Protein AF-E6LXS3-F1 (afdb_monomer_lite)

Sequence (540 aa):
MKKSVLTFGAAAAALAMTVPMSAVAATDSDRYAGADRYNTAISVASAFGTSDVVYLSRGDSQADAVAGGKLPSGPLLLVNDSPSVQKNVAEAITKLKATKVVVLGGTGAVSDATVKAVAGKATVTRIAGADRFGTAAEISKNLFPEGKTSAKVYLANGITLVDALVGGTMTDGAPILLTNGSGTLPAATLNEIKRLKPSEVVALGGEGAVLPTELSAAATANGAGGGSGMTKDQAKAKLQADLDKAAREADMKLDGWYTLADGKTADDFVNSGCTKASNDNEKKAVKELITSTFPRLKVDEVKTGCADAILKSDTKPGAVALTDAPVQQTEKDAKGKLVATYVGIKSVKTKEDLKKDFDTAKAAYEADKTNNAKKEAYDKAQAAYDAAPLQAEKDVLVAQAKLEKKKADDAKTAGPTDAAIQAYLGGAGAKASRIAGADRYLTALEIAKTQYPNGTNAKALYFANGMASADATVAGFIDNKAELAGPVLLVQKDSAPAEVTAFAKAARTANAALAGKFKALGGLGVISDSLVDQFKDLLK

Secondary structure (DSSP, 8-state):
---------------------------GGGEE--SSHHHHHHHHHHTT---SEEEEEESS--TTTGGGGGS-SSPEEEE-S-HHHHHHHHHHHHHHT-SEEEEES-TTTS-HHHHHHHHTTSEEEEE--SSHHHHHHHHHHHHS-TT---SEEEEEESSSTHHHHHHTT--S-PPEEEE-SSSS--HHHHHHHHHH--SEEEEES-TTTS-HHHHHHHHHTT--SS--S--HHHHHHHHHHHHHHHHHHHHHHHTTEEEEPTT--HHHHHHHHHS---SHHHHHHHHHHHHHHSS---GGG--S-HHHHHH--S--TTS---SSPPPEEEEE-TTS-EEEEEEE------HHHHHHHHHHHHHHHHT-TT-HHHHHHHHHHHHHHHHSPPHHHHHHHHHHHHHHHHHHHHHHHH---HHHHHHHH----PEEEEE--SSHHHHHHHHHHHHSGGGTT-S-EEEEESSSTTGGGGGGGGGGSGGG---EEEE-SS---HHHHHHHHHHHHH-GGGTT-EEEES-TTTS-HHHHHHHHHHH-

InterPro domains:
  IPR007253 Cell wall binding repeat 2 [PF04122] (31-114)
  IPR007253 Cell wall binding repeat 2 [PF04122] (126-210)
  IPR007253 Cell wall binding repeat 2 [PF04122] (434-531)
  IPR051922 Bacterial Sporulation-Associated [PTHR30032] (4-210)

Organism: NCBI:txid887326

Radius of gyration: 32.96 Å; chains: 1; bounding box: 82×88×86 Å

pLDDT: mean 77.28, std 22.08, range [28.59, 98.62]

Structure (mmCIF, N/CA/C/O backbone):
data_AF-E6LXS3-F1
#
_entry.id   AF-E6LXS3-F1
#
loop_
_atom_site.group_PDB
_atom_site.id
_atom_site.type_symbol
_atom_site.label_atom_id
_atom_site.label_alt_id
_atom_site.label_comp_id
_atom_site.label_asym_id
_atom_site.label_entity_id
_atom_site.label_seq_id
_atom_site.pdbx_PDB_ins_code
_atom_site.Cartn_x
_atom_site.Cartn_y
_atom_site.Cartn_z
_atom_site.occupancy
_atom_site.B_iso_or_equiv
_atom_site.auth_seq_id
_atom_site.auth_comp_id
_atom_site.auth_asym_id
_atom_site.auth_atom_id
_atom_site.pdbx_PDB_model_num
ATOM 1 N N . MET A 1 1 ? 62.462 60.719 -2.390 1.00 43.03 1 MET A N 1
ATOM 2 C CA . MET A 1 1 ? 61.267 61.584 -2.519 1.00 43.03 1 MET A CA 1
ATOM 3 C C . MET A 1 1 ? 60.386 61.067 -3.645 1.00 43.03 1 MET A C 1
ATOM 5 O O . MET A 1 1 ? 60.826 61.121 -4.782 1.00 43.03 1 MET A O 1
ATOM 9 N N . LYS A 1 2 ? 59.177 60.584 -3.343 1.00 34.38 2 LYS A N 1
ATOM 10 C CA . LYS A 1 2 ? 57.901 60.973 -3.981 1.00 34.38 2 LYS A CA 1
ATOM 11 C C . LYS A 1 2 ? 56.802 60.010 -3.527 1.00 34.38 2 LYS A C 1
ATOM 13 O O . LYS A 1 2 ? 56.943 58.797 -3.601 1.00 34.38 2 LYS A O 1
ATOM 18 N N . LYS A 1 3 ? 55.749 60.621 -2.987 1.00 39.53 3 LYS A N 1
ATOM 19 C CA . LYS A 1 3 ? 54.499 60.030 -2.510 1.00 39.53 3 LYS A CA 1
ATOM 20 C C . LYS A 1 3 ? 53.758 59.350 -3.662 1.00 39.53 3 LYS A C 1
ATOM 22 O O . LYS A 1 3 ? 53.771 59.882 -4.769 1.00 39.53 3 LYS A O 1
ATOM 27 N N . SER A 1 4 ? 53.000 58.299 -3.367 1.00 35.88 4 SER A N 1
ATOM 28 C CA . SER A 1 4 ? 51.679 58.098 -3.970 1.00 35.88 4 SER A CA 1
ATOM 29 C C . SER A 1 4 ? 50.794 57.292 -3.027 1.00 35.88 4 SER A C 1
ATOM 31 O O . SER A 1 4 ? 51.189 56.269 -2.479 1.00 35.88 4 SER A O 1
ATOM 33 N N . VAL A 1 5 ? 49.628 57.877 -2.794 1.00 42.44 5 VAL A N 1
ATOM 34 C CA . VAL A 1 5 ? 48.540 57.480 -1.909 1.00 42.44 5 VAL A CA 1
ATOM 35 C C . VAL A 1 5 ? 47.729 56.386 -2.598 1.00 42.44 5 VAL A C 1
ATOM 37 O O . VAL A 1 5 ? 47.371 56.563 -3.759 1.00 42.44 5 VAL A O 1
ATOM 40 N N . LEU A 1 6 ? 47.372 55.315 -1.885 1.00 33.09 6 LEU A N 1
ATOM 41 C CA . LEU A 1 6 ? 46.184 54.530 -2.222 1.00 33.09 6 LEU A CA 1
ATOM 42 C C . LEU A 1 6 ? 45.350 54.256 -0.966 1.00 33.09 6 LEU A C 1
ATOM 44 O O . LEU A 1 6 ? 45.793 53.673 0.017 1.00 33.09 6 LEU A O 1
ATOM 48 N N . THR A 1 7 ? 44.133 54.769 -1.067 1.00 32.56 7 THR A N 1
ATOM 49 C CA . THR A 1 7 ? 42.915 54.612 -0.277 1.00 32.56 7 THR A CA 1
ATOM 50 C C . THR A 1 7 ? 42.695 53.226 0.335 1.00 32.56 7 THR A C 1
ATOM 52 O O . THR A 1 7 ? 42.553 52.243 -0.388 1.00 32.56 7 THR A O 1
ATOM 55 N N . PHE A 1 8 ? 42.532 53.177 1.661 1.00 33.72 8 PHE A N 1
ATOM 56 C CA . PHE A 1 8 ? 41.833 52.091 2.352 1.00 33.72 8 PHE A CA 1
ATOM 57 C C . PHE A 1 8 ? 40.321 52.345 2.269 1.00 33.72 8 PHE A C 1
ATOM 59 O O . PHE A 1 8 ? 39.814 53.299 2.857 1.00 33.72 8 PHE A O 1
ATOM 66 N N . GLY A 1 9 ? 39.605 51.505 1.520 1.00 34.59 9 GLY A N 1
ATOM 67 C CA . GLY A 1 9 ? 38.147 51.429 1.571 1.00 34.59 9 GLY A CA 1
ATOM 68 C C . GLY A 1 9 ? 37.706 50.697 2.838 1.00 34.59 9 GLY A C 1
ATOM 69 O O . GLY A 1 9 ? 38.169 49.591 3.112 1.00 34.59 9 GLY A O 1
ATOM 70 N N . ALA A 1 10 ? 36.829 51.325 3.618 1.00 37.97 10 ALA A N 1
ATOM 71 C CA . ALA A 1 10 ? 36.210 50.730 4.793 1.00 37.97 10 ALA A CA 1
ATOM 72 C C . ALA A 1 10 ? 35.269 49.585 4.376 1.00 37.97 10 ALA A C 1
ATOM 74 O O . ALA A 1 10 ? 34.247 49.816 3.731 1.00 37.97 10 ALA A O 1
ATOM 75 N N . ALA A 1 11 ? 35.600 48.352 4.758 1.00 37.84 11 ALA A N 1
ATOM 76 C CA . ALA A 1 11 ? 34.667 47.234 4.704 1.00 37.84 11 ALA A CA 1
ATOM 77 C C . ALA A 1 11 ? 33.726 47.324 5.915 1.00 37.84 11 ALA A C 1
ATOM 79 O O . ALA A 1 11 ? 34.106 47.004 7.040 1.00 37.84 11 ALA A O 1
ATOM 80 N N . ALA A 1 12 ? 32.497 47.786 5.687 1.00 37.53 12 ALA A N 1
ATOM 81 C CA . ALA A 1 12 ? 31.415 47.653 6.651 1.00 37.53 12 ALA A CA 1
ATOM 82 C C . ALA A 1 12 ? 31.009 46.173 6.729 1.00 37.53 12 ALA A C 1
ATOM 84 O O . ALA A 1 12 ? 30.366 45.643 5.823 1.00 37.53 12 ALA A O 1
ATOM 85 N N . ALA A 1 13 ? 31.402 45.496 7.806 1.00 40.53 13 ALA A N 1
ATOM 86 C CA . ALA A 1 13 ? 30.871 44.187 8.153 1.00 40.53 13 ALA A CA 1
ATOM 87 C C . ALA A 1 13 ? 29.408 44.353 8.591 1.00 40.53 13 ALA A C 1
ATOM 89 O O . ALA A 1 13 ? 29.120 44.663 9.746 1.00 40.53 13 ALA A O 1
ATOM 90 N N . ALA A 1 14 ? 28.473 44.169 7.659 1.00 38.25 14 ALA A N 1
ATOM 91 C CA . ALA A 1 14 ? 27.075 43.953 7.994 1.00 38.25 14 ALA A CA 1
ATOM 92 C C . ALA A 1 14 ? 26.952 42.550 8.604 1.00 38.25 14 ALA A C 1
ATOM 94 O O . ALA A 1 14 ? 26.811 41.551 7.899 1.00 38.25 14 ALA A O 1
ATOM 95 N N . LEU A 1 15 ? 27.057 42.476 9.931 1.00 37.78 15 LEU A N 1
ATOM 96 C CA . LEU A 1 15 ? 26.662 41.302 10.693 1.00 37.78 15 LEU A CA 1
ATOM 97 C C . LEU A 1 15 ? 25.140 41.171 10.531 1.00 37.78 15 LEU A C 1
ATOM 99 O O . LEU A 1 15 ? 24.371 41.839 11.221 1.00 37.78 15 LEU A O 1
ATOM 103 N N . ALA A 1 16 ? 24.693 40.361 9.573 1.00 39.34 16 ALA A N 1
ATOM 104 C CA . ALA A 1 16 ? 23.302 39.951 9.503 1.00 39.34 16 ALA A CA 1
ATOM 105 C C . ALA A 1 16 ? 23.021 39.093 10.743 1.00 39.34 16 ALA A C 1
ATOM 107 O O . ALA A 1 16 ? 23.281 37.892 10.755 1.00 39.34 16 ALA A O 1
ATOM 108 N N . MET A 1 17 ? 22.533 39.721 11.814 1.00 39.53 17 MET A N 1
ATOM 109 C CA . MET A 1 17 ? 21.857 39.007 12.889 1.00 39.53 17 MET A CA 1
ATOM 110 C C . MET A 1 17 ? 20.622 38.356 12.269 1.00 39.53 17 MET A C 1
ATOM 112 O O . MET A 1 17 ? 19.580 38.987 12.106 1.00 39.53 17 MET A O 1
ATOM 116 N N . THR A 1 18 ? 20.751 37.092 11.877 1.00 39.03 18 THR A N 1
ATOM 117 C CA . THR A 1 18 ? 19.603 36.225 11.645 1.00 39.03 18 THR A CA 1
ATOM 118 C C . THR A 1 18 ? 18.883 36.114 12.978 1.00 39.03 18 THR A C 1
ATOM 120 O O . THR A 1 18 ? 19.315 35.382 13.867 1.00 39.03 18 THR A O 1
ATOM 123 N N . VAL A 1 19 ? 17.819 36.894 13.151 1.00 37.25 19 VAL A N 1
ATOM 124 C CA . VAL A 1 19 ? 16.867 36.671 14.235 1.00 37.25 19 VAL A CA 1
ATOM 125 C C . VAL A 1 19 ? 16.374 35.235 14.046 1.00 37.25 19 VAL A C 1
ATOM 127 O O . VAL A 1 19 ? 15.873 34.939 12.956 1.00 37.25 19 VAL A O 1
ATOM 130 N N . PRO A 1 20 ? 16.544 34.313 15.011 1.00 43.31 20 PRO A N 1
ATOM 131 C CA . PRO A 1 20 ? 15.900 33.020 14.891 1.00 43.31 20 PRO A CA 1
ATOM 132 C C . PRO A 1 20 ? 14.400 33.304 14.821 1.00 43.31 20 PRO A C 1
ATOM 134 O O . PRO A 1 20 ? 13.821 33.842 15.768 1.00 43.31 20 PRO A O 1
ATOM 137 N N . MET A 1 21 ? 13.781 33.000 13.674 1.00 48.69 21 MET A N 1
ATOM 138 C CA . MET A 1 21 ? 12.335 32.808 13.613 1.00 48.69 21 MET A CA 1
ATOM 139 C C . MET A 1 21 ? 11.995 31.931 14.814 1.00 48.69 21 MET A C 1
ATOM 141 O O . MET A 1 21 ? 12.592 30.867 14.972 1.00 48.69 21 MET A O 1
ATOM 145 N N . SER A 1 22 ? 11.138 32.416 15.712 1.00 48.56 22 SER A N 1
ATOM 146 C CA . SER A 1 22 ? 10.710 31.627 16.861 1.00 48.56 22 SER A CA 1
ATOM 147 C C . SER A 1 22 ? 10.019 30.374 16.331 1.00 48.56 22 SER A C 1
ATOM 149 O O . SER A 1 22 ? 8.857 30.434 15.923 1.00 48.56 22 SER A O 1
ATOM 151 N N . ALA A 1 23 ? 10.763 29.268 16.281 1.00 57.41 23 ALA A N 1
ATOM 152 C CA . ALA A 1 23 ? 10.226 27.957 15.974 1.00 57.41 23 ALA A CA 1
ATOM 153 C C . ALA A 1 23 ? 9.101 27.704 16.977 1.00 57.41 23 ALA A C 1
ATOM 155 O O . ALA A 1 23 ? 9.295 27.859 18.188 1.00 57.41 23 ALA A O 1
ATOM 156 N N . VAL A 1 24 ? 7.895 27.410 16.488 1.00 70.62 24 VAL A N 1
ATOM 157 C CA . VAL A 1 24 ? 6.833 27.022 17.421 1.00 70.62 24 VAL A CA 1
ATOM 158 C C . VAL A 1 24 ? 7.101 25.582 17.795 1.00 70.62 24 VAL A C 1
ATOM 160 O O . VAL A 1 24 ? 6.972 24.703 16.951 1.00 70.62 24 VAL A O 1
ATOM 163 N N . ALA A 1 25 ? 7.447 25.380 19.062 1.00 85.06 25 ALA A N 1
ATOM 164 C CA . ALA A 1 25 ? 7.764 24.070 19.593 1.00 85.06 25 ALA A CA 1
ATOM 165 C C . ALA A 1 25 ? 6.612 23.070 19.393 1.00 85.06 25 ALA A C 1
ATOM 167 O O . ALA A 1 25 ? 5.415 23.406 19.464 1.00 85.06 25 ALA A O 1
ATOM 168 N N . ALA A 1 26 ? 7.003 21.827 19.157 1.00 86.12 26 ALA A N 1
ATOM 169 C CA . ALA A 1 26 ? 6.166 20.658 19.079 1.00 86.12 26 ALA A CA 1
ATOM 170 C C . ALA A 1 26 ? 5.426 20.482 20.400 1.00 86.12 26 ALA A C 1
ATOM 172 O O . ALA A 1 26 ? 5.931 20.759 21.489 1.00 86.12 26 ALA A O 1
ATOM 173 N N . THR A 1 27 ? 4.190 20.024 20.291 1.00 90.25 27 THR A N 1
ATOM 174 C CA . THR A 1 27 ? 3.327 19.729 21.428 1.00 90.25 27 THR A CA 1
ATOM 175 C C . THR A 1 27 ? 2.748 18.334 21.271 1.00 90.25 27 THR A C 1
ATOM 177 O O . THR A 1 27 ? 2.676 17.803 20.160 1.00 90.25 27 THR A O 1
ATOM 180 N N . ASP A 1 28 ? 2.226 17.770 22.358 1.00 87.56 28 ASP A N 1
ATOM 181 C CA . ASP A 1 28 ? 1.509 16.489 22.311 1.00 87.56 28 ASP A CA 1
ATOM 182 C C . ASP A 1 28 ? 0.333 16.517 21.322 1.00 87.56 28 ASP A C 1
ATOM 184 O O . ASP A 1 28 ? -0.008 15.507 20.709 1.00 87.56 28 ASP A O 1
ATOM 188 N N . SER A 1 29 ? -0.258 17.696 21.102 1.00 91.88 29 SER A N 1
ATOM 189 C CA . SER A 1 29 ? -1.347 17.876 20.144 1.00 91.88 29 SER A CA 1
ATOM 190 C C . SER A 1 29 ? -0.912 17.762 18.680 1.00 91.88 29 SER A C 1
ATOM 192 O O . SER A 1 29 ? -1.773 17.591 17.825 1.00 91.88 29 SER A O 1
ATOM 194 N N . ASP A 1 30 ? 0.382 17.791 18.364 1.00 94.62 30 ASP A N 1
ATOM 195 C CA . ASP A 1 30 ? 0.903 17.634 16.998 1.00 94.62 30 ASP A CA 1
ATOM 196 C C . ASP A 1 30 ? 1.130 16.153 16.627 1.00 94.62 30 ASP A C 1
ATOM 198 O O . ASP A 1 30 ? 1.577 15.830 15.523 1.00 94.62 30 ASP A O 1
ATOM 202 N N . ARG A 1 31 ? 0.816 15.224 17.542 1.00 95.31 31 ARG A N 1
ATOM 203 C CA . ARG A 1 31 ? 1.119 13.797 17.407 1.00 95.31 31 ARG A CA 1
ATOM 204 C C . ARG A 1 31 ? -0.104 12.917 17.629 1.00 95.31 31 ARG A C 1
ATOM 206 O O . ARG A 1 31 ? -1.018 13.249 18.379 1.00 95.31 31 ARG A O 1
ATOM 213 N N . TYR A 1 32 ? -0.072 11.747 17.004 1.00 96.06 32 TYR A N 1
ATOM 214 C CA . TYR A 1 32 ? -0.747 10.562 17.515 1.00 96.06 32 TYR A CA 1
ATOM 215 C C . TYR A 1 32 ? 0.332 9.587 17.960 1.00 96.06 32 TYR A C 1
ATOM 217 O O . TYR A 1 32 ? 1.022 8.990 17.135 1.00 96.06 32 TYR A O 1
ATOM 225 N N . ALA A 1 33 ? 0.525 9.486 19.271 1.00 94.69 33 ALA A N 1
ATOM 226 C CA . ALA A 1 33 ? 1.610 8.726 19.867 1.00 94.69 33 ALA A CA 1
ATOM 227 C C . ALA A 1 33 ? 1.173 8.109 21.196 1.00 94.69 33 ALA A C 1
ATOM 229 O O . ALA A 1 33 ? 0.373 8.688 21.933 1.00 94.69 33 ALA A O 1
ATOM 230 N N . GLY A 1 34 ? 1.732 6.944 21.502 1.00 92.19 34 GLY A N 1
ATOM 231 C CA . GLY A 1 34 ? 1.688 6.333 22.821 1.00 92.19 34 GLY A CA 1
ATOM 232 C C . GLY A 1 34 ? 3.056 5.784 23.220 1.00 92.19 34 GLY A C 1
ATOM 233 O O . GLY A 1 34 ? 4.042 5.960 22.506 1.00 92.19 34 GLY A O 1
ATOM 234 N N . ALA A 1 35 ? 3.115 5.098 24.364 1.00 91.44 35 ALA A N 1
ATOM 235 C CA . ALA A 1 35 ? 4.352 4.484 24.861 1.00 91.44 35 ALA A CA 1
ATOM 236 C C . ALA A 1 35 ? 4.918 3.402 23.917 1.00 91.44 35 ALA A C 1
ATOM 238 O O . ALA A 1 35 ? 6.107 3.098 23.946 1.00 91.44 35 ALA A O 1
ATOM 239 N N . ASP A 1 36 ? 4.058 2.819 23.086 1.00 92.88 36 ASP A N 1
ATOM 240 C CA . ASP A 1 36 ? 4.378 1.810 22.088 1.00 92.88 36 ASP A CA 1
ATOM 241 C C . ASP A 1 36 ? 3.366 1.875 20.931 1.00 92.88 36 ASP A C 1
ATOM 243 O O . ASP A 1 36 ? 2.400 2.643 20.958 1.00 92.88 36 ASP A O 1
ATOM 247 N N . ARG A 1 37 ? 3.555 1.011 19.931 1.00 93.94 37 ARG A N 1
ATOM 248 C CA . ARG A 1 37 ? 2.676 0.899 18.756 1.00 93.94 37 ARG A CA 1
ATOM 249 C C . ARG A 1 37 ? 1.212 0.605 19.084 1.00 93.94 37 ARG A C 1
ATOM 251 O O . ARG A 1 37 ? 0.328 1.001 18.330 1.00 93.94 37 ARG A O 1
ATOM 258 N N . TYR A 1 38 ? 0.943 -0.086 20.191 1.00 96.44 38 TYR A N 1
ATOM 259 C CA . TYR A 1 38 ? -0.415 -0.433 20.605 1.00 96.44 38 TYR A CA 1
ATOM 260 C C . TYR A 1 38 ? -1.131 0.811 21.133 1.00 96.44 38 TYR A C 1
ATOM 262 O O . TYR A 1 38 ? -2.247 1.118 20.721 1.00 96.44 38 TYR A O 1
ATOM 270 N N . ASN A 1 39 ? -0.453 1.589 21.976 1.00 95.81 39 ASN A N 1
ATOM 271 C CA . ASN A 1 39 ? -0.977 2.852 22.481 1.00 95.81 39 ASN A CA 1
ATOM 272 C C . ASN A 1 39 ? -1.017 3.940 21.391 1.00 95.81 39 ASN A C 1
ATOM 274 O O . ASN A 1 39 ? -1.945 4.745 21.380 1.00 95.81 39 ASN A O 1
ATOM 278 N N . THR A 1 40 ? -0.088 3.932 20.427 1.00 96.06 40 THR A N 1
ATOM 279 C CA . THR A 1 40 ? -0.180 4.771 19.219 1.00 96.06 40 THR A CA 1
ATOM 280 C C . THR A 1 40 ? -1.427 4.422 18.400 1.00 96.06 40 THR A C 1
ATOM 282 O O . THR A 1 40 ? -2.176 5.323 18.027 1.00 96.06 40 THR A O 1
ATOM 285 N N . ALA A 1 41 ? -1.721 3.133 18.191 1.00 97.12 41 ALA A N 1
ATOM 286 C CA . ALA A 1 41 ? -2.946 2.702 17.513 1.00 97.12 41 ALA A CA 1
ATOM 287 C C . ALA A 1 41 ? -4.215 3.170 18.246 1.00 97.12 41 ALA A C 1
ATOM 289 O O . ALA A 1 41 ? -5.143 3.668 17.615 1.00 97.12 41 ALA A O 1
ATOM 290 N N . ILE A 1 42 ? -4.234 3.092 19.581 1.00 98.00 42 ILE A N 1
ATOM 291 C CA . ILE A 1 42 ? -5.335 3.615 20.408 1.00 98.00 42 ILE A CA 1
ATOM 292 C C . ILE A 1 42 ? -5.461 5.142 20.280 1.00 98.00 42 ILE A C 1
ATOM 294 O O . ILE A 1 42 ? -6.579 5.656 20.222 1.00 98.00 42 ILE A O 1
ATOM 298 N N . SER A 1 43 ? -4.343 5.871 20.212 1.00 97.25 43 SER A N 1
ATOM 299 C CA . SER A 1 43 ? -4.325 7.328 20.016 1.00 97.25 43 SER A CA 1
ATOM 300 C C . SER A 1 43 ? -4.959 7.721 18.675 1.00 97.25 43 SER A C 1
ATOM 302 O O . SER A 1 43 ? -5.869 8.550 18.644 1.00 97.25 43 SER A O 1
ATOM 304 N N . VAL A 1 44 ? -4.573 7.045 17.584 1.00 96.94 44 VAL A N 1
ATOM 305 C CA . VAL A 1 44 ? -5.184 7.235 16.256 1.00 96.94 44 VAL A CA 1
ATOM 306 C C . VAL A 1 44 ? -6.664 6.858 16.276 1.00 96.94 44 VAL A C 1
ATOM 308 O O . VAL A 1 44 ? -7.502 7.633 15.823 1.00 96.94 44 VAL A O 1
ATOM 311 N N . ALA A 1 45 ? -7.015 5.708 16.856 1.00 97.44 45 ALA A N 1
ATOM 312 C CA . ALA A 1 45 ? -8.400 5.264 16.950 1.00 97.44 45 ALA A CA 1
ATOM 313 C C . ALA A 1 45 ? -9.271 6.245 17.749 1.00 97.44 45 ALA A C 1
ATOM 315 O O . ALA A 1 45 ? -10.403 6.512 17.365 1.00 97.44 45 ALA A O 1
ATOM 316 N N . SER A 1 46 ? -8.742 6.863 18.806 1.00 96.94 46 SER A N 1
ATOM 317 C CA . SER A 1 46 ? -9.474 7.858 19.603 1.00 96.94 46 SER A CA 1
ATOM 318 C C . SER A 1 46 ? -9.874 9.092 18.786 1.00 96.94 46 SER A C 1
ATOM 320 O O . SER A 1 46 ? -10.916 9.689 19.057 1.00 96.94 46 SER A O 1
ATOM 322 N N . ALA A 1 47 ? -9.116 9.441 17.739 1.00 96.50 47 ALA A N 1
ATOM 323 C CA . ALA A 1 47 ? -9.481 10.513 16.812 1.00 96.50 47 ALA A CA 1
ATOM 324 C C . ALA A 1 47 ? -10.746 10.195 15.991 1.00 96.50 47 ALA A C 1
ATOM 326 O O . ALA A 1 47 ? -11.368 11.105 15.440 1.00 96.50 47 ALA A O 1
ATOM 327 N N . PHE A 1 48 ? -11.175 8.927 15.943 1.00 96.88 48 PHE A N 1
ATOM 328 C CA . PHE A 1 48 ? -12.440 8.554 15.317 1.00 96.88 48 PHE A CA 1
ATOM 329 C C . PHE A 1 48 ? -13.656 8.978 16.149 1.00 96.88 48 PHE A C 1
ATOM 331 O O . PHE A 1 48 ? -14.751 9.117 15.598 1.00 96.88 48 PHE A O 1
ATOM 338 N N . GLY A 1 49 ? -13.476 9.237 17.448 1.00 96.31 49 GLY A N 1
ATOM 339 C CA . GLY A 1 49 ? -14.557 9.503 18.391 1.00 96.31 49 GLY A CA 1
ATOM 340 C C . GLY A 1 49 ? -15.358 8.232 18.666 1.00 96.31 49 GLY A C 1
ATOM 341 O O . GLY A 1 49 ? -15.087 7.525 19.631 1.00 96.31 49 GLY A O 1
ATOM 342 N N . THR A 1 50 ? -16.319 7.927 17.796 1.00 95.81 50 THR A N 1
ATOM 343 C CA . THR A 1 50 ? -17.105 6.686 17.821 1.00 95.81 50 THR A CA 1
ATOM 344 C C . THR A 1 50 ? -16.981 5.948 16.494 1.00 95.81 50 THR A C 1
ATOM 346 O O . THR A 1 50 ? -16.864 6.580 15.445 1.00 95.81 50 THR A O 1
ATOM 349 N N . SER A 1 51 ? -17.044 4.620 16.532 1.00 96.88 51 SER A N 1
ATOM 350 C CA . SER A 1 51 ? -17.033 3.767 15.345 1.00 96.88 51 SER A CA 1
ATOM 351 C C . SER A 1 51 ? -17.759 2.461 15.638 1.00 96.88 51 SER A C 1
ATOM 353 O O . SER A 1 51 ? -17.389 1.767 16.581 1.00 96.88 51 SER A O 1
ATOM 355 N N . ASP A 1 52 ? -18.746 2.099 14.816 1.00 97.06 52 ASP A N 1
ATOM 356 C CA . ASP A 1 52 ? -19.480 0.834 14.969 1.00 97.06 52 ASP A CA 1
ATOM 357 C C . ASP A 1 52 ? -18.583 -0.386 14.722 1.00 97.06 52 ASP A C 1
ATOM 359 O O . ASP A 1 52 ? -18.761 -1.433 15.348 1.00 97.06 52 ASP A O 1
ATOM 363 N N . VAL A 1 53 ? -17.601 -0.235 13.828 1.00 97.81 53 VAL A N 1
ATOM 364 C CA . VAL A 1 53 ? -16.646 -1.275 13.434 1.00 97.81 53 VAL A CA 1
ATOM 365 C C . VAL A 1 53 ? -15.242 -0.903 13.901 1.00 97.81 53 VAL A C 1
ATOM 367 O O . VAL A 1 53 ? -14.825 0.253 13.797 1.00 97.81 53 VAL A O 1
ATOM 370 N N . VAL A 1 54 ? -14.498 -1.891 14.394 1.00 98.19 54 VAL A N 1
ATOM 371 C CA . VAL A 1 54 ? -13.060 -1.793 14.670 1.00 98.19 54 VAL A CA 1
ATOM 372 C C . VAL A 1 54 ? -12.343 -2.986 14.055 1.00 98.19 54 VAL A C 1
ATOM 374 O O . VAL A 1 54 ? -12.771 -4.129 14.222 1.00 98.19 54 VAL A O 1
ATOM 377 N N . TYR A 1 55 ? -11.229 -2.721 13.379 1.00 98.12 55 TYR A N 1
ATOM 378 C CA . TYR A 1 55 ? -10.335 -3.755 12.872 1.00 98.12 55 TYR A CA 1
ATOM 379 C C . TYR A 1 55 ? -9.292 -4.102 13.932 1.00 98.12 55 TYR A C 1
ATOM 381 O O . TYR A 1 55 ? -8.769 -3.216 14.604 1.00 98.12 55 TYR A O 1
ATOM 389 N N . LEU A 1 56 ? -8.984 -5.386 14.094 1.00 97.94 56 LEU A N 1
ATOM 390 C CA . LEU A 1 56 ? -8.042 -5.882 15.095 1.00 97.94 56 LEU A CA 1
ATOM 391 C C . LEU A 1 56 ? -6.973 -6.746 14.427 1.00 97.94 56 LEU A C 1
ATOM 393 O O . LEU A 1 56 ? -7.304 -7.726 13.767 1.00 97.94 56 LEU A O 1
ATOM 397 N N . SER A 1 57 ? -5.699 -6.425 14.636 1.00 97.00 57 SER A N 1
ATOM 398 C CA . SER A 1 57 ? -4.567 -7.220 14.140 1.00 97.00 57 SER A CA 1
ATOM 399 C C . SER A 1 57 ? -3.474 -7.333 15.197 1.00 97.00 57 SER A C 1
ATOM 401 O O . SER A 1 57 ? -3.406 -6.537 16.135 1.00 97.00 57 SER A O 1
ATOM 403 N N . ARG A 1 58 ? -2.569 -8.300 15.035 1.00 95.25 58 ARG A N 1
ATOM 404 C CA . ARG A 1 58 ? -1.330 -8.354 15.820 1.00 95.25 58 ARG A CA 1
ATOM 405 C C . ARG A 1 58 ? -0.470 -7.110 15.569 1.00 95.25 58 ARG A C 1
ATOM 407 O O . ARG A 1 58 ? -0.454 -6.592 14.453 1.00 95.25 58 ARG A O 1
ATOM 414 N N . GLY A 1 59 ? 0.244 -6.628 16.587 1.00 92.19 59 GLY A N 1
ATOM 415 C CA . GLY A 1 59 ? 1.086 -5.424 16.464 1.00 92.19 59 GLY A CA 1
ATOM 416 C C . GLY A 1 59 ? 2.558 -5.675 16.126 1.00 92.19 59 GLY A C 1
ATOM 417 O O . GLY A 1 59 ? 3.273 -4.765 15.706 1.00 92.19 59 GLY A O 1
ATOM 418 N N . ASP A 1 60 ? 3.053 -6.891 16.305 1.00 89.06 60 ASP A N 1
ATOM 419 C CA . ASP A 1 60 ? 4.440 -7.268 16.014 1.00 89.06 60 ASP A CA 1
ATOM 420 C C . ASP A 1 60 ? 4.687 -7.584 14.527 1.00 89.06 60 ASP A C 1
ATOM 422 O O . ASP A 1 60 ? 5.826 -7.489 14.074 1.00 89.06 60 ASP A O 1
ATOM 426 N N . SER A 1 61 ? 3.636 -7.864 13.745 1.00 88.31 61 SER A N 1
ATOM 427 C CA . SER A 1 61 ? 3.702 -8.032 12.288 1.00 88.31 61 SER A CA 1
ATOM 428 C C . SER A 1 61 ? 2.505 -7.398 11.579 1.00 88.31 61 SER A C 1
ATOM 430 O O . SER A 1 61 ? 1.359 -7.641 11.934 1.00 88.31 61 SER A O 1
ATOM 432 N N . GLN A 1 62 ? 2.775 -6.608 10.540 1.00 83.69 62 GLN A N 1
ATOM 433 C CA . GLN A 1 62 ? 1.774 -5.778 9.852 1.00 83.69 62 GLN A CA 1
ATOM 434 C C . GLN A 1 62 ? 1.108 -6.493 8.665 1.00 83.69 62 GLN A C 1
ATOM 436 O O . GLN A 1 62 ? 0.191 -5.956 8.049 1.00 83.69 62 GLN A O 1
ATOM 441 N N . ALA A 1 63 ? 1.588 -7.689 8.311 1.00 87.12 63 ALA A N 1
ATOM 442 C CA . ALA A 1 63 ? 1.310 -8.318 7.021 1.00 87.12 63 ALA A CA 1
ATOM 443 C C . ALA A 1 63 ? -0.181 -8.595 6.773 1.00 87.12 63 ALA A C 1
ATOM 445 O O . ALA A 1 63 ? -0.651 -8.414 5.654 1.00 87.12 63 ALA A O 1
ATOM 446 N N . ASP A 1 64 ? -0.917 -8.975 7.819 1.00 88.44 64 ASP A N 1
ATOM 447 C CA . ASP A 1 64 ? -2.356 -9.245 7.738 1.00 88.44 64 ASP A CA 1
ATOM 448 C C . ASP A 1 64 ? -3.206 -7.961 7.747 1.00 88.44 64 ASP A C 1
ATOM 450 O O . ASP A 1 64 ? -4.356 -7.977 7.313 1.00 88.44 64 ASP A O 1
ATOM 454 N N . ALA A 1 65 ? -2.646 -6.834 8.203 1.00 91.19 65 ALA A N 1
ATOM 455 C CA . ALA A 1 65 ? -3.367 -5.573 8.355 1.00 91.19 65 ALA A CA 1
ATOM 456 C C . ALA A 1 65 ? -3.259 -4.647 7.137 1.00 91.19 65 ALA A C 1
ATOM 458 O O . ALA A 1 65 ? -4.200 -3.906 6.864 1.00 91.19 65 ALA A O 1
ATOM 459 N N . VAL A 1 66 ? -2.140 -4.661 6.400 1.00 91.50 66 VAL A N 1
ATOM 460 C CA . VAL A 1 66 ? -1.876 -3.631 5.373 1.00 91.50 66 VAL A CA 1
ATOM 461 C C . VAL A 1 66 ? -2.863 -3.635 4.206 1.00 91.50 66 VAL A C 1
ATOM 463 O O . VAL A 1 66 ? -3.203 -2.571 3.699 1.00 91.50 66 VAL A O 1
ATOM 466 N N . ALA A 1 67 ? -3.384 -4.799 3.807 1.00 93.38 67 ALA A N 1
ATOM 467 C CA . ALA A 1 67 ? -4.445 -4.868 2.799 1.00 93.38 67 ALA A CA 1
ATOM 468 C C . ALA A 1 67 ? -5.799 -4.381 3.353 1.00 93.38 67 ALA A C 1
ATOM 470 O O . ALA A 1 67 ? -6.673 -3.958 2.598 1.00 93.38 67 ALA A O 1
ATOM 471 N N . GLY A 1 68 ? -5.958 -4.407 4.680 1.00 92.12 68 GLY A N 1
ATOM 472 C CA . GLY A 1 68 ? -7.172 -4.025 5.389 1.00 92.12 68 GLY A CA 1
ATOM 473 C C . GLY A 1 68 ? -7.456 -2.528 5.384 1.00 92.12 68 GLY A C 1
ATOM 474 O O . GLY A 1 68 ? -8.592 -2.164 5.652 1.00 92.12 68 GLY A O 1
ATOM 475 N N . GLY A 1 69 ? -6.498 -1.668 5.013 1.00 91.06 69 GLY A N 1
ATOM 476 C CA . GLY A 1 69 ? -6.751 -0.227 4.857 1.00 91.06 69 GLY A CA 1
ATOM 477 C C . GLY A 1 69 ? -7.852 0.093 3.834 1.00 91.06 69 GLY A C 1
ATOM 478 O O . GLY A 1 69 ? -8.445 1.158 3.876 1.00 91.06 69 GLY A O 1
ATOM 479 N N . LYS A 1 70 ? -8.182 -0.862 2.951 1.00 93.06 70 LYS A N 1
ATOM 480 C CA . LYS A 1 70 ? -9.311 -0.774 2.010 1.00 93.06 70 LYS A CA 1
ATOM 481 C C . LYS A 1 70 ? -10.668 -1.124 2.609 1.00 93.06 70 LYS A C 1
ATOM 483 O O . LYS A 1 70 ? -11.685 -0.896 1.959 1.00 93.06 70 LYS A O 1
ATOM 488 N N . LEU A 1 71 ? -10.696 -1.724 3.797 1.00 93.44 71 LEU A N 1
ATOM 489 C CA . LEU A 1 71 ? -11.939 -2.080 4.467 1.00 93.44 71 LEU A CA 1
ATOM 490 C C . LEU A 1 71 ? -12.649 -0.809 4.935 1.00 93.44 71 LEU A C 1
ATOM 492 O O . LEU A 1 71 ? -12.011 0.051 5.537 1.00 93.44 71 LEU A O 1
ATOM 496 N N . PRO A 1 72 ? -13.962 -0.685 4.688 1.00 89.56 72 PRO A N 1
ATOM 497 C CA . PRO A 1 72 ? -14.680 0.544 4.971 1.00 89.56 72 PRO A CA 1
ATOM 498 C C . PRO A 1 72 ? -14.816 0.763 6.475 1.00 89.56 72 PRO A C 1
ATOM 500 O O . PRO A 1 72 ? -15.033 -0.187 7.220 1.00 89.56 72 PRO A O 1
ATOM 503 N N . SER A 1 73 ? -14.812 2.027 6.891 1.00 87.25 73 SER A N 1
ATOM 504 C CA . SER A 1 73 ? -15.314 2.485 8.193 1.00 87.25 73 SER A CA 1
ATOM 505 C C . SER A 1 73 ? -14.614 1.903 9.430 1.00 87.25 73 SER A C 1
ATOM 507 O O . SER A 1 73 ? -14.750 0.736 9.788 1.00 87.25 73 SER A O 1
ATOM 509 N N . GLY A 1 74 ? -13.953 2.787 10.171 1.00 95.38 74 GLY A N 1
ATOM 510 C CA . GLY A 1 74 ? -13.404 2.493 11.488 1.00 95.38 74 GLY A CA 1
ATOM 511 C C . GLY A 1 74 ? -11.891 2.273 11.528 1.00 95.38 74 GLY A C 1
ATOM 512 O O . GLY A 1 74 ? -11.251 2.059 10.493 1.00 95.38 74 GLY A O 1
ATOM 513 N N . PRO A 1 75 ? -11.309 2.368 12.735 1.00 97.19 75 PRO A N 1
ATOM 514 C CA . PRO A 1 75 ? -9.869 2.330 12.926 1.00 97.19 75 PRO A CA 1
ATOM 515 C C . PRO A 1 75 ? -9.324 0.901 13.018 1.00 97.19 75 PRO A C 1
ATOM 517 O O . PRO A 1 75 ? -10.040 -0.042 13.367 1.00 97.19 75 PRO A O 1
ATOM 520 N N . LEU A 1 76 ? -8.016 0.770 12.790 1.00 97.56 76 LEU A N 1
ATOM 521 C CA . LEU A 1 76 ? -7.239 -0.405 13.176 1.00 97.56 76 LEU A CA 1
ATOM 522 C C . LEU A 1 76 ? -6.715 -0.246 14.607 1.00 97.56 76 LEU A C 1
ATOM 524 O O . LEU A 1 76 ? -6.020 0.721 14.920 1.00 97.56 76 LEU A O 1
ATOM 528 N N . LEU A 1 77 ? -6.987 -1.236 15.452 1.00 97.81 77 LEU A N 1
ATOM 529 C CA . LEU A 1 77 ? -6.308 -1.449 16.723 1.00 97.81 77 LEU A CA 1
ATOM 530 C C . LEU A 1 77 ? -5.315 -2.605 16.602 1.00 97.81 77 LEU A C 1
ATOM 532 O O . LEU A 1 77 ? -5.559 -3.611 15.931 1.00 97.81 77 LEU A O 1
ATOM 536 N N . LEU A 1 78 ? -4.188 -2.454 17.292 1.00 97.56 78 LEU A N 1
ATOM 537 C CA . LEU A 1 78 ? -3.164 -3.484 17.396 1.00 97.56 78 LEU A CA 1
ATOM 538 C C . LEU A 1 78 ? -3.275 -4.180 18.750 1.00 97.56 78 LEU A C 1
ATOM 540 O O . LEU A 1 78 ? -3.556 -3.530 19.756 1.00 97.56 78 LEU A O 1
ATOM 544 N N . VAL A 1 79 ? -2.996 -5.481 18.795 1.00 97.25 79 VAL A N 1
ATOM 545 C CA . VAL A 1 79 ? -3.034 -6.280 20.028 1.00 97.25 79 VAL A CA 1
ATOM 546 C C . VAL A 1 79 ? -1.890 -7.294 20.085 1.00 97.25 79 VAL A C 1
ATOM 548 O O . VAL A 1 79 ? -1.266 -7.614 19.072 1.00 97.25 79 VAL A O 1
ATOM 551 N N . ASN A 1 80 ? -1.599 -7.787 21.283 1.00 95.81 80 ASN A N 1
ATOM 552 C CA . ASN A 1 80 ? -0.765 -8.957 21.537 1.00 95.81 80 ASN A CA 1
ATOM 553 C C . ASN A 1 80 ? -1.294 -9.707 22.776 1.00 95.81 80 ASN A C 1
ATOM 555 O O . ASN A 1 80 ? -2.347 -9.369 23.320 1.00 95.81 80 ASN A O 1
ATOM 559 N N . ASP A 1 81 ? -0.553 -10.710 23.243 1.00 95.50 81 ASP A N 1
ATOM 560 C CA . ASP A 1 81 ? -0.963 -11.527 24.391 1.00 95.50 81 ASP A CA 1
ATOM 561 C C . ASP A 1 81 ? -0.660 -10.880 25.759 1.00 95.50 81 ASP A C 1
ATOM 563 O O . ASP A 1 81 ? -0.876 -11.497 26.800 1.00 95.50 81 ASP A O 1
ATOM 567 N N . SER A 1 82 ? -0.175 -9.630 25.791 1.00 97.31 82 SER A N 1
ATOM 568 C CA . SER A 1 82 ? 0.065 -8.915 27.048 1.00 97.31 82 SER A CA 1
ATOM 569 C C . SER A 1 82 ? -1.261 -8.493 27.697 1.00 97.31 82 SER A C 1
ATOM 571 O O . SER A 1 82 ? -2.017 -7.735 27.078 1.00 97.31 82 SER A O 1
ATOM 573 N N . PRO A 1 83 ? -1.533 -8.861 28.966 1.00 97.25 83 PRO A N 1
ATOM 574 C CA . PRO A 1 83 ? -2.761 -8.463 29.656 1.00 97.25 83 PRO A CA 1
ATOM 575 C C . PRO A 1 83 ? -2.961 -6.944 29.744 1.00 97.25 83 PRO A C 1
ATOM 577 O O . PRO A 1 83 ? -4.091 -6.465 29.667 1.00 97.25 83 PRO A O 1
ATOM 580 N N . SER A 1 84 ? -1.879 -6.167 29.879 1.00 97.38 84 SER A N 1
ATOM 581 C CA . SER A 1 84 ? -1.967 -4.702 29.921 1.00 97.38 84 SER A CA 1
ATOM 582 C C . SER A 1 84 ? -2.374 -4.113 28.570 1.00 97.38 84 SER A C 1
ATOM 584 O O . SER A 1 84 ? -3.221 -3.223 28.520 1.00 97.38 84 SER A O 1
ATOM 586 N N . VAL A 1 85 ? -1.835 -4.648 27.470 1.00 97.69 85 VAL A N 1
ATOM 587 C CA . VAL A 1 85 ? -2.213 -4.239 26.109 1.00 97.69 85 VAL A CA 1
ATOM 588 C C . VAL A 1 85 ? -3.664 -4.617 25.836 1.00 97.69 85 VAL A C 1
ATOM 590 O O . VAL A 1 85 ? -4.436 -3.773 25.391 1.00 97.69 85 VAL A O 1
ATOM 593 N N . GLN A 1 86 ? -4.066 -5.849 26.157 1.00 98.38 86 GLN A N 1
ATOM 594 C CA . GLN A 1 86 ? -5.445 -6.307 25.980 1.00 98.38 86 GLN A CA 1
ATOM 595 C C . GLN A 1 86 ? -6.438 -5.439 26.752 1.00 98.38 86 GLN A C 1
ATOM 597 O O . GLN A 1 86 ? -7.451 -5.029 26.190 1.00 98.38 86 GLN A O 1
ATOM 602 N N . LYS A 1 87 ? -6.124 -5.088 28.004 1.00 98.38 87 LYS A N 1
ATOM 603 C CA . LYS A 1 87 ? -6.939 -4.162 28.795 1.00 98.38 87 LYS A CA 1
ATOM 604 C C . LYS A 1 87 ? -7.100 -2.811 28.090 1.00 98.38 87 LYS A C 1
ATOM 606 O O . LYS A 1 87 ? -8.227 -2.358 27.905 1.00 98.38 87 LYS A O 1
ATOM 611 N N . ASN A 1 88 ? -6.002 -2.195 27.649 1.00 98.38 88 ASN A N 1
ATOM 612 C CA . ASN A 1 88 ? -6.047 -0.892 26.977 1.00 98.38 88 ASN A CA 1
ATOM 613 C C . ASN A 1 88 ? -6.847 -0.948 25.661 1.00 98.38 88 ASN A C 1
ATOM 615 O O . ASN A 1 88 ? -7.617 -0.035 25.361 1.00 98.38 88 ASN A O 1
ATOM 619 N N . VAL A 1 89 ? -6.707 -2.030 24.889 1.00 98.50 89 VAL A N 1
ATOM 620 C CA . VAL A 1 89 ? -7.465 -2.251 23.646 1.00 98.50 89 VAL A CA 1
ATOM 621 C C . VAL A 1 89 ? -8.957 -2.451 23.936 1.00 98.50 89 VAL A C 1
ATOM 623 O O . VAL A 1 89 ? -9.787 -1.851 23.256 1.00 98.50 89 VAL A O 1
ATOM 626 N N . ALA A 1 90 ? -9.317 -3.223 24.965 1.00 98.62 90 ALA A N 1
ATOM 627 C CA . ALA A 1 90 ? -10.710 -3.422 25.378 1.00 98.62 90 ALA A CA 1
ATOM 628 C C . ALA A 1 90 ? -11.383 -2.101 25.795 1.00 98.62 90 ALA A C 1
ATOM 630 O O . ALA A 1 90 ? -12.526 -1.811 25.422 1.00 98.62 90 ALA A O 1
ATOM 631 N N . GLU A 1 91 ? -10.658 -1.261 26.539 1.00 98.50 91 GLU A N 1
ATOM 632 C CA . GLU A 1 91 ? -11.111 0.080 26.908 1.00 98.50 91 GLU A CA 1
ATOM 633 C C . GLU A 1 91 ? -11.287 0.977 25.675 1.00 98.50 91 GLU A C 1
ATOM 635 O O . GLU A 1 91 ? -12.271 1.713 25.592 1.00 98.50 91 GLU A O 1
ATOM 640 N N . ALA A 1 92 ? -10.379 0.900 24.697 1.00 98.31 92 ALA A N 1
ATOM 641 C CA . ALA A 1 92 ? -10.487 1.645 23.445 1.00 98.31 92 ALA A CA 1
ATOM 642 C C . ALA A 1 92 ? -11.716 1.219 22.622 1.00 98.31 92 ALA A C 1
ATOM 644 O O . ALA A 1 92 ? -12.488 2.079 22.199 1.00 98.31 92 ALA A O 1
ATOM 645 N N . ILE A 1 93 ? -11.956 -0.089 22.465 1.00 98.50 93 ILE A N 1
ATOM 646 C CA . ILE A 1 93 ? -13.151 -0.645 21.800 1.00 98.50 93 ILE A CA 1
ATOM 647 C C . ILE A 1 93 ? -14.432 -0.144 22.484 1.00 98.50 93 ILE A C 1
ATOM 649 O O . ILE A 1 93 ? -15.375 0.285 21.817 1.00 98.50 93 ILE A O 1
ATOM 653 N N . THR A 1 94 ? -14.444 -0.122 23.820 1.00 98.12 94 THR A N 1
ATOM 654 C CA . THR A 1 94 ? -15.580 0.382 24.607 1.00 98.12 94 THR A CA 1
ATOM 655 C C . THR A 1 94 ? -15.800 1.882 24.399 1.00 98.12 94 THR A C 1
ATOM 657 O O . THR A 1 94 ? -16.934 2.309 24.184 1.00 98.12 94 THR A O 1
ATOM 660 N N . LYS A 1 95 ? -14.733 2.694 24.418 1.00 97.81 95 LYS A N 1
ATOM 661 C CA . LYS A 1 95 ? -14.801 4.150 24.184 1.00 97.81 95 LYS A CA 1
ATOM 662 C C . LYS A 1 95 ? -15.303 4.487 22.779 1.00 97.81 95 LYS A C 1
ATOM 664 O O . LYS A 1 95 ? -16.105 5.405 22.634 1.00 97.81 95 LYS A O 1
ATOM 669 N N . LEU A 1 96 ? -14.895 3.703 21.780 1.00 97.94 96 LEU A N 1
ATOM 670 C CA . LEU A 1 96 ? -15.378 3.810 20.400 1.00 97.94 96 LEU A CA 1
ATOM 671 C C . LEU A 1 96 ? -16.854 3.423 20.249 1.00 97.94 96 LEU A C 1
ATOM 673 O O . LEU A 1 96 ? -17.454 3.754 19.230 1.00 97.94 96 LEU A O 1
ATOM 677 N N . LYS A 1 97 ? -17.442 2.757 21.254 1.00 97.69 97 LYS A N 1
ATOM 678 C CA . LYS A 1 97 ? -18.789 2.169 21.212 1.00 97.69 97 LYS A CA 1
ATOM 679 C C . LYS A 1 97 ? -18.948 1.141 20.087 1.00 97.69 97 LYS A C 1
ATOM 681 O O . LYS A 1 97 ? -20.031 1.001 19.525 1.00 97.69 97 LYS A O 1
ATOM 686 N N . ALA A 1 98 ? -17.876 0.415 19.776 1.00 98.06 98 ALA A N 1
ATOM 687 C CA . ALA A 1 98 ? -17.885 -0.553 18.693 1.00 98.06 98 ALA A CA 1
ATOM 688 C C . ALA A 1 98 ? -18.826 -1.724 18.995 1.00 98.06 98 ALA A C 1
ATOM 690 O O . ALA A 1 98 ? -18.779 -2.334 20.065 1.00 98.06 98 ALA A O 1
ATOM 691 N N . THR A 1 99 ? -19.673 -2.050 18.023 1.00 98.06 99 THR A N 1
ATOM 692 C CA . THR A 1 99 ? -20.600 -3.190 18.069 1.00 98.06 99 THR A CA 1
ATOM 693 C C . THR A 1 99 ? -20.076 -4.380 17.268 1.00 98.06 99 THR A C 1
ATOM 695 O O . THR A 1 99 ? -20.566 -5.503 17.436 1.00 98.06 99 THR A O 1
ATOM 698 N N . LYS A 1 100 ? -19.046 -4.164 16.440 1.00 98.31 100 LYS A N 1
ATOM 699 C CA . LYS A 1 100 ? -18.382 -5.187 15.634 1.00 98.31 100 LYS A CA 1
ATOM 700 C C . LYS A 1 100 ? -16.859 -5.067 15.707 1.00 98.31 100 LYS A C 1
ATOM 702 O O . LYS A 1 100 ? -16.292 -4.008 15.451 1.00 98.31 100 LYS A O 1
ATOM 707 N N . VAL A 1 101 ? -16.198 -6.187 15.986 1.00 98.50 101 VAL A N 1
ATOM 708 C CA . VAL A 1 101 ? -14.744 -6.355 15.893 1.00 98.50 101 VAL A CA 1
ATOM 709 C C . VAL A 1 101 ? -14.432 -7.288 14.726 1.00 98.50 101 VAL A C 1
ATOM 711 O O . VAL A 1 101 ? -14.892 -8.431 14.679 1.00 98.50 101 VAL A O 1
ATOM 714 N N . VAL A 1 102 ? -13.642 -6.800 13.772 1.00 98.38 102 VAL A N 1
ATOM 715 C CA . VAL A 1 102 ? -13.182 -7.562 12.608 1.00 98.38 102 VAL A CA 1
ATOM 716 C C . VAL A 1 102 ? -11.707 -7.893 12.788 1.00 98.38 102 VAL A C 1
ATOM 718 O O . VAL A 1 102 ? -10.845 -7.024 12.698 1.00 98.38 102 VAL A O 1
ATOM 721 N N . VAL A 1 103 ? -11.405 -9.158 13.051 1.00 98.31 103 VAL A N 1
ATOM 722 C CA . VAL A 1 103 ? -10.034 -9.633 13.237 1.00 98.31 103 VAL A CA 1
ATOM 723 C C . VAL A 1 103 ? -9.397 -9.894 11.877 1.00 98.31 103 VAL A C 1
ATOM 725 O O . VAL A 1 103 ? -9.952 -10.649 11.079 1.00 98.31 103 VAL A O 1
ATOM 728 N N . LEU A 1 104 ? -8.235 -9.296 11.627 1.00 97.50 104 LEU A N 1
ATOM 729 C CA . LEU A 1 104 ? -7.420 -9.508 10.436 1.00 97.50 104 LEU A CA 1
ATOM 730 C C . LEU A 1 104 ? -6.269 -10.455 10.787 1.00 97.50 104 LEU A C 1
ATOM 732 O O . LEU A 1 104 ? -5.440 -10.150 11.645 1.00 97.50 104 LEU A O 1
ATOM 736 N N . GLY A 1 105 ? -6.247 -11.617 10.138 1.00 96.50 105 GLY A N 1
ATOM 737 C CA . GLY A 1 105 ? -5.268 -12.674 10.385 1.00 96.50 105 GLY A CA 1
ATOM 738 C C . GLY A 1 105 ? -5.824 -13.872 11.161 1.00 96.50 105 GLY A C 1
ATOM 739 O O . GLY A 1 105 ? -6.860 -13.821 11.838 1.00 96.50 105 GLY A O 1
ATOM 740 N N . GLY A 1 106 ? -5.133 -15.005 11.016 1.00 96.19 106 GLY A N 1
ATOM 741 C CA . GLY A 1 106 ? -5.526 -16.290 11.600 1.00 96.19 106 GLY A CA 1
ATOM 742 C C . GLY A 1 106 ? -5.378 -16.351 13.125 1.00 96.19 106 GLY A C 1
ATOM 743 O O . GLY A 1 106 ? -4.908 -15.415 13.772 1.00 96.19 106 GLY A O 1
ATOM 744 N N . THR A 1 107 ? -5.738 -17.488 13.721 1.00 95.75 107 THR A N 1
ATOM 745 C CA . THR A 1 107 ? -5.633 -17.706 15.178 1.00 95.75 107 THR A CA 1
ATOM 746 C C . THR A 1 107 ? -4.189 -17.700 15.689 1.00 95.75 107 THR A C 1
ATOM 748 O O . THR A 1 107 ? -3.953 -17.318 16.830 1.00 95.75 107 THR A O 1
ATOM 751 N N . GLY A 1 108 ? -3.211 -18.043 14.842 1.00 93.06 108 GLY A N 1
ATOM 752 C CA . GLY A 1 108 ? -1.782 -17.889 15.149 1.00 93.06 108 GLY A CA 1
ATOM 753 C C . GLY A 1 108 ? -1.273 -16.441 15.087 1.00 93.06 108 GLY A C 1
ATOM 754 O O . GLY A 1 108 ? -0.173 -16.158 15.555 1.00 93.06 108 GLY A O 1
ATOM 755 N N . ALA A 1 109 ? -2.049 -15.522 14.502 1.00 94.38 109 ALA A N 1
ATOM 756 C CA . ALA A 1 109 ? -1.766 -14.089 14.512 1.00 94.38 109 ALA A CA 1
ATOM 757 C C . ALA A 1 109 ? -2.442 -13.409 15.708 1.00 94.38 109 ALA A C 1
ATOM 759 O O . ALA A 1 109 ? -1.783 -12.709 16.469 1.00 94.38 109 ALA A O 1
ATOM 760 N N . VAL A 1 110 ? -3.742 -13.652 15.891 1.00 96.81 110 VAL A N 1
ATOM 761 C CA . VAL A 1 110 ? -4.514 -13.170 17.041 1.00 96.81 110 VAL A CA 1
ATOM 762 C C . VAL A 1 110 ? -5.343 -14.330 17.580 1.00 96.81 110 VAL A C 1
ATOM 764 O O . VAL A 1 110 ? -6.315 -14.745 16.938 1.00 96.81 110 VAL A O 1
ATOM 767 N N . SER A 1 111 ? -4.959 -14.854 18.744 1.00 97.56 111 SER A N 1
ATOM 768 C CA . SER A 1 111 ? -5.608 -16.016 19.359 1.00 97.56 111 SER A CA 1
ATOM 769 C C . SER A 1 111 ? -7.061 -15.726 19.742 1.00 97.56 111 SER A C 1
ATOM 771 O O . SER A 1 111 ? -7.422 -14.589 20.047 1.00 97.56 111 SER A O 1
ATOM 773 N N . ASP A 1 112 ? -7.911 -16.754 19.772 1.00 97.50 112 ASP A N 1
ATOM 774 C CA . ASP A 1 112 ? -9.313 -16.584 20.184 1.00 97.50 112 ASP A CA 1
ATOM 775 C C . ASP A 1 112 ? -9.436 -16.130 21.647 1.00 97.50 112 ASP A C 1
ATOM 777 O O . ASP A 1 112 ? -10.360 -15.394 21.991 1.00 97.50 112 ASP A O 1
ATOM 781 N N . ALA A 1 113 ? -8.472 -16.501 22.498 1.00 97.62 113 ALA A N 1
ATOM 782 C CA . ALA A 1 113 ? -8.379 -16.009 23.870 1.00 97.62 113 ALA A CA 1
ATOM 783 C C . ALA A 1 113 ? -8.149 -14.489 23.906 1.00 97.62 113 ALA A C 1
ATOM 785 O O . ALA A 1 113 ? -8.867 -13.778 24.608 1.00 97.62 113 ALA A O 1
ATOM 786 N N . THR A 1 114 ? -7.213 -13.989 23.097 1.00 98.19 114 THR A N 1
ATOM 787 C CA . THR A 1 114 ? -6.923 -12.555 22.967 1.00 98.19 114 THR A CA 1
ATOM 788 C C . THR A 1 114 ? -8.117 -11.796 22.395 1.00 98.19 114 THR A C 1
ATOM 790 O O . THR A 1 114 ? -8.487 -10.751 22.923 1.00 98.19 114 THR A O 1
ATOM 793 N N . VAL A 1 115 ? -8.796 -12.343 21.380 1.00 98.12 115 VAL A N 1
ATOM 794 C CA . VAL A 1 115 ? -10.024 -11.736 20.838 1.00 98.12 115 VAL A CA 1
ATOM 795 C C . VAL A 1 115 ? -11.121 -11.663 21.904 1.00 98.12 115 VAL A C 1
ATOM 797 O O . VAL A 1 115 ? -11.723 -10.606 22.090 1.00 98.12 115 VAL A O 1
ATOM 800 N N . LYS A 1 116 ? -11.349 -12.748 22.654 1.00 97.56 116 LYS A N 1
ATOM 801 C CA . LYS A 1 116 ? -12.333 -12.785 23.747 1.00 97.56 116 LYS A CA 1
ATOM 802 C C . LYS A 1 116 ? -12.006 -11.782 24.857 1.00 97.56 116 LYS A C 1
ATOM 804 O O . LYS A 1 116 ? -12.926 -11.196 25.422 1.00 97.56 116 LYS A O 1
ATOM 809 N N . ALA A 1 117 ? -10.724 -11.574 25.157 1.00 97.75 117 ALA A N 1
ATOM 810 C CA . ALA A 1 117 ? -10.279 -10.625 26.174 1.00 97.75 117 ALA A CA 1
ATOM 811 C C . ALA A 1 117 ? -10.567 -9.161 25.799 1.00 97.75 117 ALA A C 1
ATOM 813 O O . ALA A 1 117 ? -10.797 -8.348 26.693 1.00 97.75 117 ALA A O 1
ATOM 814 N N . VAL A 1 118 ? -10.585 -8.824 24.502 1.00 98.06 118 VAL A N 1
ATOM 815 C CA . VAL A 1 118 ? -10.725 -7.428 24.046 1.00 98.06 118 VAL A CA 1
ATOM 816 C C . VAL A 1 118 ? -12.087 -7.074 23.456 1.00 98.06 118 VAL A C 1
ATOM 818 O O . VAL A 1 118 ? -12.496 -5.919 23.537 1.00 98.06 118 VAL A O 1
ATOM 821 N N . ALA A 1 119 ? -12.810 -8.032 22.871 1.00 96.19 119 ALA A N 1
ATOM 822 C CA . ALA A 1 119 ? -14.027 -7.746 22.105 1.00 96.19 119 ALA A CA 1
ATOM 823 C C . ALA A 1 119 ? -15.222 -7.293 22.967 1.00 96.19 119 ALA A C 1
ATOM 825 O O . ALA A 1 119 ? -16.151 -6.663 22.459 1.00 96.19 119 ALA A O 1
ATOM 826 N N . GLY A 1 120 ? -15.221 -7.592 24.271 1.00 93.12 120 GLY A N 1
ATOM 827 C CA . GLY A 1 120 ? -16.316 -7.229 25.170 1.00 93.12 120 GLY A CA 1
ATOM 828 C C . GLY A 1 120 ? -17.659 -7.802 24.700 1.00 93.12 120 GLY A C 1
ATOM 829 O O . GLY A 1 120 ? -17.823 -9.016 24.617 1.00 93.12 120 GLY A O 1
ATOM 830 N N . LYS A 1 121 ? -18.628 -6.923 24.409 1.00 93.56 121 LYS A N 1
ATOM 831 C CA . LYS A 1 121 ? -19.960 -7.293 23.885 1.00 93.56 121 LYS A CA 1
ATOM 832 C C . LYS A 1 121 ? -20.066 -7.215 22.355 1.00 93.56 121 LYS A C 1
ATOM 834 O O . LYS A 1 121 ? -21.136 -7.496 21.820 1.00 93.56 121 LYS A O 1
ATOM 839 N N . ALA A 1 122 ? -19.011 -6.789 21.662 1.00 97.38 122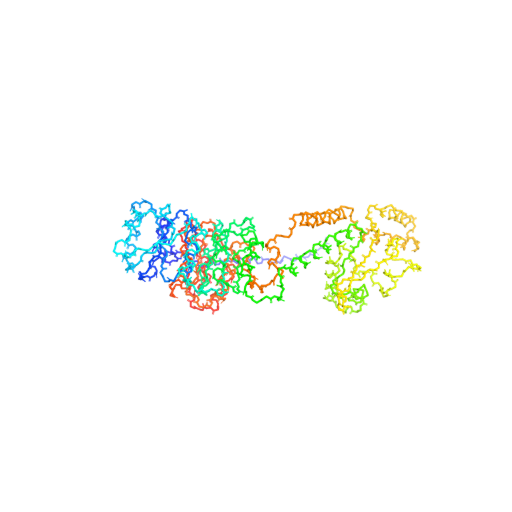 ALA A N 1
ATOM 840 C CA . ALA A 1 122 ? -19.039 -6.647 20.215 1.00 97.38 122 ALA A CA 1
ATOM 841 C C . ALA A 1 122 ? -19.139 -8.016 19.530 1.00 97.38 122 ALA A C 1
ATOM 843 O O . ALA A 1 122 ? -18.560 -9.008 19.976 1.00 97.38 122 ALA A O 1
ATOM 844 N N . THR A 1 123 ? -19.851 -8.060 18.408 1.00 98.06 123 THR A N 1
ATOM 845 C CA . THR A 1 123 ? -19.850 -9.223 17.518 1.00 98.06 123 THR A CA 1
ATOM 846 C C . THR A 1 123 ? -18.476 -9.375 16.876 1.00 98.06 123 THR A C 1
ATOM 848 O O . THR A 1 123 ? -17.869 -8.395 16.448 1.00 98.06 123 THR A O 1
ATOM 851 N N . VAL A 1 124 ? -17.964 -10.602 16.815 1.00 98.38 124 VAL A N 1
ATOM 852 C CA . VAL A 1 124 ? -16.623 -10.880 16.293 1.00 98.38 124 VAL A CA 1
ATOM 853 C C . VAL A 1 124 ? -16.733 -11.585 14.950 1.00 98.38 124 VAL A C 1
ATOM 855 O O . VAL A 1 124 ? -17.393 -12.614 14.832 1.00 98.38 124 VAL A O 1
ATOM 858 N N . THR A 1 125 ? -16.030 -11.062 13.951 1.00 97.88 125 THR A N 1
ATOM 859 C CA . THR A 1 125 ? -15.801 -11.735 12.664 1.00 97.88 125 THR A CA 1
ATOM 860 C C . THR A 1 125 ? -14.308 -11.808 12.391 1.00 97.88 125 THR A C 1
ATOM 862 O O . THR A 1 125 ? -13.587 -10.878 12.739 1.00 97.88 125 THR A O 1
ATOM 865 N N . ARG A 1 126 ? -13.832 -12.878 11.752 1.00 98.19 126 ARG A N 1
ATOM 866 C CA . ARG A 1 126 ? -12.418 -13.048 11.397 1.00 98.19 126 ARG A CA 1
ATOM 867 C C . ARG A 1 126 ? -12.264 -13.145 9.883 1.00 98.19 126 ARG A C 1
ATOM 869 O O . ARG A 1 126 ? -12.983 -13.908 9.247 1.00 98.19 126 ARG A O 1
ATOM 876 N N . ILE A 1 127 ? -11.310 -12.400 9.337 1.00 98.19 127 ILE A N 1
ATOM 877 C CA . ILE A 1 127 ? -10.890 -12.444 7.937 1.00 98.19 127 ILE A CA 1
ATOM 878 C C . ILE A 1 127 ? -9.434 -12.911 7.924 1.00 98.19 127 ILE A C 1
ATOM 880 O O . ILE A 1 127 ? -8.548 -12.215 8.420 1.00 98.19 127 ILE A O 1
ATOM 884 N N . ALA A 1 128 ? -9.188 -14.114 7.412 1.00 96.81 128 ALA A N 1
ATOM 885 C CA . ALA A 1 128 ? -7.872 -14.739 7.465 1.00 96.81 128 ALA A CA 1
ATOM 886 C C . ALA A 1 128 ? -7.684 -15.752 6.337 1.00 96.81 128 ALA A C 1
ATOM 888 O O . ALA A 1 128 ? -8.578 -16.556 6.082 1.00 96.81 128 ALA A O 1
ATOM 889 N N . GLY A 1 129 ? -6.498 -15.755 5.729 1.00 95.50 129 GLY A N 1
ATOM 890 C CA . GLY A 1 129 ? -6.043 -16.841 4.866 1.00 95.50 129 GLY A CA 1
ATOM 891 C C . GLY A 1 129 ? -4.971 -17.701 5.534 1.00 95.50 129 GLY A C 1
ATOM 892 O O . GLY A 1 129 ? -4.615 -17.495 6.694 1.00 95.50 129 GLY A O 1
ATOM 893 N N . ALA A 1 130 ? -4.436 -18.665 4.781 1.00 90.88 130 ALA A N 1
ATOM 894 C CA . ALA A 1 130 ? -3.344 -19.530 5.241 1.00 90.88 130 ALA A CA 1
ATOM 895 C C . ALA A 1 130 ? -2.035 -18.760 5.504 1.00 90.88 130 ALA A C 1
ATOM 897 O O . ALA A 1 130 ? -1.212 -19.172 6.317 1.00 90.88 130 ALA A O 1
ATOM 898 N N . ASP A 1 131 ? -1.853 -17.638 4.814 1.00 90.25 131 ASP A N 1
ATOM 899 C CA . ASP A 1 131 ? -0.735 -16.717 4.952 1.00 90.25 131 ASP A CA 1
ATOM 900 C C . ASP A 1 131 ? -1.202 -15.285 4.630 1.00 90.25 131 ASP A C 1
ATOM 902 O O . ASP A 1 131 ? -2.375 -15.049 4.334 1.00 90.25 131 ASP A O 1
ATOM 906 N N . ARG A 1 132 ? -0.274 -14.323 4.641 1.00 94.56 132 ARG A N 1
ATOM 907 C CA . ARG A 1 132 ? -0.555 -12.910 4.337 1.00 94.56 132 ARG A CA 1
ATOM 908 C C . ARG A 1 132 ? -1.162 -12.675 2.947 1.00 94.56 132 ARG A C 1
ATOM 910 O O . ARG A 1 132 ? -1.945 -11.745 2.772 1.00 94.56 132 ARG A O 1
ATOM 917 N N . PHE A 1 133 ? -0.811 -13.498 1.957 1.00 96.44 133 PHE A N 1
ATOM 918 C CA . PHE A 1 133 ? -1.337 -13.385 0.595 1.00 96.44 133 PHE A CA 1
ATOM 919 C C . PHE A 1 133 ? -2.783 -13.888 0.554 1.00 96.44 133 PHE A C 1
ATOM 921 O O . PHE A 1 133 ? -3.652 -13.249 -0.036 1.00 96.44 133 PHE A O 1
ATOM 928 N N . GLY A 1 134 ? -3.053 -14.989 1.258 1.00 96.88 134 GLY A N 1
ATOM 929 C CA . GLY A 1 134 ? -4.398 -15.485 1.517 1.00 96.88 134 GLY A CA 1
ATOM 930 C C . GLY A 1 134 ? -5.252 -14.483 2.294 1.00 96.88 134 GLY A C 1
ATOM 931 O O . GLY A 1 134 ? -6.378 -14.223 1.890 1.00 96.88 134 GLY A O 1
ATOM 932 N N . THR A 1 135 ? -4.732 -13.874 3.364 1.00 97.44 135 THR A N 1
ATOM 933 C CA . THR A 1 135 ? -5.466 -12.859 4.139 1.00 97.44 135 THR A CA 1
ATOM 934 C C . THR A 1 135 ? -5.844 -11.663 3.264 1.00 97.44 135 THR A C 1
ATOM 936 O O . THR A 1 135 ? -6.996 -11.236 3.298 1.00 97.44 135 THR A O 1
ATOM 939 N N . ALA A 1 136 ? -4.934 -11.167 2.417 1.00 98.12 136 ALA A N 1
ATOM 940 C CA . ALA A 1 136 ? -5.251 -10.108 1.455 1.00 98.12 136 ALA A CA 1
ATOM 941 C C . ALA A 1 136 ? -6.355 -10.524 0.460 1.00 98.12 136 ALA A C 1
ATOM 943 O O . ALA A 1 136 ? -7.255 -9.735 0.168 1.00 98.12 136 ALA A O 1
ATOM 944 N N . ALA A 1 137 ? -6.342 -11.776 -0.011 1.00 97.81 137 ALA A N 1
ATOM 945 C CA . ALA A 1 137 ? -7.405 -12.308 -0.861 1.00 97.81 137 ALA A CA 1
ATOM 946 C C . ALA A 1 137 ? -8.760 -12.411 -0.129 1.00 97.81 137 ALA A C 1
ATOM 948 O O . ALA A 1 137 ? -9.790 -12.067 -0.701 1.00 97.81 137 ALA A O 1
ATOM 949 N N . GLU A 1 138 ? -8.784 -12.820 1.141 1.00 98.06 138 GLU A N 1
ATOM 950 C CA . GLU A 1 138 ? -10.020 -12.875 1.939 1.00 98.06 138 GLU A CA 1
ATOM 951 C C . GLU A 1 138 ? -10.570 -11.480 2.282 1.00 98.06 138 GLU A C 1
ATOM 953 O O . GLU A 1 138 ? -11.787 -11.271 2.287 1.00 98.06 138 GLU A O 1
ATOM 958 N N . ILE A 1 139 ? -9.690 -10.496 2.501 1.00 97.62 139 ILE A N 1
ATOM 959 C CA . ILE A 1 139 ? -10.071 -9.079 2.618 1.00 97.62 139 ILE A CA 1
ATOM 960 C C . ILE A 1 139 ? -10.728 -8.614 1.315 1.00 97.62 139 ILE A C 1
ATOM 962 O O . ILE A 1 139 ? -11.811 -8.029 1.342 1.00 97.62 139 ILE A O 1
ATOM 966 N N . SER A 1 140 ? -10.128 -8.942 0.169 1.00 98.00 140 SER A N 1
ATOM 967 C CA . SER A 1 140 ? -10.692 -8.639 -1.147 1.00 98.00 140 SER A CA 1
ATOM 968 C C . SER A 1 140 ? -12.065 -9.287 -1.374 1.00 98.00 140 SER A C 1
ATOM 970 O O . SER A 1 140 ? -12.976 -8.628 -1.867 1.00 98.00 140 SER A O 1
ATOM 972 N N . LYS A 1 141 ? -12.281 -10.536 -0.944 1.00 96.94 141 LYS A N 1
ATOM 973 C CA . LYS A 1 141 ? -13.601 -11.194 -1.005 1.00 96.94 141 LYS A CA 1
ATOM 974 C C . LYS A 1 141 ? -14.646 -10.551 -0.093 1.00 96.94 141 LYS A C 1
ATOM 976 O O . LYS A 1 141 ? -15.826 -10.576 -0.427 1.00 96.94 141 LYS A O 1
ATOM 981 N N . ASN A 1 142 ? -14.236 -9.960 1.030 1.00 95.62 142 ASN A N 1
ATOM 982 C CA . ASN A 1 142 ? -15.141 -9.164 1.865 1.00 95.62 142 ASN A CA 1
ATOM 983 C C . ASN A 1 142 ? -15.570 -7.866 1.165 1.00 95.62 142 ASN A C 1
ATOM 985 O O . ASN A 1 142 ? -16.735 -7.486 1.253 1.00 95.62 142 ASN A O 1
ATOM 989 N N . LEU A 1 143 ? -14.649 -7.211 0.452 1.00 94.69 143 LEU A N 1
ATOM 990 C CA . LEU A 1 143 ? -14.932 -6.003 -0.333 1.00 94.69 143 LEU A CA 1
ATOM 991 C C . LEU A 1 143 ? -15.764 -6.302 -1.586 1.00 94.69 143 LEU A C 1
ATOM 993 O O . LEU A 1 143 ? -16.675 -5.554 -1.937 1.00 94.69 143 LEU A O 1
ATOM 997 N N . PHE A 1 144 ? -15.469 -7.423 -2.240 1.00 95.62 144 PHE A N 1
ATOM 998 C CA . PHE A 1 144 ? -16.100 -7.880 -3.471 1.00 95.62 144 PHE A CA 1
ATOM 999 C C . PHE A 1 144 ? -16.611 -9.310 -3.279 1.00 95.62 144 PHE A C 1
ATOM 1001 O O . PHE A 1 144 ? -15.911 -10.248 -3.668 1.00 95.62 144 PHE A O 1
ATOM 1008 N N . PRO A 1 145 ? -17.816 -9.505 -2.711 1.00 92.19 145 PRO A N 1
ATOM 1009 C CA . PRO A 1 145 ? -18.410 -10.828 -2.527 1.00 92.19 145 PRO A CA 1
ATOM 1010 C C . PRO A 1 145 ? -18.555 -11.624 -3.831 1.00 92.19 145 PRO A C 1
ATOM 1012 O O . PRO A 1 145 ? -18.304 -11.126 -4.932 1.00 92.19 145 PRO A O 1
ATOM 1015 N N . GLU A 1 146 ? -18.965 -12.886 -3.723 1.00 83.81 146 GLU A N 1
ATOM 1016 C CA . GLU A 1 146 ? -19.098 -13.779 -4.876 1.00 83.81 146 GLU A CA 1
ATOM 1017 C C . GLU A 1 146 ? -19.947 -13.164 -6.007 1.00 83.81 146 GLU A C 1
ATOM 1019 O O . GLU A 1 146 ? -20.972 -12.519 -5.779 1.00 83.81 146 GLU A O 1
ATOM 1024 N N . GLY A 1 147 ? -19.469 -13.307 -7.246 1.00 80.00 147 GLY A N 1
ATOM 1025 C CA . GLY A 1 147 ? -20.081 -12.704 -8.434 1.00 80.00 147 GLY A CA 1
ATOM 1026 C C . GLY A 1 147 ? -19.792 -11.211 -8.642 1.00 80.00 147 GLY A C 1
ATOM 1027 O O . GLY A 1 147 ? -20.136 -10.683 -9.699 1.00 80.00 147 GLY A O 1
ATOM 1028 N N . LYS A 1 148 ? -19.143 -10.518 -7.693 1.00 90.12 148 LYS A N 1
ATOM 1029 C CA . LYS A 1 148 ? -18.685 -9.131 -7.869 1.00 90.12 148 LYS A CA 1
ATOM 1030 C C . LYS A 1 148 ? -17.262 -9.077 -8.425 1.00 90.12 148 LYS A C 1
ATOM 1032 O O . LYS A 1 148 ? -16.397 -9.862 -8.045 1.00 90.12 148 LYS A O 1
ATOM 1037 N N . THR A 1 149 ? -17.038 -8.110 -9.307 1.00 90.75 149 THR A N 1
ATOM 1038 C CA . THR A 1 149 ? -15.749 -7.795 -9.934 1.00 90.75 149 THR A CA 1
ATOM 1039 C C . THR A 1 149 ? -15.218 -6.462 -9.416 1.00 90.75 149 THR A C 1
ATOM 1041 O O . THR A 1 149 ? -16.005 -5.614 -8.996 1.00 90.75 149 THR A O 1
ATOM 1044 N N . SER A 1 150 ? -13.908 -6.239 -9.520 1.00 93.00 150 SER A N 1
ATOM 1045 C CA . SER A 1 150 ? -13.296 -4.924 -9.293 1.00 93.00 150 SER A CA 1
ATOM 1046 C C . SER A 1 150 ? -12.661 -4.442 -10.585 1.00 93.00 150 SER A C 1
ATOM 1048 O O . SER A 1 150 ? -11.868 -5.174 -11.159 1.00 93.00 150 SER A O 1
ATOM 1050 N N . ALA A 1 151 ? -12.958 -3.220 -11.034 1.00 91.50 151 ALA A N 1
ATOM 1051 C CA . ALA A 1 151 ? -12.357 -2.665 -12.252 1.00 91.50 151 ALA A CA 1
ATOM 1052 C C . ALA A 1 151 ? -10.834 -2.474 -12.126 1.00 91.50 151 ALA A C 1
ATOM 1054 O O . ALA A 1 151 ? -10.117 -2.574 -13.124 1.00 91.50 151 ALA A O 1
ATOM 1055 N N . LYS A 1 152 ? -10.346 -2.233 -10.905 1.00 95.00 152 LYS A N 1
ATOM 1056 C CA . LYS A 1 152 ? -8.935 -1.999 -10.590 1.00 95.00 152 LYS A CA 1
ATOM 1057 C C . LYS A 1 152 ? -8.478 -2.897 -9.441 1.00 95.00 152 LYS A C 1
ATOM 1059 O O . LYS A 1 152 ? -9.246 -3.157 -8.518 1.00 95.00 152 LYS A O 1
ATOM 1064 N N . VAL A 1 153 ? -7.227 -3.340 -9.475 1.00 97.38 153 VAL A N 1
ATOM 1065 C CA . VAL A 1 153 ? -6.540 -3.994 -8.351 1.00 97.38 153 VAL A CA 1
ATOM 1066 C C . VAL A 1 153 ? -5.197 -3.313 -8.114 1.00 97.38 153 VAL A C 1
ATOM 1068 O O . VAL A 1 153 ? -4.450 -3.081 -9.063 1.00 97.38 153 VAL A O 1
ATOM 1071 N N . TYR A 1 154 ? -4.868 -3.041 -6.852 1.00 98.19 154 TYR A N 1
ATOM 1072 C CA . TYR A 1 154 ? -3.514 -2.658 -6.462 1.00 98.19 154 TYR A CA 1
ATOM 1073 C C . TYR A 1 154 ? -2.697 -3.902 -6.127 1.00 98.19 154 TYR A C 1
ATOM 1075 O O . TYR A 1 154 ? -3.145 -4.760 -5.367 1.00 98.19 154 TYR A O 1
ATOM 1083 N N . LEU A 1 155 ? -1.490 -3.996 -6.675 1.00 98.06 155 LEU A N 1
ATOM 1084 C CA . LEU A 1 155 ? -0.534 -5.057 -6.380 1.00 98.06 155 LEU A CA 1
ATOM 1085 C C . LEU A 1 155 ? 0.655 -4.459 -5.629 1.00 98.06 155 LEU A C 1
ATOM 1087 O O . LEU A 1 155 ? 1.302 -3.549 -6.137 1.00 98.06 155 LEU A O 1
ATOM 1091 N N . ALA A 1 156 ? 0.955 -4.963 -4.435 1.00 97.25 156 ALA A N 1
ATOM 1092 C CA . ALA A 1 156 ? 2.046 -4.461 -3.597 1.00 97.25 156 ALA A CA 1
ATOM 1093 C C . ALA A 1 156 ? 2.880 -5.607 -3.012 1.00 97.25 156 ALA A C 1
ATOM 1095 O O . ALA A 1 156 ? 2.423 -6.747 -2.931 1.00 97.25 156 ALA A O 1
ATOM 1096 N N . ASN A 1 157 ? 4.106 -5.324 -2.573 1.00 94.69 157 ASN A N 1
ATOM 1097 C CA . ASN A 1 157 ? 4.956 -6.343 -1.961 1.00 94.69 157 ASN A CA 1
ATOM 1098 C C . ASN A 1 157 ? 4.485 -6.685 -0.529 1.00 94.69 157 ASN A C 1
ATOM 1100 O O . ASN A 1 157 ? 4.390 -5.825 0.344 1.00 94.69 157 ASN A O 1
ATOM 1104 N N . GLY A 1 158 ? 4.215 -7.966 -0.275 1.00 93.19 158 GLY A N 1
ATOM 1105 C CA . GLY A 1 158 ? 3.792 -8.510 1.018 1.00 93.19 158 GLY A CA 1
ATOM 1106 C C . GLY A 1 158 ? 4.936 -8.799 1.995 1.00 93.19 158 GLY A C 1
ATOM 1107 O O . GLY A 1 158 ? 4.693 -9.269 3.105 1.00 93.19 158 GLY A O 1
ATOM 1108 N N . ILE A 1 159 ? 6.185 -8.563 1.606 1.00 90.06 159 ILE A N 1
ATOM 1109 C CA . ILE A 1 159 ? 7.386 -8.700 2.439 1.00 90.06 159 ILE A CA 1
ATOM 1110 C C . ILE A 1 159 ? 7.862 -7.310 2.878 1.00 90.06 159 ILE A C 1
ATOM 1112 O O . ILE A 1 159 ? 8.001 -7.058 4.074 1.00 90.06 159 ILE A O 1
ATOM 1116 N N . THR A 1 160 ? 8.025 -6.380 1.934 1.00 88.06 160 THR A N 1
ATOM 1117 C CA . THR A 1 160 ? 8.308 -4.959 2.183 1.00 88.06 160 THR A CA 1
ATOM 1118 C C . THR A 1 160 ? 7.008 -4.152 2.188 1.00 88.06 160 THR A C 1
ATOM 1120 O O . THR A 1 160 ? 6.644 -3.498 1.217 1.00 88.06 160 THR A O 1
ATOM 1123 N N . LEU A 1 161 ? 6.302 -4.206 3.315 1.00 88.44 161 LEU A N 1
ATOM 1124 C CA . LEU A 1 161 ? 4.888 -3.823 3.457 1.00 88.44 161 LEU A CA 1
ATOM 1125 C C . LEU A 1 161 ? 4.568 -2.321 3.328 1.00 88.44 161 LEU A C 1
ATOM 1127 O O . LEU A 1 161 ? 3.398 -1.944 3.354 1.00 88.44 161 LEU A O 1
ATOM 1131 N N . VAL A 1 162 ? 5.578 -1.454 3.241 1.00 90.00 162 VAL A N 1
ATOM 1132 C CA . VAL A 1 162 ? 5.396 -0.001 3.385 1.00 90.00 162 VAL A CA 1
ATOM 1133 C C . VAL A 1 162 ? 4.551 0.610 2.260 1.00 90.00 162 VAL A C 1
ATOM 1135 O O . VAL A 1 162 ? 3.708 1.462 2.530 1.00 90.00 162 VAL A O 1
ATOM 1138 N N . ASP A 1 163 ? 4.694 0.117 1.028 1.00 93.00 163 ASP A N 1
ATOM 1139 C CA . ASP A 1 163 ? 3.917 0.611 -0.116 1.00 93.00 163 ASP A CA 1
ATOM 1140 C C . ASP A 1 163 ? 2.442 0.191 -0.007 1.00 93.00 163 ASP A C 1
ATOM 1142 O O . ASP A 1 163 ? 1.544 0.976 -0.303 1.00 93.00 163 ASP A O 1
ATOM 1146 N N . ALA A 1 164 ? 2.180 -1.023 0.497 1.00 93.25 164 ALA A N 1
ATOM 1147 C CA . ALA A 1 164 ? 0.826 -1.503 0.779 1.00 93.25 164 ALA A CA 1
ATOM 1148 C C . ALA A 1 164 ? 0.160 -0.693 1.903 1.00 93.25 164 ALA A C 1
ATOM 1150 O O . ALA A 1 164 ? -1.006 -0.325 1.794 1.00 93.25 164 ALA A O 1
ATOM 1151 N N . LEU A 1 165 ? 0.917 -0.377 2.959 1.00 91.88 165 LEU A N 1
ATOM 1152 C CA . LEU A 1 165 ? 0.460 0.425 4.093 1.00 91.88 165 LEU A CA 1
ATOM 1153 C C . LEU A 1 165 ? -0.003 1.813 3.648 1.00 91.88 165 LEU A C 1
ATOM 1155 O O . LEU A 1 165 ? -1.117 2.217 3.976 1.00 91.88 165 LEU A O 1
ATOM 1159 N N . VAL A 1 166 ? 0.826 2.529 2.882 1.00 93.06 166 VAL A N 1
ATOM 1160 C CA . VAL A 1 166 ? 0.455 3.857 2.370 1.00 93.06 166 VAL A CA 1
ATOM 1161 C C . VAL A 1 166 ? -0.671 3.732 1.344 1.00 93.06 166 VAL A C 1
ATOM 1163 O O . VAL A 1 166 ? -1.612 4.523 1.366 1.00 93.06 166 VAL A O 1
ATOM 1166 N N . GLY A 1 167 ? -0.639 2.692 0.506 1.00 92.81 167 GLY A N 1
ATOM 1167 C CA . GLY A 1 167 ? -1.698 2.373 -0.451 1.00 92.81 167 GLY A CA 1
ATOM 1168 C C . GLY A 1 167 ? -3.082 2.197 0.176 1.00 92.81 167 GLY A C 1
ATOM 1169 O O . GLY A 1 167 ? -4.079 2.446 -0.508 1.00 92.81 167 GLY A O 1
ATOM 1170 N N . GLY A 1 168 ? -3.163 1.825 1.461 1.00 91.69 168 GLY A N 1
ATOM 1171 C CA . GLY A 1 168 ? -4.414 1.739 2.221 1.00 91.69 168 GLY A CA 1
ATOM 1172 C C . GLY A 1 168 ? -5.250 3.019 2.149 1.00 91.69 168 GLY A C 1
ATOM 1173 O O . GLY A 1 168 ? -6.457 2.934 1.976 1.00 91.69 168 GLY A O 1
ATOM 1174 N N . THR A 1 169 ? -4.594 4.184 2.104 1.00 91.25 169 THR A N 1
ATOM 1175 C CA . THR A 1 169 ? -5.244 5.507 2.022 1.00 91.25 169 THR A CA 1
ATOM 1176 C C . THR A 1 169 ? -5.985 5.780 0.708 1.00 91.25 169 THR A C 1
ATOM 1178 O O . THR A 1 169 ? -6.791 6.700 0.638 1.00 91.25 169 THR A O 1
ATOM 1181 N N . MET A 1 170 ? -5.776 5.013 -0.374 1.00 91.19 170 MET A N 1
ATOM 1182 C CA . MET A 1 170 ? -6.563 5.304 -1.586 1.00 91.19 170 MET A CA 1
ATOM 1183 C C . MET A 1 170 ? -8.041 4.947 -1.389 1.00 91.19 170 MET A C 1
ATOM 1185 O O . MET A 1 170 ? -8.370 3.861 -0.912 1.00 91.19 170 MET A O 1
ATOM 1189 N N . THR A 1 171 ? -8.932 5.836 -1.814 1.00 87.50 171 THR A N 1
ATOM 1190 C CA . THR A 1 171 ? -10.374 5.750 -1.515 1.00 87.50 171 THR A CA 1
ATOM 1191 C C . THR A 1 171 ? -11.217 5.274 -2.699 1.00 87.50 171 THR A C 1
ATOM 1193 O O . THR A 1 171 ? -12.442 5.261 -2.631 1.00 87.50 171 THR A O 1
ATOM 1196 N N . ASP A 1 172 ? -10.581 4.823 -3.782 1.00 89.88 172 ASP A N 1
ATOM 1197 C CA . ASP A 1 172 ? -11.250 4.332 -4.996 1.00 89.88 172 ASP A CA 1
ATOM 1198 C C . ASP A 1 172 ? -11.880 2.931 -4.853 1.00 89.88 172 ASP A C 1
ATOM 1200 O O . ASP A 1 172 ? -12.401 2.383 -5.824 1.00 89.88 172 ASP A O 1
ATOM 1204 N N . GLY A 1 173 ? -11.831 2.346 -3.652 1.00 90.75 173 GLY A N 1
ATOM 1205 C CA . GLY A 1 173 ? -12.439 1.056 -3.318 1.00 90.75 173 GLY A CA 1
ATOM 1206 C C . GLY A 1 173 ? -11.734 -0.167 -3.912 1.00 90.75 173 GLY A C 1
ATOM 1207 O O . GLY A 1 173 ? -12.170 -1.290 -3.665 1.00 90.75 173 GLY A O 1
ATOM 1208 N N . ALA A 1 174 ? -10.651 0.009 -4.675 1.00 95.75 174 ALA A N 1
ATOM 1209 C CA . ALA A 1 174 ? -9.919 -1.107 -5.262 1.00 95.75 174 ALA A CA 1
ATOM 1210 C C . ALA A 1 174 ? -9.148 -1.893 -4.181 1.00 95.75 174 ALA A C 1
ATOM 1212 O O . ALA A 1 174 ? -8.494 -1.282 -3.326 1.00 95.75 174 ALA A O 1
ATOM 1213 N N . PRO A 1 175 ? -9.173 -3.240 -4.209 1.00 97.19 175 PRO A N 1
ATOM 1214 C CA . PRO A 1 175 ? -8.500 -4.041 -3.200 1.00 97.19 175 PRO A CA 1
ATOM 1215 C C . PRO A 1 175 ? -6.981 -4.003 -3.410 1.00 97.19 175 PRO A C 1
ATOM 1217 O O . PRO A 1 175 ? -6.494 -3.859 -4.537 1.00 97.19 175 PRO A O 1
ATOM 1220 N N . ILE A 1 176 ? -6.234 -4.174 -2.318 1.00 97.75 176 ILE A N 1
ATOM 1221 C CA . ILE A 1 176 ? -4.790 -4.417 -2.355 1.00 97.75 176 ILE A CA 1
ATOM 1222 C C . ILE A 1 176 ? -4.558 -5.920 -2.248 1.00 97.75 176 ILE A C 1
ATOM 1224 O O . ILE A 1 176 ? -4.935 -6.543 -1.256 1.00 97.75 176 ILE A O 1
ATOM 1228 N N . LEU A 1 177 ? -3.891 -6.488 -3.247 1.00 98.19 177 LEU A N 1
ATOM 1229 C CA . LEU A 1 177 ? -3.367 -7.846 -3.209 1.00 98.19 177 LEU A CA 1
ATOM 1230 C C . LEU A 1 177 ? -1.845 -7.821 -3.084 1.00 98.19 177 LEU A C 1
ATOM 1232 O O . LEU A 1 177 ? -1.176 -6.862 -3.477 1.00 98.19 177 LEU A O 1
ATOM 1236 N N . LEU A 1 178 ? -1.294 -8.893 -2.517 1.00 97.94 178 LEU A N 1
ATOM 1237 C CA . LEU A 1 178 ? 0.114 -8.954 -2.149 1.00 97.94 178 LEU A CA 1
ATOM 1238 C C . LEU A 1 178 ? 0.900 -9.910 -3.057 1.00 97.94 178 LEU A C 1
ATOM 1240 O O . LEU A 1 178 ? 0.446 -11.009 -3.365 1.00 97.94 178 LEU A O 1
ATOM 1244 N N . THR A 1 179 ? 2.106 -9.515 -3.447 1.00 95.50 179 THR A N 1
ATOM 1245 C CA . THR A 1 179 ? 3.108 -10.367 -4.108 1.00 95.50 179 THR A CA 1
ATOM 1246 C C . THR A 1 179 ? 4.293 -10.628 -3.178 1.00 95.50 179 THR A C 1
ATOM 1248 O O . THR A 1 179 ? 4.481 -9.910 -2.199 1.00 95.50 179 THR A O 1
ATOM 1251 N N . ASN A 1 180 ? 5.103 -11.650 -3.446 1.00 90.25 180 ASN A N 1
ATOM 1252 C CA . ASN A 1 180 ? 6.294 -11.958 -2.649 1.00 90.25 180 ASN A CA 1
ATOM 1253 C C . ASN A 1 180 ? 7.602 -11.410 -3.253 1.00 90.25 180 ASN A C 1
ATOM 1255 O O . ASN A 1 180 ? 8.643 -11.542 -2.613 1.00 90.25 180 ASN A O 1
ATOM 1259 N N . GLY A 1 181 ? 7.565 -10.798 -4.443 1.00 88.12 181 GLY A N 1
ATOM 1260 C CA . GLY A 1 181 ? 8.758 -10.287 -5.125 1.00 88.12 181 GLY A CA 1
ATOM 1261 C C . GLY A 1 181 ? 9.679 -11.394 -5.652 1.00 88.12 181 GLY A C 1
ATOM 1262 O O . GLY A 1 181 ? 10.868 -11.158 -5.843 1.00 88.12 181 GLY A O 1
ATOM 1263 N N . SER A 1 182 ? 9.158 -12.610 -5.848 1.00 82.69 182 SER A N 1
ATOM 1264 C CA . SER A 1 182 ? 9.911 -13.763 -6.368 1.00 82.69 182 SER A CA 1
ATOM 1265 C C . SER A 1 182 ? 9.976 -13.814 -7.895 1.00 82.69 182 SER A C 1
ATOM 1267 O O . SER A 1 182 ? 10.712 -14.618 -8.460 1.00 82.69 182 SER A O 1
ATOM 1269 N N . GLY A 1 183 ? 9.168 -12.994 -8.568 1.00 78.12 183 GLY A N 1
ATOM 1270 C CA . GLY A 1 183 ? 8.983 -13.006 -10.016 1.00 78.12 183 GLY A CA 1
ATOM 1271 C C . GLY A 1 183 ? 7.759 -13.810 -10.448 1.00 78.12 183 GLY A C 1
ATOM 1272 O O . GLY A 1 183 ? 7.376 -13.744 -11.617 1.00 78.12 183 GLY A O 1
ATOM 1273 N N . THR A 1 184 ? 7.118 -14.511 -9.506 1.00 80.25 184 THR A N 1
ATOM 1274 C CA . THR A 1 184 ? 5.876 -15.267 -9.694 1.00 80.25 184 THR A CA 1
ATOM 1275 C C . THR A 1 184 ? 4.841 -14.870 -8.644 1.00 80.25 184 THR A C 1
ATOM 1277 O O . THR A 1 184 ? 5.174 -14.651 -7.481 1.00 80.25 184 THR A O 1
ATOM 1280 N N . LEU A 1 185 ? 3.570 -14.787 -9.045 1.00 87.38 185 LEU A N 1
ATOM 1281 C CA . LEU A 1 185 ? 2.493 -14.440 -8.118 1.00 87.38 185 LEU A CA 1
ATOM 1282 C C . LEU A 1 185 ? 2.180 -15.604 -7.167 1.00 87.38 185 LEU A C 1
ATOM 1284 O O . LEU A 1 185 ? 2.021 -16.737 -7.633 1.00 87.38 185 LEU A O 1
ATOM 1288 N N . PRO A 1 186 ? 1.971 -15.335 -5.864 1.00 91.31 186 PRO A N 1
ATOM 1289 C CA . PRO A 1 186 ? 1.368 -16.304 -4.957 1.00 91.31 186 PRO A CA 1
ATOM 1290 C C . PRO A 1 186 ? 0.028 -16.818 -5.501 1.00 91.31 186 PRO A C 1
ATOM 1292 O O . PRO A 1 186 ? -0.762 -16.053 -6.061 1.00 91.31 186 PRO A O 1
ATOM 1295 N N . ALA A 1 187 ? -0.259 -18.107 -5.301 1.00 84.88 187 ALA A N 1
ATOM 1296 C CA . ALA A 1 187 ? -1.460 -18.743 -5.847 1.00 84.88 187 ALA A CA 1
ATOM 1297 C C . ALA A 1 187 ? -2.758 -18.058 -5.380 1.00 84.88 187 ALA A C 1
ATOM 1299 O O . ALA A 1 187 ? -3.667 -17.853 -6.183 1.00 84.88 187 ALA A O 1
ATOM 1300 N N . ALA A 1 188 ? -2.824 -17.651 -4.106 1.00 90.62 188 ALA A N 1
ATOM 1301 C CA . ALA A 1 188 ? -3.961 -16.911 -3.556 1.00 90.62 188 ALA A CA 1
ATOM 1302 C C . ALA A 1 188 ? -4.202 -15.588 -4.303 1.00 90.62 188 ALA A C 1
ATOM 1304 O O . ALA A 1 188 ? -5.327 -15.301 -4.707 1.00 90.62 188 ALA A O 1
ATOM 1305 N N . THR A 1 189 ? -3.133 -14.832 -4.558 1.00 96.44 189 THR A N 1
ATOM 1306 C CA . THR A 1 189 ? -3.171 -13.567 -5.299 1.00 96.44 189 THR A CA 1
ATOM 1307 C C . THR A 1 189 ? -3.620 -13.774 -6.740 1.00 96.44 189 THR A C 1
ATOM 1309 O O . THR A 1 189 ? -4.529 -13.092 -7.203 1.00 96.44 189 THR A O 1
ATOM 1312 N N . LEU A 1 190 ? -3.038 -14.748 -7.446 1.00 90.75 190 LEU A N 1
ATOM 1313 C CA . LEU A 1 190 ? -3.412 -15.046 -8.830 1.00 90.75 190 LEU A CA 1
ATOM 1314 C C . LEU A 1 190 ? -4.887 -15.458 -8.952 1.00 90.75 190 LEU A C 1
ATOM 1316 O O . LEU A 1 190 ? -5.591 -14.990 -9.847 1.00 90.75 190 LEU A O 1
ATOM 1320 N N . ASN A 1 191 ? -5.357 -16.331 -8.060 1.00 89.38 191 ASN A N 1
ATOM 1321 C CA . ASN A 1 191 ? -6.742 -16.799 -8.067 1.00 89.38 191 ASN A CA 1
ATOM 1322 C C . ASN A 1 191 ? -7.725 -15.667 -7.763 1.00 89.38 191 ASN A C 1
ATOM 1324 O O . ASN A 1 191 ? -8.783 -15.590 -8.387 1.00 89.38 191 ASN A O 1
ATOM 1328 N N . GLU A 1 192 ? -7.367 -14.768 -6.849 1.00 95.88 192 GLU A N 1
ATOM 1329 C CA . GLU A 1 192 ? -8.211 -13.626 -6.523 1.00 95.88 192 GLU A CA 1
ATOM 1330 C C . GLU A 1 192 ? -8.273 -12.607 -7.666 1.00 95.88 192 GLU A C 1
ATOM 1332 O O . GLU A 1 192 ? -9.359 -12.136 -7.996 1.00 95.88 192 GLU A O 1
ATOM 1337 N N . ILE A 1 193 ? -7.160 -12.340 -8.358 1.00 94.31 193 ILE A N 1
ATOM 1338 C CA . ILE A 1 193 ? -7.168 -11.497 -9.566 1.00 94.31 193 ILE A CA 1
ATOM 1339 C C . ILE A 1 193 ? -8.116 -12.087 -10.619 1.00 94.31 193 ILE A C 1
ATOM 1341 O O . ILE A 1 193 ? -8.988 -11.376 -11.118 1.00 94.31 193 ILE A O 1
ATOM 1345 N N . LYS A 1 194 ? -8.015 -13.397 -10.891 1.00 89.75 194 LYS A N 1
ATOM 1346 C CA . LYS A 1 194 ? -8.904 -14.108 -11.830 1.00 89.75 194 LYS A CA 1
ATOM 1347 C C . LYS A 1 194 ? -10.380 -13.990 -11.459 1.00 89.75 194 LYS A C 1
ATOM 1349 O O . LYS A 1 194 ? -11.233 -13.915 -12.344 1.00 89.75 194 LYS A O 1
ATOM 1354 N N . ARG A 1 195 ? -10.693 -14.003 -10.161 1.00 92.31 195 ARG A N 1
ATOM 1355 C CA . ARG A 1 195 ? -12.060 -13.855 -9.650 1.00 92.31 195 ARG A CA 1
ATOM 1356 C C . ARG A 1 195 ? -12.573 -12.428 -9.839 1.00 92.31 195 ARG A C 1
ATOM 1358 O O . ARG A 1 195 ? -13.694 -12.251 -10.310 1.00 92.31 195 ARG A O 1
ATOM 1365 N N . LEU A 1 196 ? -11.751 -11.434 -9.498 1.00 93.44 196 LEU A N 1
ATOM 1366 C CA . LEU A 1 196 ? -12.090 -10.012 -9.581 1.00 93.44 196 LEU A CA 1
ATOM 1367 C C . LEU A 1 196 ? -12.218 -9.503 -11.016 1.00 93.44 196 LEU A C 1
ATOM 1369 O O . LEU A 1 196 ? -12.932 -8.527 -11.229 1.00 93.44 196 LEU A O 1
ATOM 1373 N N . LYS A 1 197 ? -11.531 -10.136 -11.975 1.00 89.62 197 LYS A N 1
ATOM 1374 C CA . LYS A 1 197 ? -11.519 -9.765 -13.398 1.00 89.62 197 LYS A CA 1
ATOM 1375 C C . LYS A 1 197 ? -11.256 -8.266 -13.653 1.00 89.62 197 LYS A C 1
ATOM 1377 O O . LYS A 1 197 ? -12.031 -7.646 -14.385 1.00 89.62 197 LYS A O 1
ATOM 1382 N N . PRO A 1 198 ? -10.196 -7.657 -13.079 1.00 91.62 198 PRO A N 1
ATOM 1383 C CA . PRO A 1 198 ? -9.910 -6.247 -13.314 1.00 91.62 198 PRO A CA 1
ATOM 1384 C C . PRO A 1 198 ? -9.631 -5.891 -14.771 1.00 91.62 198 PRO A C 1
ATOM 1386 O O . PRO A 1 198 ? -9.058 -6.675 -15.529 1.00 91.62 198 PRO A O 1
ATOM 1389 N N . SER A 1 199 ? -9.993 -4.657 -15.122 1.00 85.75 199 SER A N 1
ATOM 1390 C CA . SER A 1 199 ? -9.563 -3.959 -16.336 1.00 85.75 199 SER A CA 1
ATOM 1391 C C . SER A 1 199 ? -8.267 -3.168 -16.132 1.00 85.75 199 SER A C 1
ATOM 1393 O O . SER A 1 199 ? -7.657 -2.747 -17.109 1.00 85.75 199 SER A O 1
ATOM 1395 N N . GLU A 1 200 ? -7.831 -2.964 -14.885 1.00 91.25 200 GLU A N 1
ATOM 1396 C CA . GLU A 1 200 ? -6.571 -2.304 -14.535 1.00 91.25 200 GLU A CA 1
ATOM 1397 C C . GLU A 1 200 ? -5.879 -2.996 -13.347 1.00 91.25 200 GLU A C 1
ATOM 1399 O O . GLU A 1 200 ? -6.508 -3.315 -12.338 1.00 91.25 200 GLU A O 1
ATOM 1404 N N . VAL A 1 201 ? -4.567 -3.206 -13.448 1.00 95.44 201 VAL A N 1
ATOM 1405 C CA . VAL A 1 201 ? -3.711 -3.629 -12.335 1.00 95.44 201 VAL A CA 1
ATOM 1406 C C . VAL A 1 201 ? -2.623 -2.581 -12.148 1.00 95.44 201 VAL A C 1
ATOM 1408 O O . VAL A 1 201 ? -1.866 -2.287 -13.073 1.00 95.44 201 VAL A O 1
ATOM 1411 N N . VAL A 1 202 ? -2.533 -2.035 -10.939 1.00 97.56 202 VAL A N 1
ATOM 1412 C CA . VAL A 1 202 ? -1.587 -0.973 -10.594 1.00 97.56 202 VAL A CA 1
ATOM 1413 C C . VAL A 1 202 ? -0.588 -1.497 -9.572 1.00 97.56 202 VAL A C 1
ATOM 1415 O O . VAL A 1 202 ? -0.962 -1.834 -8.450 1.00 97.56 202 VAL A O 1
ATOM 1418 N N . ALA A 1 203 ? 0.691 -1.558 -9.932 1.00 97.94 203 ALA A N 1
ATOM 1419 C CA . ALA A 1 203 ? 1.746 -1.855 -8.971 1.00 97.94 203 ALA A CA 1
ATOM 1420 C C . ALA A 1 203 ? 2.001 -0.650 -8.049 1.00 97.94 203 ALA A C 1
ATOM 1422 O O . ALA A 1 203 ? 2.196 0.466 -8.531 1.00 97.94 203 ALA A O 1
ATOM 1423 N N . LEU A 1 204 ? 2.045 -0.883 -6.737 1.00 97.44 204 LEU A N 1
ATOM 1424 C CA . LEU A 1 204 ? 2.516 0.077 -5.739 1.00 97.44 204 LEU A CA 1
ATOM 1425 C C . LEU A 1 204 ? 3.963 -0.267 -5.374 1.00 97.44 204 LEU A C 1
ATOM 1427 O O . LEU A 1 204 ? 4.231 -1.365 -4.884 1.00 97.44 204 LEU A O 1
ATOM 1431 N N . GLY A 1 205 ? 4.882 0.664 -5.635 1.00 94.00 205 GLY A N 1
ATOM 1432 C CA . GLY A 1 205 ? 6.322 0.463 -5.455 1.00 94.00 205 GLY A CA 1
ATOM 1433 C C . GLY A 1 205 ? 7.076 0.256 -6.765 1.00 94.00 205 GLY A C 1
ATOM 1434 O O . GLY A 1 205 ? 6.490 -0.022 -7.813 1.00 94.00 205 GLY A O 1
ATOM 1435 N N . GLY A 1 206 ? 8.399 0.430 -6.717 1.00 90.31 206 GLY A N 1
ATOM 1436 C CA . GLY A 1 206 ? 9.299 0.260 -7.865 1.00 90.31 206 GLY A CA 1
ATOM 1437 C C . GLY A 1 206 ? 9.433 -1.195 -8.337 1.00 90.31 206 GLY A C 1
ATOM 1438 O O . GLY A 1 206 ? 8.870 -2.119 -7.747 1.00 90.31 206 GLY A O 1
ATOM 1439 N N . GLU A 1 207 ? 10.208 -1.420 -9.400 1.00 89.75 207 GLU A N 1
ATOM 1440 C CA . GLU A 1 207 ? 10.387 -2.758 -9.992 1.00 89.75 207 GLU A CA 1
ATOM 1441 C C . GLU A 1 207 ? 11.022 -3.774 -9.035 1.00 89.75 207 GLU A C 1
ATOM 1443 O O . GLU A 1 207 ? 10.714 -4.955 -9.120 1.00 89.75 207 GLU A O 1
ATOM 1448 N N . GLY A 1 208 ? 11.844 -3.327 -8.080 1.00 86.12 208 GLY A N 1
ATOM 1449 C CA . GLY A 1 208 ? 12.389 -4.201 -7.035 1.00 86.12 208 GLY A CA 1
ATOM 1450 C C . GLY A 1 208 ? 11.368 -4.634 -5.973 1.00 86.12 208 GLY A C 1
ATOM 1451 O O . GLY A 1 208 ? 11.598 -5.624 -5.288 1.00 86.12 208 GLY A O 1
ATOM 1452 N N . ALA A 1 209 ? 10.249 -3.914 -5.828 1.00 89.94 209 ALA A N 1
ATOM 1453 C CA . ALA A 1 209 ? 9.172 -4.270 -4.903 1.00 89.94 209 ALA A CA 1
ATOM 1454 C C . ALA A 1 209 ? 8.125 -5.156 -5.591 1.00 89.94 209 ALA A C 1
ATOM 1456 O O . ALA A 1 209 ? 7.749 -6.201 -5.067 1.00 89.94 209 ALA A O 1
ATOM 1457 N N . VAL A 1 210 ? 7.677 -4.761 -6.783 1.00 94.25 210 VAL A N 1
ATOM 1458 C CA . VAL A 1 210 ? 6.759 -5.551 -7.613 1.00 94.25 210 VAL A CA 1
ATOM 1459 C C . VAL A 1 210 ? 7.423 -5.760 -8.960 1.00 94.25 210 VAL A C 1
ATOM 1461 O O . VAL A 1 210 ? 7.527 -4.812 -9.749 1.00 94.25 210 VAL A O 1
ATOM 1464 N N . LEU A 1 211 ? 7.871 -6.987 -9.218 1.00 84.81 211 LEU A N 1
ATOM 1465 C CA . LEU A 1 211 ? 8.659 -7.292 -10.409 1.00 84.81 211 LEU A CA 1
ATOM 1466 C C . LEU A 1 211 ? 7.815 -7.140 -11.685 1.00 84.81 211 LEU A C 1
ATOM 1468 O O . LEU A 1 211 ? 6.616 -7.442 -11.668 1.00 84.81 211 LEU A O 1
ATOM 1472 N N . PRO A 1 212 ? 8.409 -6.718 -12.819 1.00 81.31 212 PRO A N 1
ATOM 1473 C CA . PRO A 1 212 ? 7.691 -6.617 -14.091 1.00 81.31 212 PRO A CA 1
ATOM 1474 C C . PRO A 1 212 ? 6.988 -7.919 -14.500 1.00 81.31 212 PRO A C 1
ATOM 1476 O O . PRO A 1 212 ? 5.886 -7.880 -15.045 1.00 81.31 212 PRO A O 1
ATOM 1479 N N . THR A 1 213 ? 7.580 -9.077 -14.184 1.00 77.00 213 THR A N 1
ATOM 1480 C CA . THR A 1 213 ? 6.981 -10.392 -14.455 1.00 77.00 213 THR A CA 1
ATOM 1481 C C . THR A 1 213 ? 5.716 -10.643 -13.634 1.00 77.00 213 THR A C 1
ATOM 1483 O O . THR A 1 213 ? 4.760 -11.208 -14.155 1.00 77.00 213 THR A O 1
ATOM 1486 N N . GLU A 1 214 ? 5.661 -10.179 -12.384 1.00 87.06 214 GLU A N 1
ATOM 1487 C CA . GLU A 1 214 ? 4.496 -10.323 -11.503 1.00 87.06 214 GLU A CA 1
ATOM 1488 C C . GLU A 1 214 ? 3.359 -9.394 -11.927 1.00 87.06 214 GLU A C 1
ATOM 1490 O O . GLU A 1 214 ? 2.210 -9.826 -12.005 1.00 87.06 214 GLU A O 1
ATOM 1495 N N . LEU A 1 215 ? 3.679 -8.137 -12.260 1.00 90.25 215 LEU A N 1
ATOM 1496 C CA . LEU A 1 215 ? 2.702 -7.180 -12.781 1.00 90.25 215 LEU A CA 1
ATOM 1497 C C . LEU A 1 215 ? 2.126 -7.650 -14.125 1.00 90.25 215 LEU A C 1
ATOM 1499 O O . LEU A 1 215 ? 0.914 -7.600 -14.324 1.00 90.25 215 LEU A O 1
ATOM 1503 N N . SER A 1 216 ? 2.973 -8.163 -15.021 1.00 82.06 216 SER A N 1
ATOM 1504 C CA . SER A 1 216 ? 2.540 -8.739 -16.299 1.00 82.06 216 SER A CA 1
ATOM 1505 C C . SER A 1 216 ? 1.667 -9.984 -16.099 1.00 82.06 216 SER A C 1
ATOM 1507 O O . SER A 1 216 ? 0.597 -10.100 -16.700 1.00 82.06 216 SER A O 1
ATOM 1509 N N . ALA A 1 217 ? 2.054 -10.888 -15.192 1.00 81.56 217 ALA A N 1
ATOM 1510 C CA . ALA A 1 217 ? 1.247 -12.056 -14.842 1.00 81.56 217 ALA A CA 1
ATOM 1511 C C . ALA A 1 217 ? -0.117 -11.658 -14.255 1.00 81.56 217 ALA A C 1
ATOM 1513 O O . ALA A 1 217 ? -1.134 -12.252 -14.604 1.00 81.56 217 ALA A O 1
ATOM 1514 N N . ALA A 1 218 ? -0.163 -10.629 -13.405 1.00 89.88 218 ALA A N 1
ATOM 1515 C CA . ALA A 1 218 ? -1.404 -10.109 -12.839 1.00 89.88 218 ALA A CA 1
ATOM 1516 C C . ALA A 1 218 ? -2.304 -9.502 -13.922 1.00 89.88 218 ALA A C 1
ATOM 1518 O O . ALA A 1 218 ? -3.499 -9.784 -13.970 1.00 89.88 218 ALA A O 1
ATOM 1519 N N . ALA A 1 219 ? -1.724 -8.709 -14.824 1.00 86.19 219 ALA A N 1
ATOM 1520 C CA . ALA A 1 219 ? -2.449 -8.069 -15.912 1.00 86.19 219 ALA A CA 1
ATOM 1521 C C . ALA A 1 219 ? -3.033 -9.082 -16.912 1.00 86.19 219 ALA A C 1
ATOM 1523 O O . ALA A 1 219 ? -4.136 -8.898 -17.423 1.00 86.19 219 ALA A O 1
ATOM 1524 N N . THR A 1 220 ? -2.328 -10.184 -17.161 1.00 77.38 220 THR A N 1
ATOM 1525 C CA . THR A 1 220 ? -2.745 -11.226 -18.113 1.00 77.38 220 THR A CA 1
ATOM 1526 C C . THR A 1 220 ? -3.607 -12.325 -17.487 1.00 77.38 220 THR A C 1
ATOM 1528 O O . THR A 1 220 ? -4.257 -13.075 -18.217 1.00 77.38 220 THR A O 1
ATOM 1531 N N . ALA A 1 221 ? -3.689 -12.393 -16.152 1.00 78.31 221 ALA A N 1
ATOM 1532 C CA . ALA A 1 221 ? -4.385 -13.447 -15.409 1.00 78.31 221 ALA A CA 1
ATOM 1533 C C . ALA A 1 221 ? -5.845 -13.664 -15.839 1.00 78.31 221 ALA A C 1
ATOM 1535 O O . ALA A 1 221 ? -6.350 -14.782 -15.732 1.00 78.31 221 ALA A O 1
ATOM 1536 N N . ASN A 1 222 ? -6.517 -12.614 -16.321 1.00 65.25 222 ASN A N 1
ATOM 1537 C CA . ASN A 1 222 ? -7.950 -12.644 -16.595 1.00 65.25 222 ASN A CA 1
ATOM 1538 C C . ASN A 1 222 ? -8.347 -13.315 -17.903 1.00 65.25 222 ASN A C 1
ATOM 1540 O O . ASN A 1 222 ? -9.495 -13.733 -17.965 1.00 65.25 222 ASN A O 1
ATOM 1544 N N . GLY A 1 223 ? -7.474 -13.409 -18.916 1.00 55.28 223 GLY A N 1
ATOM 1545 C CA . GLY A 1 223 ? -7.651 -14.201 -20.153 1.00 55.28 223 GLY A CA 1
ATOM 1546 C C . GLY A 1 223 ? -8.993 -14.147 -20.923 1.00 55.28 223 GLY A C 1
ATOM 1547 O O . GLY A 1 223 ? -9.128 -14.836 -21.925 1.00 55.28 223 GLY A O 1
ATOM 1548 N N . ALA A 1 224 ? -9.993 -13.369 -20.499 1.00 42.62 224 ALA A N 1
ATOM 1549 C CA . ALA A 1 224 ? -11.400 -13.507 -20.898 1.00 42.62 224 ALA A CA 1
ATOM 1550 C C . ALA A 1 224 ? -12.103 -12.155 -21.132 1.00 42.62 224 ALA A C 1
ATOM 1552 O O . ALA A 1 224 ? -13.309 -12.115 -21.367 1.00 42.62 224 ALA A O 1
ATOM 1553 N N . GLY A 1 225 ? -11.364 -11.044 -21.087 1.00 37.94 225 GLY A N 1
ATOM 1554 C CA . GLY A 1 225 ? -11.854 -9.716 -21.462 1.00 37.94 225 GLY A CA 1
ATOM 1555 C C . GLY A 1 225 ? -11.276 -9.271 -22.804 1.00 37.94 225 GLY A C 1
ATOM 1556 O O . GLY A 1 225 ? -10.199 -8.687 -22.830 1.00 37.94 225 GLY A O 1
ATOM 1557 N N . GLY A 1 226 ? -11.982 -9.563 -23.903 1.00 42.12 226 GLY A N 1
ATOM 1558 C CA . GLY A 1 226 ? -11.779 -8.967 -25.238 1.00 42.12 226 GLY A CA 1
ATOM 1559 C C . GLY A 1 226 ? -10.540 -9.441 -26.005 1.00 42.12 226 GLY A C 1
ATOM 1560 O O . GLY A 1 226 ? -9.521 -8.757 -26.003 1.00 42.12 226 GLY A O 1
ATOM 1561 N N . GLY A 1 227 ? -10.606 -10.620 -26.628 1.00 43.22 227 GLY A N 1
ATOM 1562 C CA . GLY A 1 227 ? -9.466 -11.241 -27.307 1.00 43.22 227 GLY A CA 1
ATOM 1563 C C . GLY A 1 227 ? -9.226 -10.843 -28.755 1.00 43.22 227 GLY A C 1
ATOM 1564 O O . GLY A 1 227 ? -10.141 -10.408 -29.447 1.00 43.22 227 GLY A O 1
ATOM 1565 N N . SER A 1 228 ? -7.994 -11.071 -29.223 1.00 47.91 228 SER A N 1
ATOM 1566 C CA . SER A 1 228 ? -7.527 -10.840 -30.604 1.00 47.91 228 SER A CA 1
ATOM 1567 C C . SER A 1 228 ? -8.250 -11.693 -31.664 1.00 47.91 228 SER A C 1
ATOM 1569 O O . SER A 1 228 ? -7.991 -11.546 -32.857 1.00 47.91 228 SER A O 1
ATOM 1571 N N . GLY A 1 229 ? -9.137 -12.601 -31.233 1.00 49.69 229 GLY A N 1
ATOM 1572 C CA . GLY A 1 229 ? -9.838 -13.572 -32.073 1.00 49.69 229 GLY A CA 1
ATOM 1573 C C . GLY A 1 229 ? -9.028 -14.836 -32.389 1.00 49.69 229 GLY A C 1
ATOM 1574 O O . GLY A 1 229 ? -9.492 -15.651 -33.181 1.00 49.69 229 GLY A O 1
ATOM 1575 N N . MET A 1 230 ? -7.836 -15.019 -31.801 1.00 55.97 230 MET A N 1
ATOM 1576 C CA . MET A 1 230 ? -6.978 -16.184 -32.057 1.00 55.97 230 MET A CA 1
ATOM 1577 C C . MET A 1 230 ? -7.418 -17.433 -31.276 1.00 55.97 230 MET A C 1
ATOM 1579 O O . MET A 1 230 ? -7.732 -17.384 -30.089 1.00 55.97 230 MET A O 1
ATOM 1583 N N . THR A 1 231 ? -7.380 -18.587 -31.939 1.00 69.00 231 THR A N 1
ATOM 1584 C CA . THR A 1 231 ? -7.462 -19.922 -31.325 1.00 69.00 231 THR A CA 1
ATOM 1585 C C . THR A 1 231 ? -6.142 -20.294 -30.635 1.00 69.00 231 THR A C 1
ATOM 1587 O O . THR A 1 231 ? -5.092 -19.720 -30.928 1.00 69.00 231 THR A O 1
ATOM 1590 N N . LYS A 1 232 ? -6.159 -21.294 -29.739 1.00 63.81 232 LYS A N 1
ATOM 1591 C CA . LYS A 1 232 ? -4.940 -21.809 -29.072 1.00 63.81 232 LYS A CA 1
ATOM 1592 C C . LYS A 1 232 ? -3.865 -22.247 -30.062 1.00 63.81 232 LYS A C 1
ATOM 1594 O O . LYS A 1 232 ? -2.690 -21.976 -29.833 1.00 63.81 232 LYS A O 1
ATOM 1599 N N . ASP A 1 233 ? -4.268 -22.856 -31.171 1.00 71.19 233 ASP A N 1
ATOM 1600 C CA . ASP A 1 233 ? -3.340 -23.301 -32.208 1.00 71.19 233 ASP A CA 1
ATOM 1601 C C . ASP A 1 233 ? -2.739 -22.117 -32.973 1.00 71.19 233 ASP A C 1
ATOM 1603 O O . ASP A 1 233 ? -1.537 -22.101 -33.232 1.00 71.19 233 ASP A O 1
ATOM 1607 N N . GLN A 1 234 ? -3.531 -21.073 -33.245 1.00 68.19 234 GLN A N 1
ATOM 1608 C CA . GLN A 1 234 ? -3.032 -19.824 -33.834 1.00 68.19 234 GLN A CA 1
ATOM 1609 C C . GLN A 1 234 ? -2.068 -19.090 -32.892 1.00 68.19 234 GLN A C 1
ATOM 1611 O O . GLN A 1 234 ? -1.023 -18.618 -33.336 1.00 68.19 234 GLN A O 1
ATOM 1616 N N . ALA A 1 235 ? -2.371 -19.039 -31.593 1.00 65.56 235 ALA A N 1
ATOM 1617 C CA . ALA A 1 235 ? -1.496 -18.450 -30.583 1.00 65.56 235 ALA A CA 1
ATOM 1618 C C . ALA A 1 235 ? -0.177 -19.227 -30.442 1.00 65.56 235 ALA A C 1
ATOM 1620 O O . ALA A 1 235 ? 0.896 -18.628 -30.409 1.00 65.56 235 ALA A O 1
ATOM 1621 N N . LYS A 1 236 ? -0.239 -20.563 -30.436 1.00 76.50 236 LYS A N 1
ATOM 1622 C CA . LYS A 1 236 ? 0.943 -21.432 -30.411 1.00 76.50 236 LYS A CA 1
ATOM 1623 C C . LYS A 1 236 ? 1.806 -21.253 -31.662 1.00 76.50 236 LYS A C 1
ATOM 1625 O O . LYS A 1 236 ? 3.024 -21.142 -31.547 1.00 76.50 236 LYS A O 1
ATOM 1630 N N . ALA A 1 237 ? 1.185 -21.173 -32.838 1.00 75.62 237 ALA A N 1
ATOM 1631 C CA . ALA A 1 237 ? 1.885 -20.936 -34.098 1.00 75.62 237 ALA A CA 1
ATOM 1632 C C . ALA A 1 237 ? 2.552 -19.550 -34.138 1.00 75.62 237 ALA A C 1
ATOM 1634 O O . ALA A 1 237 ? 3.692 -19.428 -34.580 1.00 75.62 237 ALA A O 1
ATOM 1635 N N . LYS A 1 238 ? 1.875 -18.511 -33.633 1.00 71.44 238 LYS A N 1
ATOM 1636 C CA . LYS A 1 238 ? 2.413 -17.146 -33.562 1.00 71.44 238 LYS A CA 1
ATOM 1637 C C . LYS A 1 238 ? 3.582 -17.035 -32.576 1.00 71.44 238 LYS A C 1
ATOM 1639 O O . LYS A 1 238 ? 4.593 -16.429 -32.915 1.00 71.44 238 LYS A O 1
ATOM 1644 N N . LEU A 1 239 ? 3.471 -17.655 -31.401 1.00 77.31 239 LEU A N 1
ATOM 1645 C CA . LEU A 1 239 ? 4.557 -17.744 -30.422 1.00 77.31 239 LEU A CA 1
ATOM 1646 C C . LEU A 1 239 ? 5.777 -18.469 -31.002 1.00 77.31 239 LEU A C 1
ATOM 1648 O O . LEU A 1 239 ? 6.900 -17.990 -30.869 1.00 77.31 239 LEU A O 1
ATOM 1652 N N . GLN A 1 240 ? 5.560 -19.590 -31.692 1.00 76.69 240 GLN A N 1
ATOM 1653 C CA . GLN A 1 240 ? 6.640 -20.313 -32.359 1.00 76.69 240 GLN A CA 1
ATOM 1654 C C . GLN A 1 240 ? 7.318 -19.446 -33.433 1.00 76.69 240 GLN A C 1
ATOM 1656 O O . GLN A 1 240 ? 8.543 -19.354 -33.457 1.00 76.69 240 GLN A O 1
ATOM 1661 N N . ALA A 1 241 ? 6.539 -18.738 -34.256 1.00 71.50 241 ALA A N 1
ATOM 1662 C CA . ALA A 1 241 ? 7.069 -17.839 -35.280 1.00 71.50 241 ALA A CA 1
ATOM 1663 C C . ALA A 1 241 ? 7.907 -16.686 -34.696 1.00 71.50 241 ALA A C 1
ATOM 1665 O O . ALA A 1 241 ? 8.931 -16.320 -35.277 1.00 71.50 241 ALA A O 1
ATOM 1666 N N . ASP A 1 242 ? 7.510 -16.141 -33.544 1.00 68.62 242 ASP A N 1
ATOM 1667 C CA . ASP A 1 242 ? 8.235 -15.059 -32.873 1.00 68.62 242 ASP A CA 1
ATOM 1668 C C . ASP A 1 242 ? 9.520 -15.560 -32.192 1.00 68.62 242 ASP A C 1
ATOM 1670 O O . ASP A 1 242 ? 10.547 -14.887 -32.264 1.00 68.62 242 ASP A O 1
ATOM 1674 N N . LEU A 1 243 ? 9.512 -16.766 -31.609 1.00 72.06 243 LEU A N 1
ATOM 1675 C CA . LEU A 1 243 ? 10.731 -17.427 -31.121 1.00 72.06 243 LEU A CA 1
ATOM 1676 C C . LEU A 1 243 ? 11.699 -17.740 -32.268 1.00 72.06 243 LEU A C 1
ATOM 1678 O O . LEU A 1 243 ? 12.914 -17.586 -32.129 1.00 72.06 243 LEU A O 1
ATOM 1682 N N . ASP A 1 244 ? 11.173 -18.160 -33.419 1.00 73.12 244 ASP A N 1
ATOM 1683 C CA . ASP A 1 244 ? 11.972 -18.379 -34.619 1.00 73.12 244 ASP A CA 1
ATOM 1684 C C . ASP A 1 244 ? 12.557 -17.074 -35.155 1.00 73.12 244 ASP A C 1
ATOM 1686 O O . ASP A 1 244 ? 13.727 -17.054 -35.532 1.00 73.12 244 ASP A O 1
ATOM 1690 N N . LYS A 1 245 ? 11.790 -15.980 -35.125 1.00 68.56 245 LYS A N 1
ATOM 1691 C CA . LYS A 1 245 ? 12.278 -14.643 -35.468 1.00 68.56 245 LYS A CA 1
ATOM 1692 C C . LYS A 1 245 ? 13.388 -14.188 -34.521 1.00 68.56 245 LYS A C 1
ATOM 1694 O O . LYS A 1 245 ? 14.446 -13.803 -34.999 1.00 68.56 245 LYS A O 1
ATOM 1699 N N . ALA A 1 246 ? 13.193 -14.306 -33.209 1.00 64.06 246 ALA A N 1
ATOM 1700 C CA . ALA A 1 246 ? 14.184 -13.900 -32.214 1.00 64.06 246 ALA A CA 1
ATOM 1701 C C . ALA A 1 246 ? 15.509 -14.672 -32.350 1.00 64.06 246 ALA A C 1
ATOM 1703 O O . ALA A 1 246 ? 16.580 -14.075 -32.279 1.00 64.06 246 ALA A O 1
ATOM 1704 N N . ALA A 1 247 ? 15.448 -15.986 -32.597 1.00 67.31 247 ALA A N 1
ATOM 1705 C CA . ALA A 1 247 ? 16.644 -16.793 -32.843 1.00 67.31 247 ALA A CA 1
ATOM 1706 C C . ALA A 1 247 ? 17.371 -16.365 -34.129 1.00 67.31 247 ALA A C 1
ATOM 1708 O O . ALA A 1 247 ? 18.586 -16.183 -34.110 1.00 67.31 247 ALA A O 1
ATOM 1709 N N . ARG A 1 248 ? 16.625 -16.136 -35.223 1.00 69.00 248 ARG A N 1
ATOM 1710 C CA . ARG A 1 248 ? 17.193 -15.621 -36.479 1.00 69.00 248 ARG A CA 1
ATOM 1711 C C . ARG A 1 248 ? 17.847 -14.257 -36.280 1.00 69.00 248 ARG A C 1
ATOM 1713 O O . ARG A 1 248 ? 18.961 -14.056 -36.738 1.00 69.00 248 ARG A O 1
ATOM 1720 N N . GLU A 1 249 ? 17.198 -13.333 -35.577 1.00 60.12 249 GLU A N 1
ATOM 1721 C CA . GLU A 1 249 ? 17.749 -12.000 -35.310 1.00 60.12 249 GLU A CA 1
ATOM 1722 C C . GLU A 1 249 ? 19.000 -12.052 -34.428 1.00 60.12 249 GLU A C 1
ATOM 1724 O O . GLU A 1 249 ? 19.931 -11.276 -34.638 1.00 60.12 249 GLU A O 1
ATOM 1729 N N . ALA A 1 250 ? 19.062 -12.980 -33.472 1.00 63.25 250 ALA A N 1
ATOM 1730 C CA . ALA A 1 250 ? 20.261 -13.200 -32.673 1.00 63.25 250 ALA A CA 1
ATOM 1731 C C . ALA A 1 250 ? 21.424 -13.757 -33.515 1.00 63.25 250 ALA A C 1
ATOM 1733 O O . ALA A 1 250 ? 22.549 -13.282 -33.370 1.00 63.25 250 ALA A O 1
ATOM 1734 N N . ASP A 1 251 ? 21.162 -14.698 -34.429 1.00 62.50 251 ASP A N 1
ATOM 1735 C CA . ASP A 1 251 ? 22.158 -15.188 -35.396 1.00 62.50 251 ASP A CA 1
ATOM 1736 C C . ASP A 1 251 ? 22.641 -14.079 -36.327 1.00 62.50 251 ASP A C 1
ATOM 1738 O O . ASP A 1 251 ? 23.840 -13.876 -36.497 1.00 62.50 251 ASP A O 1
ATOM 1742 N N . MET A 1 252 ? 21.711 -13.274 -36.831 1.00 59.09 252 MET A N 1
ATOM 1743 C CA . MET A 1 252 ? 22.018 -12.103 -37.641 1.00 59.09 252 MET A CA 1
ATOM 1744 C C . MET A 1 252 ? 22.934 -11.128 -36.888 1.00 59.09 252 MET A C 1
ATOM 1746 O O . MET A 1 252 ? 23.958 -10.728 -37.434 1.00 59.09 252 MET A O 1
ATOM 1750 N N . LYS A 1 253 ? 22.659 -10.816 -35.613 1.00 62.47 253 LYS A N 1
ATOM 1751 C CA . LYS A 1 253 ? 23.548 -9.975 -34.786 1.00 62.47 253 LYS A CA 1
ATOM 1752 C C . LYS A 1 253 ? 24.949 -10.573 -34.623 1.00 62.47 253 LYS A C 1
ATOM 1754 O O . LYS A 1 253 ? 25.924 -9.822 -34.615 1.00 62.47 253 LYS A O 1
ATOM 1759 N N . LEU A 1 254 ? 25.063 -11.896 -34.484 1.00 63.31 254 LEU A N 1
ATOM 1760 C CA . LEU A 1 254 ? 26.355 -12.589 -34.388 1.00 63.31 254 LEU A CA 1
ATOM 1761 C C . LEU A 1 254 ? 27.141 -12.537 -35.706 1.00 63.31 254 LEU A C 1
ATOM 1763 O O . LEU A 1 254 ? 28.366 -12.427 -35.668 1.00 63.31 254 LEU A O 1
ATOM 1767 N N . ASP A 1 255 ? 26.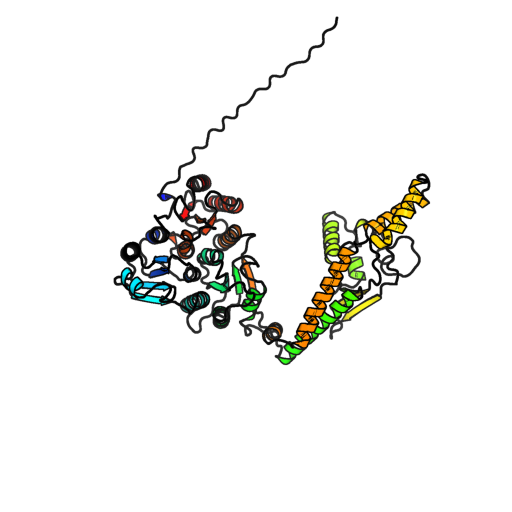437 -12.516 -36.836 1.00 58.50 255 ASP A N 1
ATOM 1768 C CA . ASP A 1 255 ? 26.994 -12.377 -38.185 1.00 58.50 255 ASP A CA 1
ATOM 1769 C C . ASP A 1 255 ? 27.183 -10.906 -38.622 1.00 58.50 255 ASP A C 1
ATOM 1771 O O . ASP A 1 255 ? 27.503 -10.627 -39.780 1.00 58.50 255 ASP A O 1
ATOM 1775 N N . GLY A 1 256 ? 26.992 -9.946 -37.706 1.00 52.56 256 GLY A N 1
ATOM 1776 C CA . GLY A 1 256 ? 27.199 -8.515 -37.956 1.00 52.56 256 GLY A CA 1
ATOM 1777 C C . GLY A 1 256 ? 26.034 -7.811 -38.658 1.00 52.56 256 GLY A C 1
ATOM 1778 O O . GLY A 1 256 ? 26.234 -6.771 -39.283 1.00 52.56 256 GLY A O 1
ATOM 1779 N N . TRP A 1 257 ? 24.824 -8.358 -38.578 1.00 52.22 257 TRP A N 1
ATOM 1780 C CA . TRP A 1 257 ? 23.602 -7.788 -39.144 1.00 52.22 257 TRP A CA 1
ATOM 1781 C C . TRP A 1 257 ? 22.723 -7.137 -38.079 1.00 52.22 257 TRP A C 1
ATOM 1783 O O . TRP A 1 257 ? 22.499 -7.691 -37.004 1.00 52.22 257 TRP A O 1
ATOM 1793 N N . TYR A 1 258 ? 22.170 -5.971 -38.411 1.00 56.41 258 TYR A N 1
ATOM 1794 C CA . TYR A 1 258 ? 21.382 -5.163 -37.479 1.00 56.41 258 TYR A CA 1
ATOM 1795 C C . TYR A 1 258 ? 20.040 -4.740 -38.081 1.00 56.41 258 TYR A C 1
ATOM 1797 O O . TYR A 1 258 ? 19.931 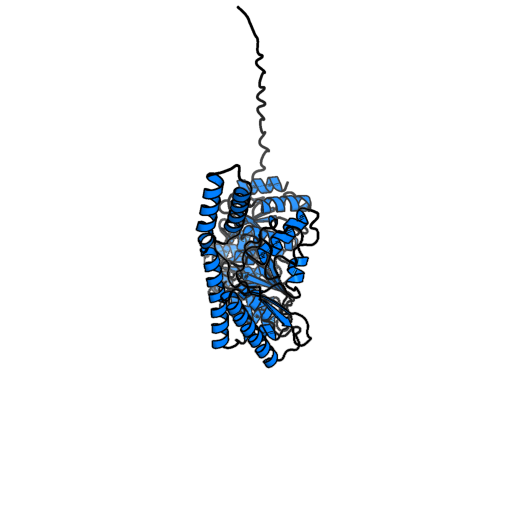-4.485 -39.282 1.00 56.41 258 TYR A O 1
ATOM 1805 N N . THR A 1 259 ? 19.017 -4.676 -37.229 1.00 50.84 259 THR A N 1
ATOM 1806 C CA . THR A 1 259 ? 17.638 -4.303 -37.569 1.00 50.84 259 THR A CA 1
ATOM 1807 C C . THR A 1 259 ? 17.433 -2.797 -37.475 1.00 50.84 259 THR A C 1
ATOM 1809 O O . THR A 1 259 ? 17.699 -2.202 -36.429 1.00 50.84 259 THR A O 1
ATOM 1812 N N . LEU A 1 260 ? 16.884 -2.188 -38.523 1.00 47.59 260 LEU A N 1
ATOM 1813 C CA . LEU A 1 260 ? 16.334 -0.833 -38.452 1.00 47.59 260 LEU A CA 1
ATOM 1814 C C . LEU A 1 260 ? 14.890 -0.864 -37.924 1.00 47.59 260 LEU A C 1
ATOM 1816 O O . LEU A 1 260 ? 14.201 -1.877 -38.040 1.00 47.59 260 LEU A O 1
ATOM 1820 N N . ALA A 1 261 ? 14.440 0.251 -37.338 1.00 45.19 261 ALA A N 1
ATOM 1821 C CA . ALA A 1 261 ? 13.080 0.390 -36.815 1.00 45.19 261 ALA A CA 1
ATOM 1822 C C . ALA A 1 261 ? 12.005 0.095 -37.882 1.00 45.19 261 ALA A C 1
ATOM 1824 O O . ALA A 1 261 ? 12.203 0.357 -39.070 1.00 45.19 261 ALA A O 1
ATOM 1825 N N . ASP A 1 262 ? 10.860 -0.421 -37.431 1.00 48.41 262 ASP A N 1
ATOM 1826 C CA . ASP A 1 262 ? 9.774 -0.908 -38.288 1.00 48.41 262 ASP A CA 1
ATOM 1827 C C . ASP A 1 262 ? 9.316 0.141 -39.325 1.00 48.41 262 ASP A C 1
ATOM 1829 O O . ASP A 1 262 ? 9.133 1.322 -39.013 1.00 48.41 262 ASP A O 1
ATOM 1833 N N . GLY A 1 263 ? 9.164 -0.298 -40.577 1.00 44.59 263 GLY A N 1
ATOM 1834 C CA . GLY A 1 263 ? 8.763 0.538 -41.712 1.00 44.59 263 GLY A CA 1
ATOM 1835 C C . GLY A 1 263 ? 9.832 1.486 -42.269 1.00 44.59 263 GLY A C 1
ATOM 1836 O O . GLY A 1 263 ? 9.513 2.242 -43.183 1.00 44.59 263 GLY A O 1
ATOM 1837 N N . LYS A 1 264 ? 11.074 1.454 -41.765 1.00 47.75 264 LYS A N 1
ATOM 1838 C CA . LYS A 1 264 ? 12.184 2.243 -42.318 1.00 47.75 264 LYS A CA 1
ATOM 1839 C C . LYS A 1 264 ? 13.102 1.385 -43.186 1.00 47.75 264 LYS A C 1
ATOM 1841 O O . LYS A 1 264 ? 13.590 0.332 -42.772 1.00 47.75 264 LYS A O 1
ATOM 1846 N N . THR A 1 265 ? 13.358 1.847 -44.401 1.00 49.84 265 THR A N 1
ATOM 1847 C CA . THR A 1 265 ? 14.459 1.366 -45.243 1.00 49.84 265 THR A CA 1
ATOM 1848 C C . THR A 1 265 ? 15.796 1.943 -44.764 1.00 49.84 265 THR A C 1
ATOM 1850 O O . THR A 1 265 ? 15.832 2.875 -43.954 1.00 49.84 265 THR A O 1
ATOM 1853 N N . ALA A 1 266 ? 16.913 1.417 -45.276 1.00 45.91 266 ALA A N 1
ATOM 1854 C CA . ALA A 1 266 ? 18.210 2.073 -45.103 1.00 45.91 266 ALA A CA 1
ATOM 1855 C C . ALA A 1 266 ? 18.158 3.528 -45.610 1.00 45.91 266 ALA A C 1
ATOM 1857 O O . ALA A 1 266 ? 18.665 4.426 -44.940 1.00 45.91 266 ALA A O 1
ATOM 1858 N N . ASP A 1 267 ? 17.438 3.771 -46.710 1.00 46.25 267 ASP A N 1
ATOM 1859 C CA . ASP A 1 267 ? 17.211 5.107 -47.260 1.00 46.25 267 ASP A CA 1
ATOM 1860 C C . ASP A 1 267 ? 16.388 5.998 -46.320 1.00 46.25 267 ASP A C 1
ATOM 1862 O O . ASP A 1 267 ? 16.706 7.170 -46.176 1.00 46.25 267 ASP A O 1
ATOM 1866 N N . ASP A 1 268 ? 15.383 5.480 -45.610 1.00 45.62 268 ASP A N 1
ATOM 1867 C CA . ASP A 1 268 ? 14.610 6.259 -44.628 1.00 45.62 268 ASP A CA 1
ATOM 1868 C C . ASP A 1 268 ? 15.431 6.606 -43.385 1.00 45.62 268 ASP A C 1
ATOM 1870 O O . ASP A 1 268 ? 15.282 7.690 -42.826 1.00 45.62 268 ASP A O 1
ATOM 1874 N N . PHE A 1 269 ? 16.318 5.710 -42.944 1.00 43.03 269 PHE A N 1
ATOM 1875 C CA . PHE A 1 269 ? 17.273 6.002 -41.873 1.00 43.03 269 PHE A CA 1
ATOM 1876 C C . PHE A 1 269 ? 18.239 7.114 -42.303 1.00 43.03 269 PHE A C 1
ATOM 1878 O O . PHE A 1 269 ? 18.367 8.115 -41.596 1.00 43.03 269 PHE A O 1
ATOM 1885 N N . VAL A 1 270 ? 18.812 6.989 -43.504 1.00 42.66 270 VAL A N 1
ATOM 1886 C CA . VAL A 1 270 ? 19.677 7.995 -44.140 1.00 42.66 270 VAL A CA 1
ATOM 1887 C C . VAL A 1 270 ? 18.937 9.330 -44.312 1.00 42.66 270 VAL A C 1
ATOM 1889 O O . VAL A 1 270 ? 19.460 10.381 -43.953 1.00 42.66 270 VAL A O 1
ATOM 1892 N N . ASN A 1 271 ? 17.684 9.315 -44.766 1.00 43.53 271 ASN A N 1
ATOM 1893 C CA . ASN A 1 271 ? 16.886 10.515 -45.027 1.00 43.53 271 ASN A CA 1
ATOM 1894 C C . ASN A 1 271 ? 16.306 11.152 -43.751 1.00 43.53 271 ASN A C 1
ATOM 1896 O O . ASN A 1 271 ? 16.153 12.369 -43.705 1.00 43.53 271 ASN A O 1
ATOM 1900 N N . SER A 1 272 ? 16.059 10.383 -42.682 1.00 41.38 272 SER A N 1
ATOM 1901 C CA . SER A 1 272 ? 15.514 10.887 -41.405 1.00 41.38 272 SER A CA 1
ATOM 1902 C C . SER A 1 272 ? 16.488 11.734 -40.570 1.00 41.38 272 SER A C 1
ATOM 1904 O O . SER A 1 272 ? 16.096 12.282 -39.541 1.00 41.38 272 SER A O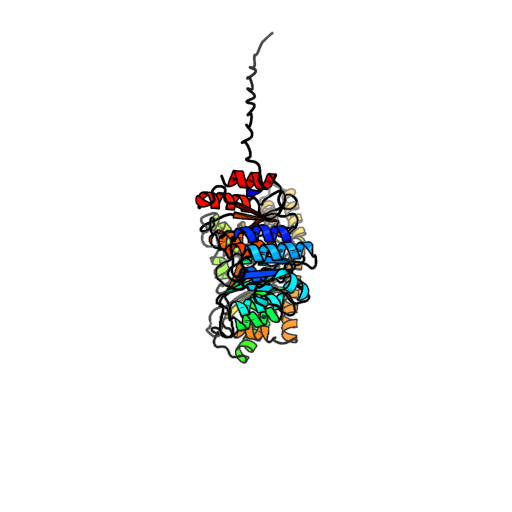 1
ATOM 1906 N N . GLY A 1 273 ? 17.738 11.873 -41.025 1.00 43.12 273 GLY A N 1
ATOM 1907 C CA . GLY A 1 273 ? 18.768 12.713 -40.407 1.00 43.12 273 GLY A CA 1
ATOM 1908 C C . GLY A 1 273 ? 19.717 13.416 -41.386 1.00 43.12 273 GLY A C 1
ATOM 1909 O O . GLY A 1 273 ? 20.615 14.118 -40.933 1.00 43.12 273 GLY A O 1
ATOM 1910 N N . CYS A 1 274 ? 19.517 13.289 -42.705 1.00 39.25 274 CYS A N 1
ATOM 1911 C CA . CYS A 1 274 ? 20.304 13.994 -43.730 1.00 39.25 274 CYS A CA 1
ATOM 1912 C C . CYS A 1 274 ? 19.505 15.008 -44.562 1.00 39.25 274 CYS A C 1
ATOM 1914 O O . CYS A 1 274 ? 20.009 15.513 -45.566 1.00 39.25 274 CYS A O 1
ATOM 1916 N N . THR A 1 275 ? 18.297 15.386 -44.135 1.00 36.41 275 THR A N 1
ATOM 1917 C CA . THR A 1 275 ? 17.599 16.561 -44.673 1.00 36.41 275 THR A CA 1
ATOM 1918 C C . THR A 1 275 ? 17.428 17.623 -43.590 1.00 36.41 275 THR A C 1
ATOM 1920 O O . THR A 1 275 ? 16.530 17.541 -42.763 1.00 36.41 275 THR A O 1
ATOM 1923 N N . LYS A 1 276 ? 18.330 18.617 -43.620 1.00 40.06 276 LYS A N 1
ATOM 1924 C CA . LYS A 1 276 ? 18.278 19.925 -42.934 1.00 40.06 276 LYS A CA 1
ATOM 1925 C C . LYS A 1 276 ? 17.771 19.908 -41.478 1.00 40.06 276 LYS A C 1
ATOM 1927 O O . LYS A 1 276 ? 16.708 20.446 -41.196 1.00 40.06 276 LYS A O 1
ATOM 1932 N N . ALA A 1 277 ? 18.592 19.429 -40.542 1.00 40.19 277 ALA A N 1
ATOM 1933 C CA . ALA A 1 277 ? 18.475 19.883 -39.154 1.00 40.19 277 ALA A CA 1
ATOM 1934 C C . ALA A 1 277 ? 18.903 21.359 -39.092 1.00 40.19 277 ALA A C 1
ATOM 1936 O O . ALA A 1 277 ? 20.059 21.697 -39.359 1.00 40.19 277 ALA A O 1
ATOM 1937 N N . SER A 1 278 ? 17.956 22.245 -38.807 1.00 40.69 278 SER A N 1
ATOM 1938 C CA . SER A 1 278 ? 18.148 23.698 -38.833 1.00 40.69 278 SER A CA 1
ATOM 1939 C C . SER A 1 278 ? 18.505 24.278 -37.462 1.00 40.69 278 SER A C 1
ATOM 1941 O O . SER A 1 278 ? 19.049 25.379 -37.387 1.00 40.69 278 SER A O 1
ATOM 1943 N N . ASN A 1 279 ? 18.246 23.533 -36.379 1.00 45.47 279 ASN A N 1
ATOM 1944 C CA . ASN A 1 279 ? 18.479 23.972 -35.002 1.00 45.47 279 ASN A CA 1
ATOM 1945 C C . ASN A 1 279 ? 19.039 22.857 -34.092 1.00 45.47 279 ASN A C 1
ATOM 1947 O O . ASN A 1 279 ? 19.059 21.676 -34.440 1.00 45.47 279 ASN A O 1
ATOM 1951 N N . ASP A 1 280 ? 19.524 23.247 -32.912 1.00 43.53 280 ASP A N 1
ATOM 1952 C CA . ASP A 1 280 ? 20.270 22.360 -32.009 1.00 43.53 280 ASP A CA 1
ATOM 1953 C C . ASP A 1 280 ? 19.404 21.288 -31.323 1.00 43.53 280 ASP A C 1
ATOM 1955 O O . ASP A 1 280 ? 19.920 20.234 -30.947 1.00 43.53 280 ASP A O 1
ATOM 1959 N N . ASN A 1 281 ? 18.086 21.491 -31.240 1.00 42.78 281 ASN A N 1
ATOM 1960 C CA . ASN A 1 281 ? 17.155 20.484 -30.724 1.00 42.78 281 ASN A CA 1
ATOM 1961 C C . ASN A 1 281 ? 16.924 19.354 -31.740 1.00 42.78 281 ASN A C 1
ATOM 1963 O O . ASN A 1 281 ? 16.894 18.185 -31.358 1.00 42.78 281 ASN A O 1
ATOM 1967 N N . GLU A 1 282 ? 16.851 19.676 -33.035 1.00 41.16 282 GLU A N 1
ATOM 1968 C CA . GLU A 1 282 ? 16.782 18.682 -34.118 1.00 41.16 282 GLU A CA 1
ATOM 1969 C C . GLU A 1 282 ? 18.075 17.860 -34.208 1.00 41.16 282 GLU A C 1
ATOM 1971 O O . GLU A 1 282 ? 18.028 16.635 -34.317 1.00 41.16 282 GLU A O 1
ATOM 1976 N N . LYS A 1 283 ? 19.241 18.503 -34.056 1.00 43.31 283 LYS A N 1
ATOM 1977 C CA . LYS A 1 283 ? 20.537 17.803 -33.974 1.00 43.31 283 LYS A CA 1
ATOM 1978 C C . LYS A 1 283 ? 20.604 16.853 -32.774 1.00 43.31 283 LYS A C 1
ATOM 1980 O O . LYS A 1 283 ? 21.157 15.761 -32.890 1.00 43.31 283 LYS A O 1
ATOM 1985 N N . LYS A 1 284 ? 20.036 17.247 -31.628 1.00 44.00 284 LYS A N 1
ATOM 1986 C CA . LYS A 1 284 ? 19.972 16.415 -30.417 1.00 44.00 284 LYS A CA 1
ATOM 1987 C C . LYS A 1 284 ? 19.069 15.190 -30.608 1.00 44.00 284 LYS A C 1
ATOM 1989 O O . LYS A 1 284 ? 19.488 14.090 -30.261 1.00 44.00 284 LYS A O 1
ATOM 1994 N N . ALA A 1 285 ? 17.902 15.355 -31.230 1.00 43.72 285 ALA A N 1
ATOM 1995 C CA . ALA A 1 285 ? 16.977 14.257 -31.520 1.00 43.72 285 ALA A CA 1
ATOM 1996 C C . ALA A 1 285 ? 17.559 13.238 -32.521 1.00 43.72 285 ALA A C 1
ATOM 1998 O O . ALA A 1 285 ? 17.452 12.030 -32.316 1.00 43.72 285 ALA A O 1
ATOM 1999 N N . VAL A 1 286 ? 18.246 13.712 -33.568 1.00 41.78 286 VAL A N 1
ATOM 2000 C CA . VAL A 1 286 ? 18.956 12.852 -34.535 1.00 41.78 286 VAL A CA 1
ATOM 2001 C C . VAL A 1 286 ? 20.114 12.105 -33.860 1.00 41.78 286 VAL A C 1
ATOM 2003 O O . VAL A 1 286 ? 20.291 10.907 -34.077 1.00 41.78 286 VAL A O 1
ATOM 2006 N N . LYS A 1 287 ? 20.864 12.776 -32.974 1.00 41.84 287 LYS A N 1
ATOM 2007 C CA . LYS A 1 287 ? 21.934 12.164 -32.173 1.00 41.84 287 LYS A CA 1
ATOM 2008 C C . LYS A 1 287 ? 21.406 11.070 -31.242 1.00 41.84 287 LYS A C 1
ATOM 2010 O O . LYS A 1 287 ? 22.017 10.008 -31.170 1.00 41.84 287 LYS A O 1
ATOM 2015 N N . GLU A 1 288 ? 20.288 11.289 -30.555 1.00 44.19 288 GLU A N 1
ATOM 2016 C CA . GLU A 1 288 ? 19.659 10.291 -29.675 1.00 44.19 288 GLU A CA 1
ATOM 2017 C C . GLU A 1 288 ? 19.129 9.079 -30.464 1.00 44.19 288 GLU A C 1
ATOM 2019 O O . GLU A 1 288 ? 19.386 7.941 -30.073 1.00 44.19 288 GLU A O 1
ATOM 2024 N N . LEU A 1 289 ? 18.500 9.298 -31.627 1.00 41.34 289 LEU A N 1
ATOM 2025 C CA . LEU A 1 289 ? 18.007 8.229 -32.506 1.00 41.34 289 LEU A CA 1
ATOM 2026 C C . LEU A 1 289 ? 19.147 7.337 -33.026 1.00 41.34 289 LEU A C 1
ATOM 2028 O O . LEU A 1 289 ? 19.056 6.110 -32.961 1.00 41.34 289 LEU A O 1
ATOM 2032 N N . ILE A 1 290 ? 20.251 7.943 -33.468 1.00 41.59 290 ILE A N 1
ATOM 2033 C CA . ILE A 1 290 ? 21.443 7.225 -33.936 1.00 41.59 290 ILE A CA 1
ATOM 2034 C C . ILE A 1 290 ? 22.141 6.506 -32.775 1.00 41.59 290 ILE A C 1
ATOM 2036 O O . ILE A 1 290 ? 22.498 5.343 -32.926 1.00 41.59 290 ILE A O 1
ATOM 2040 N N . THR A 1 291 ? 22.260 7.139 -31.601 1.00 40.75 291 THR A N 1
ATOM 2041 C CA . THR A 1 291 ? 22.865 6.528 -30.398 1.00 40.75 291 THR A CA 1
ATOM 2042 C C . THR A 1 291 ? 22.047 5.338 -29.879 1.00 40.75 291 THR A C 1
ATOM 2044 O O . THR A 1 291 ? 22.609 4.400 -29.321 1.00 40.75 291 THR A O 1
ATOM 2047 N N . SER A 1 292 ? 20.724 5.351 -30.084 1.00 39.56 292 SER A N 1
ATOM 2048 C CA . SER A 1 292 ? 19.833 4.237 -29.725 1.00 39.56 292 SER A CA 1
ATOM 2049 C C . SER A 1 292 ? 19.841 3.077 -30.730 1.00 39.56 292 SER A C 1
ATOM 2051 O O . SER A 1 292 ? 19.460 1.967 -30.371 1.00 39.56 292 SER A O 1
ATOM 2053 N N . THR A 1 293 ? 20.297 3.316 -31.967 1.00 44.03 293 THR A N 1
ATOM 2054 C CA . THR A 1 293 ? 20.305 2.321 -33.061 1.00 44.03 293 THR A CA 1
ATOM 2055 C C . THR A 1 293 ? 21.721 1.791 -33.355 1.00 44.03 293 THR A C 1
ATOM 2057 O O . THR A 1 293 ? 21.878 0.684 -33.857 1.00 44.03 293 THR A O 1
ATOM 2060 N N . PHE A 1 294 ? 22.761 2.537 -32.972 1.00 39.03 294 PHE A N 1
ATOM 2061 C CA . PHE A 1 294 ? 24.170 2.144 -32.977 1.00 39.03 294 PHE A CA 1
ATOM 2062 C C . PHE A 1 294 ? 24.877 2.755 -31.762 1.00 39.03 294 PHE A C 1
ATOM 2064 O O . PHE A 1 294 ? 24.798 3.970 -31.562 1.00 39.03 294 PHE A O 1
ATOM 2071 N N . PRO A 1 295 ? 25.697 2.008 -31.007 1.00 34.94 295 PRO A N 1
ATOM 2072 C CA . PRO A 1 295 ? 26.704 2.654 -30.192 1.00 34.94 295 PRO A CA 1
ATOM 2073 C C . PRO A 1 295 ? 27.787 3.223 -31.130 1.00 34.94 295 PRO A C 1
ATOM 2075 O O . PRO A 1 295 ? 28.710 2.517 -31.518 1.00 34.94 295 PRO A O 1
ATOM 2078 N N . ARG A 1 296 ? 27.667 4.530 -31.431 1.00 37.03 296 ARG A N 1
ATOM 2079 C CA . ARG A 1 296 ? 28.695 5.469 -31.955 1.00 37.03 296 ARG A CA 1
ATOM 2080 C C . ARG A 1 296 ? 28.821 5.703 -33.472 1.00 37.03 296 ARG A C 1
ATOM 2082 O O . ARG A 1 296 ? 29.902 5.580 -34.033 1.00 37.03 296 ARG A O 1
ATOM 2089 N N . LEU A 1 297 ? 27.784 6.259 -34.096 1.00 35.41 297 LEU A N 1
ATOM 2090 C CA . LEU A 1 297 ? 27.971 7.152 -35.256 1.00 35.41 297 LEU A CA 1
ATOM 2091 C C . LEU A 1 297 ? 28.045 8.612 -34.763 1.00 35.41 297 LEU A C 1
ATOM 2093 O O . LEU A 1 297 ? 27.127 9.081 -34.087 1.00 35.41 297 LEU A O 1
ATOM 2097 N N . LYS A 1 298 ? 29.144 9.331 -35.046 1.00 35.50 298 LYS A N 1
ATOM 2098 C CA . LYS A 1 298 ? 29.274 10.770 -34.735 1.00 35.50 298 LYS A CA 1
ATOM 2099 C C . LYS A 1 298 ? 28.572 11.606 -35.811 1.00 35.50 298 LYS A C 1
ATOM 2101 O O . LYS A 1 298 ? 28.726 11.361 -37.000 1.00 35.50 298 LYS A O 1
ATOM 2106 N N . VAL A 1 299 ? 27.827 12.624 -35.375 1.00 31.14 299 VAL A N 1
ATOM 2107 C CA . VAL A 1 299 ? 27.013 13.527 -36.221 1.00 31.14 299 VAL A CA 1
ATOM 2108 C C . VAL A 1 299 ? 27.871 14.380 -37.174 1.00 31.14 299 VAL A C 1
ATOM 2110 O O . VAL A 1 299 ? 27.385 14.858 -38.196 1.00 31.14 299 VAL A O 1
ATOM 2113 N N . ASP A 1 300 ? 29.158 14.533 -36.873 1.00 34.88 300 ASP A N 1
ATOM 2114 C CA . ASP A 1 300 ? 30.039 15.526 -37.493 1.00 34.88 300 ASP A CA 1
ATOM 2115 C C . ASP A 1 300 ? 30.628 15.060 -38.847 1.00 34.88 300 ASP A C 1
ATOM 2117 O O . ASP A 1 300 ? 31.222 15.854 -39.576 1.00 34.88 300 ASP A O 1
ATOM 2121 N N . GLU A 1 301 ? 30.444 13.784 -39.208 1.00 36.94 301 GLU A N 1
ATOM 2122 C CA . GLU A 1 301 ? 30.989 13.169 -40.434 1.00 36.94 301 GLU A CA 1
ATOM 2123 C C . GLU A 1 301 ? 30.003 13.145 -41.612 1.00 36.94 301 GLU A C 1
ATOM 2125 O O . GLU A 1 301 ? 30.350 12.760 -42.729 1.00 36.94 301 GLU A O 1
ATOM 2130 N N . VAL A 1 302 ? 28.779 13.626 -41.412 1.00 35.00 302 VAL A N 1
ATOM 2131 C CA . VAL A 1 302 ? 27.777 13.703 -42.473 1.00 35.00 302 VAL A CA 1
ATOM 2132 C C . VAL A 1 302 ? 27.942 15.016 -43.243 1.00 35.00 302 VAL A C 1
ATOM 2134 O O . VAL A 1 302 ? 27.235 15.999 -43.018 1.00 35.00 302 VAL A O 1
ATOM 2137 N N . LYS A 1 303 ? 28.892 15.057 -44.183 1.00 35.41 303 LYS A N 1
ATOM 2138 C CA . LYS A 1 303 ? 28.924 16.114 -45.208 1.00 35.41 303 LYS A CA 1
ATOM 2139 C C . LYS A 1 303 ? 27.979 15.762 -46.359 1.00 35.41 303 LYS A C 1
ATOM 2141 O O . LYS A 1 303 ? 27.890 14.614 -46.779 1.00 35.41 303 LYS A O 1
ATOM 2146 N N . THR A 1 304 ? 27.271 16.784 -46.841 1.00 34.00 304 THR A N 1
ATOM 2147 C CA . THR A 1 304 ? 26.294 16.796 -47.947 1.00 34.00 304 THR A CA 1
ATOM 2148 C C . THR A 1 304 ? 26.521 15.706 -49.002 1.00 34.00 304 THR A C 1
ATOM 2150 O O . THR A 1 304 ? 27.424 15.824 -49.828 1.00 34.00 304 THR A O 1
ATOM 2153 N N . GLY A 1 305 ? 25.678 14.668 -48.977 1.00 38.47 305 GLY A N 1
ATOM 2154 C CA . GLY A 1 305 ? 25.735 13.534 -49.912 1.00 38.47 305 GLY A CA 1
ATOM 2155 C C . GLY A 1 305 ? 25.545 12.178 -49.229 1.00 38.47 305 GLY A C 1
ATOM 2156 O O . GLY A 1 305 ? 26.349 11.271 -49.404 1.00 38.47 305 GLY A O 1
ATOM 2157 N N . CYS A 1 306 ? 24.496 12.048 -48.418 1.00 34.53 306 CYS A N 1
ATOM 2158 C CA . CYS A 1 306 ? 24.305 10.930 -47.490 1.00 34.53 306 CYS A CA 1
ATOM 2159 C C . CYS A 1 306 ? 23.938 9.597 -48.190 1.00 34.53 306 CYS A C 1
ATOM 2161 O O . CYS A 1 306 ? 24.218 8.525 -47.665 1.00 34.53 306 CYS A O 1
ATOM 2163 N N . ALA A 1 307 ? 23.399 9.656 -49.415 1.00 33.41 307 ALA A N 1
ATOM 2164 C CA . ALA A 1 307 ? 23.058 8.469 -50.206 1.00 33.41 307 ALA A CA 1
ATOM 2165 C C . ALA A 1 307 ? 24.279 7.777 -50.853 1.00 33.41 307 ALA A C 1
ATOM 2167 O O . ALA A 1 307 ? 24.244 6.575 -51.095 1.00 33.41 307 ALA A O 1
ATOM 2168 N N . ASP A 1 308 ? 25.373 8.504 -51.119 1.00 34.66 308 ASP A N 1
ATOM 2169 C CA . ASP A 1 308 ? 26.495 7.969 -51.909 1.00 34.66 308 ASP A CA 1
ATOM 2170 C C . ASP A 1 308 ? 27.641 7.386 -51.060 1.00 34.66 308 ASP A C 1
ATOM 2172 O O . ASP A 1 308 ? 28.401 6.570 -51.570 1.00 34.66 308 ASP A O 1
ATOM 2176 N N . ALA A 1 309 ? 27.790 7.770 -49.785 1.00 37.94 309 ALA A N 1
ATOM 2177 C CA . ALA A 1 309 ? 28.926 7.344 -48.949 1.00 37.94 309 ALA A CA 1
ATOM 2178 C C . ALA A 1 309 ? 28.665 6.073 -48.121 1.00 37.94 309 ALA A C 1
ATOM 2180 O O . ALA A 1 309 ? 29.612 5.393 -47.737 1.00 37.94 309 ALA A O 1
ATOM 2181 N N . ILE A 1 310 ? 27.396 5.760 -47.842 1.00 36.41 310 ILE A N 1
ATOM 2182 C CA . ILE A 1 310 ? 27.007 4.601 -47.025 1.00 36.41 310 ILE A CA 1
ATOM 2183 C C . ILE A 1 310 ? 26.646 3.396 -47.906 1.00 36.41 310 ILE A C 1
ATOM 2185 O O . ILE A 1 310 ? 26.790 2.271 -47.450 1.00 36.41 310 ILE A O 1
ATOM 2189 N N . LEU A 1 311 ? 26.205 3.599 -49.158 1.00 34.31 311 LEU A N 1
ATOM 2190 C CA . LEU A 1 311 ? 25.526 2.552 -49.943 1.00 34.31 311 LEU A CA 1
ATOM 2191 C C . LEU A 1 311 ? 26.105 2.263 -51.341 1.00 34.31 311 LEU A C 1
ATOM 2193 O O . LEU A 1 311 ? 25.625 1.338 -51.994 1.00 34.31 311 LEU A O 1
ATOM 2197 N N . LYS A 1 312 ? 27.135 2.978 -51.822 1.00 30.06 312 LYS A N 1
ATOM 2198 C CA . LYS A 1 312 ? 27.795 2.640 -53.099 1.00 30.06 312 LYS A CA 1
ATOM 2199 C C . LYS A 1 312 ? 29.226 2.160 -52.902 1.00 30.06 312 LYS A C 1
ATOM 2201 O O . LYS A 1 312 ? 30.057 2.836 -52.303 1.00 30.06 312 LYS A O 1
ATOM 2206 N N . SER A 1 313 ? 29.483 0.987 -53.473 1.00 36.47 313 SER A N 1
ATOM 2207 C CA . SER A 1 313 ? 30.809 0.463 -53.769 1.00 36.47 313 SER A CA 1
ATOM 2208 C C . SER A 1 313 ? 31.636 1.476 -54.564 1.00 36.47 313 SER A C 1
ATOM 2210 O O . SER A 1 313 ? 31.159 2.007 -55.565 1.00 36.47 313 SER A O 1
ATOM 2212 N N . ASP A 1 314 ? 32.884 1.630 -54.129 1.00 37.34 314 ASP A N 1
ATOM 2213 C CA . ASP A 1 314 ? 34.035 2.209 -54.820 1.00 37.34 314 ASP A CA 1
ATOM 2214 C C . ASP A 1 314 ? 34.007 3.691 -55.253 1.00 37.34 314 ASP A C 1
ATOM 2216 O O . ASP A 1 314 ? 33.115 4.178 -55.942 1.00 37.34 314 ASP A O 1
ATOM 2220 N N . THR A 1 315 ? 35.130 4.360 -54.930 1.00 31.23 315 THR A N 1
ATOM 2221 C CA . THR A 1 315 ? 35.723 5.585 -55.529 1.00 31.23 315 THR A CA 1
ATOM 2222 C C . THR A 1 315 ? 35.693 6.948 -54.806 1.00 31.23 315 THR A C 1
ATOM 2224 O O . THR A 1 315 ? 36.137 7.927 -55.405 1.00 31.23 315 THR A O 1
ATOM 2227 N N . LYS A 1 316 ? 35.345 7.078 -53.511 1.00 28.94 316 LYS A N 1
ATOM 2228 C CA . LYS A 1 316 ? 35.623 8.339 -52.764 1.00 28.94 316 LYS A CA 1
ATOM 2229 C C . LYS A 1 316 ? 36.557 8.166 -51.553 1.00 28.94 316 LYS A C 1
ATOM 2231 O O . LYS A 1 316 ? 36.283 7.337 -50.686 1.00 28.94 316 LYS A O 1
ATOM 2236 N N . PRO A 1 317 ? 37.637 8.968 -51.426 1.00 28.59 317 PRO A N 1
ATOM 2237 C CA . PRO A 1 317 ? 38.518 8.907 -50.268 1.00 28.59 317 PRO A CA 1
ATOM 2238 C C . PRO A 1 317 ? 37.854 9.589 -49.065 1.00 28.59 317 PRO A C 1
ATOM 2240 O O . PRO A 1 317 ? 37.741 10.808 -49.037 1.00 28.59 317 PRO A O 1
ATOM 2243 N N . GLY A 1 318 ? 37.442 8.813 -48.055 1.00 34.78 318 GLY A N 1
ATOM 2244 C CA . GLY A 1 318 ? 36.955 9.376 -46.784 1.00 34.78 318 GLY A CA 1
ATOM 2245 C C . GLY A 1 318 ? 35.852 8.609 -46.052 1.00 34.78 318 GLY A C 1
ATOM 2246 O O . GLY A 1 318 ? 35.592 8.937 -44.904 1.00 34.78 318 GLY A O 1
ATOM 2247 N N . ALA A 1 319 ? 35.224 7.596 -46.655 1.00 31.06 319 ALA A N 1
ATOM 2248 C CA . ALA A 1 319 ? 34.231 6.780 -45.955 1.00 31.06 319 ALA A CA 1
ATOM 2249 C C . ALA A 1 319 ? 34.904 5.778 -44.999 1.00 31.06 319 ALA A C 1
ATOM 2251 O O . ALA A 1 319 ? 35.948 5.204 -45.324 1.00 31.06 319 ALA A O 1
ATOM 2252 N N . VAL A 1 320 ? 34.300 5.572 -43.826 1.00 31.94 320 VAL A N 1
ATOM 2253 C CA . VAL A 1 320 ? 34.626 4.480 -42.901 1.00 31.94 320 VAL A CA 1
ATOM 2254 C C . VAL A 1 320 ? 34.618 3.177 -43.698 1.00 31.94 320 VAL A C 1
ATOM 2256 O O . VAL A 1 320 ? 33.599 2.807 -44.275 1.00 31.94 320 VAL A O 1
ATOM 2259 N N . ALA A 1 321 ? 35.767 2.508 -43.784 1.00 32.72 321 ALA A N 1
ATOM 2260 C CA . ALA A 1 321 ? 35.897 1.276 -44.546 1.00 32.72 321 ALA A CA 1
ATOM 2261 C C . ALA A 1 321 ? 35.150 0.136 -43.835 1.00 32.72 321 ALA A C 1
ATOM 2263 O O . ALA A 1 321 ? 35.728 -0.595 -43.033 1.00 32.72 321 ALA A O 1
ATOM 2264 N N . LEU A 1 322 ? 33.865 -0.023 -44.155 1.00 34.47 322 LEU A N 1
ATOM 2265 C CA . LEU A 1 322 ? 33.246 -1.340 -44.225 1.00 34.47 322 LEU A CA 1
ATOM 2266 C C . LEU A 1 322 ? 33.896 -2.017 -45.431 1.00 34.47 322 LEU A C 1
ATOM 2268 O O . LEU A 1 322 ? 33.709 -1.573 -46.559 1.00 34.47 322 LEU A O 1
ATOM 2272 N N . THR A 1 323 ? 34.771 -2.995 -45.201 1.00 35.72 323 THR A N 1
ATOM 2273 C CA . THR A 1 323 ? 35.641 -3.536 -46.260 1.00 35.72 323 THR A CA 1
ATOM 2274 C C . THR A 1 323 ? 34.914 -4.425 -47.268 1.00 35.72 323 THR A C 1
ATOM 2276 O O . THR A 1 323 ? 35.553 -4.897 -48.196 1.00 35.72 323 THR A O 1
ATOM 2279 N N . ASP A 1 324 ? 33.596 -4.582 -47.136 1.00 39.41 324 ASP A N 1
ATOM 2280 C CA . ASP A 1 324 ? 32.720 -5.216 -48.116 1.00 39.41 324 ASP A CA 1
ATOM 2281 C C . ASP A 1 324 ? 31.454 -4.368 -48.301 1.00 39.41 324 ASP A C 1
ATOM 2283 O O . ASP A 1 324 ? 30.957 -3.772 -47.341 1.00 39.41 324 ASP A O 1
ATOM 2287 N N . ALA A 1 325 ? 30.916 -4.335 -49.525 1.00 39.00 325 ALA A N 1
ATOM 2288 C CA . ALA A 1 325 ? 29.678 -3.625 -49.841 1.00 39.00 325 ALA A CA 1
ATOM 2289 C C . ALA A 1 325 ? 28.548 -4.017 -48.860 1.00 39.00 325 ALA A C 1
ATOM 2291 O O . ALA A 1 325 ? 28.338 -5.216 -48.631 1.00 39.00 325 ALA A O 1
ATOM 2292 N N . PRO A 1 326 ? 27.812 -3.050 -48.281 1.00 43.94 326 PRO A N 1
ATOM 2293 C CA . PRO A 1 326 ? 26.710 -3.358 -47.384 1.00 43.94 326 PRO A CA 1
ATOM 2294 C C . PRO A 1 326 ? 25.636 -4.130 -48.144 1.00 43.94 326 PRO A C 1
ATOM 2296 O O . PRO A 1 326 ? 25.177 -3.722 -49.210 1.00 43.94 326 PRO A O 1
ATOM 2299 N N . VAL A 1 327 ? 25.238 -5.268 -47.585 1.00 45.66 327 VAL A N 1
ATOM 2300 C CA . VAL A 1 327 ? 24.153 -6.085 -48.124 1.00 45.66 327 VAL A CA 1
ATOM 2301 C C . VAL A 1 327 ? 22.902 -5.747 -47.318 1.00 45.66 327 VAL A C 1
ATOM 2303 O O . VAL A 1 327 ? 22.916 -5.831 -46.090 1.00 45.66 327 VAL A O 1
ATOM 2306 N N . GLN A 1 328 ? 21.833 -5.328 -47.997 1.00 52.41 328 GLN A N 1
ATOM 2307 C CA . GLN A 1 328 ? 20.524 -5.097 -47.385 1.00 52.41 328 GLN A CA 1
ATOM 2308 C C . GLN A 1 328 ? 19.632 -6.317 -47.609 1.00 52.41 328 GLN A C 1
ATOM 2310 O O . GLN A 1 328 ? 19.568 -6.860 -48.712 1.00 52.41 328 GLN A O 1
ATOM 2315 N N . GLN A 1 329 ? 18.890 -6.706 -46.577 1.00 55.50 329 GLN A N 1
ATOM 2316 C CA . GLN A 1 329 ? 17.764 -7.628 -46.704 1.00 55.50 329 GLN A CA 1
ATOM 2317 C C . GLN A 1 329 ? 16.500 -6.964 -46.164 1.00 55.50 329 GLN A C 1
ATOM 2319 O O . GLN A 1 329 ? 16.552 -6.197 -45.206 1.00 55.50 329 GLN A O 1
ATOM 2324 N N . THR A 1 330 ? 15.358 -7.225 -46.796 1.00 55.97 330 THR A N 1
ATOM 2325 C CA . THR A 1 330 ? 14.062 -6.699 -46.348 1.00 55.97 330 THR A CA 1
ATO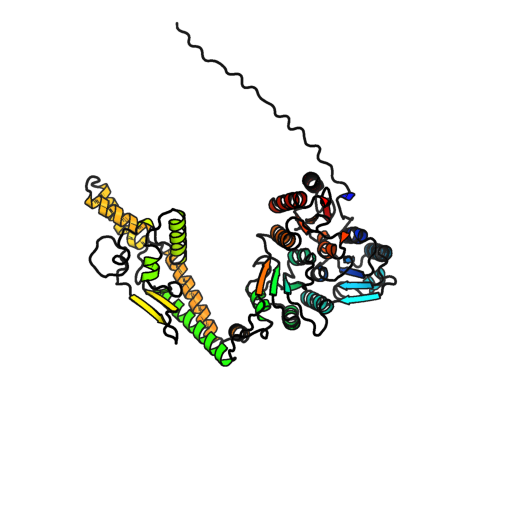M 2326 C C . THR A 1 330 ? 13.106 -7.847 -46.089 1.00 55.97 330 THR A C 1
ATOM 2328 O O . THR A 1 330 ? 13.054 -8.798 -46.866 1.00 55.97 330 THR A O 1
ATOM 2331 N N . GLU A 1 331 ? 12.346 -7.748 -45.005 1.00 56.47 331 GLU A N 1
ATOM 2332 C CA . GLU A 1 331 ? 11.269 -8.673 -44.674 1.00 56.47 331 GLU A CA 1
ATOM 2333 C C . GLU A 1 331 ? 9.934 -7.955 -44.865 1.00 56.47 331 GLU A C 1
ATOM 2335 O O . GLU A 1 331 ? 9.752 -6.816 -44.422 1.00 56.47 331 GLU A O 1
ATOM 2340 N N . LYS A 1 332 ? 8.995 -8.612 -45.548 1.00 60.62 332 LYS A N 1
ATOM 2341 C CA . LYS A 1 332 ? 7.633 -8.118 -45.761 1.00 60.62 332 LYS A CA 1
ATOM 2342 C C . LYS A 1 332 ? 6.636 -9.098 -45.153 1.00 60.62 332 LYS A C 1
ATOM 2344 O O . LYS A 1 332 ? 6.854 -10.305 -45.209 1.00 60.62 332 LYS A O 1
ATOM 2349 N N . ASP A 1 333 ? 5.546 -8.590 -44.588 1.00 56.56 333 ASP A N 1
ATOM 2350 C CA . ASP A 1 333 ? 4.450 -9.432 -44.114 1.00 56.56 333 ASP A CA 1
ATOM 2351 C C . ASP A 1 333 ? 3.680 -10.087 -45.276 1.00 56.56 333 ASP A C 1
ATOM 2353 O O . ASP A 1 333 ? 3.894 -9.793 -46.455 1.00 56.56 333 ASP A O 1
ATOM 2357 N N . ALA A 1 334 ? 2.727 -10.963 -44.942 1.00 54.94 334 ALA A N 1
ATOM 2358 C CA . ALA A 1 334 ? 1.880 -11.657 -45.916 1.00 54.94 334 ALA A CA 1
ATOM 2359 C C . ALA A 1 334 ? 1.013 -10.721 -46.788 1.00 54.94 334 ALA A C 1
ATOM 2361 O O . ALA A 1 334 ? 0.427 -11.172 -47.770 1.00 54.94 334 ALA A O 1
ATOM 2362 N N . LYS A 1 335 ? 0.913 -9.429 -46.442 1.00 59.66 335 LYS A N 1
ATOM 2363 C CA . LYS A 1 335 ? 0.207 -8.390 -47.208 1.00 59.66 335 LYS A CA 1
ATOM 2364 C C . LYS A 1 335 ? 1.172 -7.508 -48.014 1.00 59.66 335 LYS A C 1
ATOM 2366 O O . LYS A 1 335 ? 0.739 -6.536 -48.626 1.00 59.66 335 LYS A O 1
ATOM 2371 N N . GLY A 1 336 ? 2.465 -7.839 -48.030 1.00 58.44 336 GLY A N 1
ATOM 2372 C CA . GLY A 1 336 ? 3.502 -7.115 -48.760 1.00 58.44 336 GLY A CA 1
ATOM 2373 C C . GLY A 1 336 ? 4.002 -5.844 -48.066 1.00 58.44 336 GLY A C 1
ATOM 2374 O O . GLY A 1 336 ? 4.767 -5.093 -48.678 1.00 58.44 336 GLY A O 1
ATOM 2375 N N . LYS A 1 337 ? 3.610 -5.588 -46.811 1.00 61.16 337 LYS A N 1
ATOM 2376 C CA . LYS A 1 337 ? 4.084 -4.439 -46.030 1.00 61.16 337 LYS A CA 1
ATOM 2377 C C . LYS A 1 337 ? 5.479 -4.735 -45.485 1.00 61.16 337 LYS A C 1
ATOM 2379 O O . LYS A 1 337 ? 5.693 -5.795 -44.912 1.00 61.16 337 LYS A O 1
ATOM 2384 N N . LEU A 1 338 ? 6.419 -3.804 -45.642 1.00 52.12 338 LEU A N 1
ATOM 2385 C CA . LEU A 1 338 ? 7.751 -3.896 -45.033 1.00 52.12 338 LEU A CA 1
ATOM 2386 C C . LEU A 1 338 ? 7.624 -3.963 -43.502 1.00 52.12 338 LEU A C 1
ATOM 2388 O O . LEU A 1 338 ? 6.996 -3.082 -42.917 1.00 52.12 338 LEU A O 1
ATOM 2392 N N . VAL A 1 339 ? 8.206 -4.997 -42.892 1.00 51.66 339 VAL A N 1
ATOM 2393 C CA . VAL A 1 339 ? 8.182 -5.246 -41.436 1.00 51.66 339 VAL A CA 1
ATOM 2394 C C . VAL A 1 339 ? 9.568 -5.279 -40.793 1.00 51.66 339 VAL A C 1
ATOM 2396 O O . VAL A 1 339 ? 9.682 -5.191 -39.573 1.00 51.66 339 VAL A O 1
ATOM 2399 N N . ALA A 1 340 ? 10.631 -5.414 -41.589 1.00 53.97 340 ALA A N 1
ATOM 2400 C CA . ALA A 1 340 ? 12.002 -5.235 -41.124 1.00 53.97 340 ALA A CA 1
ATOM 2401 C C . ALA A 1 340 ? 12.947 -4.922 -42.291 1.00 53.97 340 ALA A C 1
ATOM 2403 O O . ALA A 1 340 ? 12.779 -5.430 -43.403 1.00 53.97 340 ALA A O 1
ATOM 2404 N N . THR A 1 341 ? 13.977 -4.126 -42.011 1.00 52.00 341 THR A N 1
ATOM 2405 C CA . THR A 1 341 ? 15.147 -3.958 -42.879 1.00 52.00 341 THR A CA 1
ATOM 2406 C C . THR A 1 341 ? 16.388 -4.346 -42.090 1.00 52.00 341 THR A C 1
ATOM 2408 O O . THR A 1 341 ? 16.625 -3.813 -41.005 1.00 52.00 341 THR A O 1
ATOM 2411 N N . TYR A 1 342 ? 17.185 -5.251 -42.649 1.00 52.72 342 TYR A N 1
ATOM 2412 C CA . TYR A 1 342 ? 18.437 -5.727 -42.082 1.00 52.72 342 TYR A CA 1
ATOM 2413 C C . TYR A 1 342 ? 19.615 -5.180 -42.880 1.00 52.72 342 TYR A C 1
ATOM 2415 O O . TYR A 1 342 ? 19.620 -5.251 -44.112 1.00 52.72 342 TYR A O 1
ATOM 2423 N N . VAL A 1 343 ? 20.619 -4.663 -42.176 1.00 52.84 343 VAL A N 1
ATOM 2424 C CA . VAL A 1 343 ? 21.848 -4.124 -42.772 1.00 52.84 343 VAL A CA 1
ATOM 2425 C C . VAL A 1 343 ? 23.042 -4.916 -42.252 1.00 52.84 343 VAL A C 1
ATOM 2427 O O . VAL A 1 343 ? 23.254 -4.989 -41.041 1.00 52.84 343 VAL A O 1
ATOM 2430 N N . GLY A 1 344 ? 23.801 -5.524 -43.166 1.00 46.28 344 GLY A N 1
ATOM 2431 C CA . GLY A 1 344 ? 25.002 -6.292 -42.849 1.00 46.28 344 GLY A CA 1
ATOM 2432 C C . GLY A 1 344 ? 26.246 -5.412 -42.771 1.00 46.28 344 GLY A C 1
ATOM 2433 O O . GLY A 1 344 ? 26.607 -4.747 -43.741 1.00 46.28 344 GLY A O 1
ATOM 2434 N N . ILE A 1 345 ? 26.929 -5.452 -41.631 1.00 51.12 345 ILE A N 1
ATOM 2435 C CA . ILE A 1 345 ? 28.196 -4.773 -41.357 1.00 51.12 345 ILE A CA 1
ATOM 2436 C C . ILE A 1 345 ? 29.244 -5.858 -41.099 1.00 51.12 345 ILE A C 1
ATOM 2438 O O . ILE A 1 345 ? 29.525 -6.235 -39.964 1.00 51.12 345 ILE A O 1
ATOM 2442 N N . LYS A 1 346 ? 29.816 -6.394 -42.181 1.00 45.81 346 LYS A N 1
ATOM 2443 C CA . LYS A 1 346 ? 30.686 -7.583 -42.130 1.00 45.81 346 LYS A CA 1
ATOM 2444 C C . LYS A 1 346 ? 32.002 -7.383 -41.369 1.00 45.81 346 LYS A C 1
ATOM 2446 O O . LYS A 1 346 ? 32.630 -8.358 -40.969 1.00 45.81 346 LYS A O 1
ATOM 2451 N N . SER A 1 347 ? 32.432 -6.142 -41.143 1.00 52.16 347 SER A N 1
ATOM 2452 C CA . SER A 1 347 ? 33.719 -5.857 -40.503 1.00 52.16 347 SER A CA 1
ATOM 2453 C C . SER A 1 347 ? 33.737 -4.473 -39.849 1.00 52.16 347 SER A C 1
ATOM 2455 O O . SER A 1 347 ? 33.914 -3.457 -40.522 1.00 52.16 347 SER A O 1
ATOM 2457 N N . VAL A 1 348 ? 33.596 -4.425 -38.525 1.00 54.12 348 VAL A N 1
ATOM 2458 C CA . VAL A 1 348 ? 33.888 -3.214 -37.744 1.00 54.12 348 VAL A CA 1
ATOM 2459 C C . VAL A 1 348 ? 35.315 -3.323 -37.220 1.00 54.12 348 VAL A C 1
ATOM 2461 O O . VAL A 1 348 ? 35.586 -4.192 -36.383 1.00 54.12 348 VAL A O 1
ATOM 2464 N N . LYS A 1 349 ? 36.209 -2.465 -37.731 1.00 62.31 349 LYS A N 1
ATOM 2465 C CA . LYS A 1 349 ? 37.570 -2.304 -37.202 1.00 62.31 349 LYS A CA 1
ATOM 2466 C C . LYS A 1 349 ? 37.502 -1.636 -35.830 1.00 62.31 349 LYS A C 1
ATOM 2468 O O . LYS A 1 349 ? 36.810 -0.631 -35.670 1.00 62.31 349 LYS A O 1
ATOM 2473 N N . THR A 1 350 ? 38.193 -2.198 -34.848 1.00 67.94 350 THR A N 1
ATOM 2474 C CA . THR A 1 350 ? 38.282 -1.636 -33.496 1.00 67.94 350 THR A CA 1
ATOM 2475 C C . THR A 1 350 ? 39.350 -0.553 -33.409 1.00 67.94 350 THR A C 1
ATOM 2477 O O . THR A 1 350 ? 40.158 -0.364 -34.324 1.00 67.94 350 THR A O 1
ATOM 2480 N N . LYS A 1 351 ? 39.382 0.174 -32.287 1.00 72.69 351 LYS A N 1
ATOM 2481 C CA . LYS A 1 351 ? 40.497 1.086 -32.001 1.00 72.69 351 LYS A CA 1
ATOM 2482 C C . LYS A 1 351 ? 41.826 0.344 -32.023 1.00 72.69 351 LYS A C 1
ATOM 2484 O O . LYS A 1 351 ? 42.812 0.873 -32.523 1.00 72.69 351 LYS A O 1
ATOM 2489 N N . GLU A 1 352 ? 41.854 -0.884 -31.521 1.00 80.44 352 GLU A N 1
ATOM 2490 C CA . GLU A 1 352 ? 43.039 -1.734 -31.530 1.00 80.44 352 GLU A CA 1
ATOM 2491 C C . GLU A 1 352 ? 43.502 -2.041 -32.966 1.00 80.44 352 GLU A C 1
ATOM 2493 O O . GLU A 1 352 ? 44.693 -1.911 -33.254 1.00 80.44 352 GLU A O 1
ATOM 2498 N N . ASP A 1 353 ? 42.570 -2.326 -33.884 1.00 75.50 353 ASP A N 1
ATOM 2499 C CA . ASP A 1 353 ? 42.869 -2.575 -35.304 1.00 75.50 353 ASP A CA 1
ATOM 2500 C C . ASP A 1 353 ? 43.425 -1.331 -36.016 1.00 75.50 353 ASP A C 1
ATOM 2502 O O . ASP A 1 353 ? 44.312 -1.429 -36.865 1.00 75.50 353 ASP A O 1
ATOM 2506 N N . LEU A 1 354 ? 42.906 -0.146 -35.677 1.00 79.12 354 LEU A N 1
ATOM 2507 C CA . LEU A 1 354 ? 43.275 1.121 -36.318 1.00 79.12 354 LEU A CA 1
ATOM 2508 C C . LEU A 1 354 ? 44.494 1.800 -35.691 1.00 79.12 354 LEU A C 1
ATOM 2510 O O . LEU A 1 354 ? 45.029 2.754 -36.261 1.00 79.12 354 LEU A O 1
ATOM 2514 N N . LYS A 1 355 ? 44.953 1.328 -34.528 1.00 83.44 355 LYS A N 1
ATOM 2515 C CA . LYS A 1 355 ? 46.014 1.980 -33.753 1.00 83.44 355 LYS A CA 1
ATOM 2516 C C . LYS A 1 355 ? 47.305 2.161 -34.547 1.00 83.44 355 LYS A C 1
ATOM 2518 O O . LYS A 1 355 ? 47.912 3.227 -34.495 1.00 83.44 355 LYS A O 1
ATOM 2523 N N . LYS A 1 356 ? 47.713 1.137 -35.297 1.00 87.12 356 LYS A N 1
ATOM 2524 C CA . LYS A 1 356 ? 48.954 1.169 -36.081 1.00 87.12 356 LYS A CA 1
ATOM 2525 C C . LYS A 1 356 ? 48.897 2.210 -37.200 1.00 87.12 356 LYS A C 1
ATOM 2527 O O . LYS A 1 356 ? 49.857 2.956 -37.389 1.00 87.12 356 LYS A O 1
ATOM 2532 N N . ASP A 1 357 ? 47.781 2.266 -37.919 1.00 81.50 357 ASP A N 1
ATOM 2533 C CA . ASP A 1 357 ? 47.579 3.206 -39.026 1.00 81.50 357 ASP A CA 1
ATOM 2534 C C . ASP A 1 357 ? 47.521 4.647 -38.503 1.00 81.50 357 ASP A C 1
ATOM 2536 O O . ASP A 1 357 ? 48.153 5.545 -39.063 1.00 81.50 357 ASP A O 1
ATOM 2540 N N . PHE A 1 358 ? 46.842 4.845 -37.369 1.00 87.38 358 PHE A N 1
ATOM 2541 C CA . PHE A 1 358 ? 46.798 6.114 -36.651 1.00 87.38 358 PHE A CA 1
ATOM 2542 C C . PHE A 1 358 ? 48.188 6.595 -36.212 1.00 87.38 358 PHE A C 1
ATOM 2544 O O . PHE A 1 358 ? 48.592 7.709 -36.552 1.00 87.38 358 PHE A O 1
ATOM 2551 N N . ASP A 1 359 ? 48.941 5.747 -35.506 1.00 89.19 359 ASP A N 1
ATOM 2552 C CA . ASP A 1 359 ? 50.278 6.084 -35.012 1.00 89.19 359 ASP A CA 1
ATOM 2553 C C . ASP A 1 359 ? 51.240 6.388 -36.180 1.00 89.19 359 ASP A C 1
ATOM 2555 O O . ASP A 1 359 ? 52.044 7.320 -36.104 1.00 89.19 359 ASP A O 1
ATOM 2559 N N . THR A 1 360 ? 51.110 5.661 -37.297 1.00 91.50 360 THR A N 1
ATOM 2560 C CA . THR A 1 360 ? 51.911 5.870 -38.516 1.00 91.50 360 THR A CA 1
ATOM 2561 C C . THR A 1 360 ? 51.601 7.215 -39.178 1.00 91.50 360 THR A C 1
ATOM 2563 O O . THR A 1 360 ? 52.518 7.975 -39.496 1.00 91.50 360 THR A O 1
ATOM 2566 N N . ALA A 1 361 ? 50.319 7.547 -39.361 1.00 88.44 361 ALA A N 1
ATOM 2567 C CA . ALA A 1 361 ? 49.906 8.819 -39.953 1.00 88.44 361 ALA A CA 1
ATOM 2568 C C . ALA A 1 361 ? 50.299 10.013 -39.066 1.00 88.44 361 ALA A C 1
ATOM 2570 O O . ALA A 1 361 ? 50.771 11.037 -39.567 1.00 88.44 361 ALA A O 1
ATOM 2571 N N . LYS A 1 362 ? 50.184 9.853 -37.742 1.00 93.44 362 LYS A N 1
ATOM 2572 C CA . LYS A 1 362 ? 50.630 10.843 -36.758 1.00 93.44 362 LYS A CA 1
ATOM 2573 C C . LYS A 1 362 ? 52.132 11.091 -36.848 1.00 93.44 362 LYS A C 1
ATOM 2575 O O . LYS A 1 362 ? 52.546 12.243 -36.940 1.00 93.44 362 LYS A O 1
ATOM 2580 N N . ALA A 1 363 ? 52.943 10.033 -36.872 1.00 94.38 363 ALA A N 1
ATOM 2581 C CA . ALA A 1 363 ? 54.395 10.152 -36.993 1.00 94.38 363 ALA A CA 1
ATOM 2582 C C . ALA A 1 363 ? 54.812 10.843 -38.305 1.00 94.38 363 ALA A C 1
ATOM 2584 O O . ALA A 1 363 ? 55.704 11.691 -38.300 1.00 94.38 363 ALA A O 1
ATOM 2585 N N . ALA A 1 364 ? 54.134 10.535 -39.417 1.00 91.94 364 ALA A N 1
ATOM 2586 C CA . ALA A 1 364 ? 54.391 11.174 -40.704 1.00 91.94 364 ALA A CA 1
ATOM 2587 C C . ALA A 1 364 ? 54.078 12.682 -40.685 1.00 91.94 364 ALA A C 1
ATOM 2589 O O . ALA A 1 364 ? 54.878 13.470 -41.189 1.00 91.94 364 ALA A O 1
ATOM 2590 N N . TYR A 1 365 ? 52.951 13.092 -40.091 1.00 93.69 365 TYR A N 1
ATOM 2591 C CA . TYR A 1 365 ? 52.595 14.507 -39.942 1.00 93.69 365 TYR A CA 1
ATOM 2592 C C . TYR A 1 365 ? 53.521 15.253 -38.969 1.00 93.69 365 TYR A C 1
ATOM 2594 O O . TYR A 1 365 ? 53.961 16.361 -39.266 1.00 93.69 365 TYR A O 1
ATOM 2602 N N . GLU A 1 366 ? 53.879 14.638 -37.838 1.00 92.88 366 GLU A N 1
ATOM 2603 C CA . GLU A 1 366 ? 54.815 15.212 -36.859 1.00 92.88 366 GLU A CA 1
ATOM 2604 C C . GLU A 1 366 ? 56.195 15.496 -37.471 1.00 92.88 366 GLU A C 1
ATOM 2606 O O . GLU A 1 366 ? 56.802 16.518 -37.152 1.00 92.88 366 GLU A O 1
ATOM 2611 N N . ALA A 1 367 ? 56.662 14.635 -38.384 1.00 94.56 367 ALA A N 1
ATOM 2612 C CA . ALA A 1 367 ? 57.940 14.794 -39.076 1.00 94.56 367 ALA A CA 1
ATOM 2613 C C . ALA A 1 367 ? 57.962 15.957 -40.090 1.00 94.56 367 ALA A C 1
ATOM 2615 O O . ALA A 1 367 ? 59.039 16.400 -40.481 1.00 94.56 367 ALA A O 1
ATOM 2616 N N . ASP A 1 368 ? 56.799 16.445 -40.538 1.00 93.25 368 ASP A N 1
ATOM 2617 C CA . ASP A 1 368 ? 56.682 17.524 -41.525 1.00 93.25 368 ASP A CA 1
ATOM 2618 C C . ASP A 1 368 ? 55.307 18.203 -41.431 1.00 93.25 368 ASP A C 1
ATOM 2620 O O . ASP A 1 368 ? 54.375 17.930 -42.196 1.00 93.25 368 ASP A O 1
ATOM 2624 N N . LYS A 1 369 ? 55.196 19.119 -40.466 1.00 91.88 369 LYS A N 1
ATOM 2625 C CA . LYS A 1 369 ? 53.936 19.798 -40.119 1.00 91.88 369 LYS A CA 1
ATOM 2626 C C . LYS A 1 369 ? 53.454 20.789 -41.180 1.00 91.88 369 LYS A C 1
ATOM 2628 O O . LYS A 1 369 ? 52.317 21.248 -41.104 1.00 91.88 369 LYS A O 1
ATOM 2633 N N . THR A 1 370 ? 54.302 21.117 -42.156 1.00 91.50 370 THR A N 1
ATOM 2634 C CA . THR A 1 370 ? 53.979 22.045 -43.251 1.00 91.50 370 THR A CA 1
ATOM 2635 C C . THR A 1 370 ? 53.321 21.358 -44.446 1.00 91.50 370 THR A C 1
ATOM 2637 O O . THR A 1 370 ? 52.795 22.023 -45.336 1.00 91.50 370 THR A O 1
ATOM 2640 N N . ASN A 1 371 ? 53.310 20.023 -44.466 1.00 94.88 371 ASN A N 1
ATOM 2641 C CA . ASN A 1 371 ? 52.767 19.246 -45.565 1.00 94.88 371 ASN A CA 1
ATOM 2642 C C . ASN A 1 371 ? 51.271 18.958 -45.375 1.00 94.88 371 ASN A C 1
ATOM 2644 O O . ASN A 1 371 ? 50.869 18.108 -44.575 1.00 94.88 371 ASN A O 1
ATOM 2648 N N . ASN A 1 372 ? 50.447 19.641 -46.171 1.00 88.31 372 ASN A N 1
ATOM 2649 C CA . ASN A 1 372 ? 48.989 19.523 -46.119 1.00 88.31 372 ASN A CA 1
ATOM 2650 C C . ASN A 1 372 ? 48.479 18.098 -46.388 1.00 88.31 372 ASN A C 1
ATOM 2652 O O . ASN A 1 372 ? 47.518 17.683 -45.749 1.00 88.31 372 ASN A O 1
ATOM 2656 N N . ALA A 1 373 ? 49.138 17.320 -47.254 1.00 88.62 373 ALA A N 1
ATOM 2657 C CA . ALA A 1 373 ? 48.724 15.944 -47.538 1.00 88.62 373 ALA A CA 1
ATOM 2658 C C . ALA A 1 373 ? 48.964 15.013 -46.336 1.00 88.62 373 ALA A C 1
ATOM 2660 O O . ALA A 1 373 ? 48.152 14.134 -46.050 1.00 88.62 373 ALA A O 1
ATOM 2661 N N . LYS A 1 374 ? 50.054 15.227 -45.585 1.00 89.00 374 LYS A N 1
ATOM 2662 C CA . LYS A 1 374 ? 50.327 14.476 -44.348 1.00 89.00 374 LYS A CA 1
ATOM 2663 C C . LYS A 1 374 ? 49.372 14.877 -43.227 1.00 89.00 374 LYS A C 1
ATOM 2665 O O . LYS A 1 374 ? 48.918 14.008 -42.486 1.00 89.00 374 LYS A O 1
ATOM 2670 N N . LYS A 1 375 ? 49.023 16.166 -43.140 1.00 87.19 375 LYS A N 1
ATOM 2671 C CA . LYS A 1 375 ? 47.989 16.652 -42.219 1.00 87.19 375 LYS A CA 1
ATOM 2672 C C . LYS A 1 375 ? 46.636 16.002 -42.510 1.00 87.19 375 LYS A C 1
ATOM 2674 O O . LYS A 1 375 ? 45.996 15.502 -41.596 1.00 87.19 375 LYS A O 1
ATOM 2679 N N . GLU A 1 376 ? 46.231 15.963 -43.776 1.00 79.69 376 GLU A N 1
ATOM 2680 C CA . GLU A 1 376 ? 44.970 15.349 -44.198 1.00 79.69 376 GLU A CA 1
ATOM 2681 C C . GLU A 1 376 ? 44.942 13.838 -43.913 1.00 79.69 376 GLU A C 1
ATOM 2683 O O . GLU A 1 376 ? 43.945 13.318 -43.411 1.00 79.69 376 GLU A O 1
ATOM 2688 N N . ALA A 1 377 ? 46.055 13.135 -44.144 1.00 77.25 377 ALA A N 1
ATOM 2689 C CA . ALA A 1 377 ? 46.189 11.722 -43.792 1.00 77.25 377 ALA A CA 1
ATOM 2690 C C . ALA A 1 377 ? 46.095 11.476 -42.272 1.00 77.25 377 ALA A C 1
ATOM 2692 O O . ALA A 1 377 ? 45.439 10.521 -41.852 1.00 77.25 377 ALA A O 1
ATOM 2693 N N . TYR A 1 378 ? 46.710 12.336 -41.451 1.00 81.06 378 TYR A N 1
ATOM 2694 C CA . TYR A 1 378 ? 46.607 12.271 -39.991 1.00 81.06 378 TYR A CA 1
ATOM 2695 C C . TYR A 1 378 ? 45.187 12.559 -39.496 1.00 81.06 378 TYR A C 1
ATOM 2697 O O . TYR A 1 378 ? 44.645 11.751 -38.745 1.00 81.06 378 TYR A O 1
ATOM 2705 N N . ASP A 1 379 ? 44.560 13.647 -39.952 1.00 71.62 379 ASP A N 1
ATOM 2706 C CA . ASP A 1 379 ? 43.191 14.012 -39.568 1.00 71.62 379 ASP A CA 1
ATOM 2707 C C . ASP A 1 379 ? 42.208 12.874 -39.912 1.00 71.62 379 ASP A C 1
ATOM 2709 O O . ASP A 1 379 ? 41.337 12.528 -39.113 1.00 71.62 379 ASP A O 1
ATOM 2713 N N . LYS A 1 380 ? 42.396 12.224 -41.070 1.00 71.00 380 LYS A N 1
ATOM 2714 C CA . LYS A 1 380 ? 41.600 11.068 -41.503 1.00 71.00 380 LYS A CA 1
ATOM 2715 C C . LYS A 1 380 ? 41.805 9.842 -40.611 1.00 71.00 380 LYS A C 1
ATOM 2717 O O . LYS A 1 380 ? 40.835 9.177 -40.246 1.00 71.00 380 LYS A O 1
ATOM 2722 N N . ALA A 1 381 ? 43.051 9.528 -40.263 1.00 67.69 381 ALA A N 1
ATOM 2723 C CA . ALA A 1 381 ? 43.355 8.396 -39.393 1.00 67.69 381 ALA A CA 1
ATOM 2724 C C . ALA A 1 381 ? 42.872 8.636 -37.950 1.00 67.69 381 ALA A C 1
ATOM 2726 O O . ALA A 1 381 ? 42.370 7.712 -37.315 1.00 67.69 381 ALA A O 1
ATOM 2727 N N . GLN A 1 382 ? 42.968 9.875 -37.455 1.00 68.88 382 GLN A N 1
ATOM 2728 C CA . GLN A 1 382 ? 42.452 10.299 -36.150 1.00 68.88 382 GLN A CA 1
ATOM 2729 C C . GLN A 1 382 ? 40.929 10.155 -36.085 1.00 68.88 382 GLN A C 1
ATOM 2731 O O . GLN A 1 382 ? 40.418 9.561 -35.140 1.00 68.88 382 GLN A O 1
ATOM 2736 N N . ALA A 1 383 ? 40.208 10.634 -37.104 1.00 56.62 383 ALA A N 1
ATOM 2737 C CA . ALA A 1 383 ? 38.753 10.510 -37.176 1.00 56.62 383 ALA A CA 1
ATOM 2738 C C . ALA A 1 383 ? 38.305 9.038 -37.150 1.00 56.62 383 ALA A C 1
ATOM 2740 O O . ALA A 1 383 ? 37.477 8.658 -36.322 1.00 56.62 383 ALA A O 1
ATOM 2741 N N . ALA A 1 384 ? 38.939 8.185 -37.966 1.00 57.47 384 ALA A N 1
ATOM 2742 C CA . ALA A 1 384 ? 38.657 6.751 -37.988 1.00 57.47 384 ALA A CA 1
ATOM 2743 C C . ALA A 1 384 ? 38.959 6.066 -36.637 1.00 57.47 384 ALA A C 1
ATOM 2745 O O . ALA A 1 384 ? 38.146 5.283 -36.147 1.00 57.47 384 ALA A O 1
ATOM 2746 N N . TYR A 1 385 ? 40.094 6.386 -36.005 1.00 61.44 385 TYR A N 1
ATOM 2747 C CA . TYR A 1 385 ? 40.483 5.848 -34.696 1.00 61.44 385 TYR A CA 1
ATOM 2748 C C . TYR A 1 385 ? 39.544 6.299 -33.564 1.00 61.44 385 TYR A C 1
ATOM 2750 O O . TYR A 1 385 ? 39.208 5.522 -32.669 1.00 61.44 385 TYR A O 1
ATOM 2758 N N . ASP A 1 386 ? 39.079 7.547 -33.600 1.00 58.38 386 ASP A N 1
ATOM 2759 C CA . ASP A 1 386 ? 38.159 8.084 -32.598 1.00 58.38 386 ASP A CA 1
ATOM 2760 C C . ASP A 1 386 ? 36.731 7.561 -32.750 1.00 58.38 386 ASP A C 1
ATOM 2762 O O . ASP A 1 386 ? 36.017 7.472 -31.745 1.00 58.38 386 ASP A O 1
ATOM 2766 N N . ALA A 1 387 ? 36.324 7.239 -33.980 1.00 50.72 387 ALA A N 1
ATOM 2767 C CA . ALA A 1 387 ? 35.025 6.660 -34.305 1.00 50.72 387 ALA A CA 1
ATOM 2768 C C . ALA A 1 387 ? 34.954 5.149 -34.028 1.00 50.72 387 ALA A C 1
ATOM 2770 O O . ALA A 1 387 ? 33.871 4.634 -33.753 1.00 50.72 387 ALA A O 1
ATOM 2771 N N . ALA A 1 388 ? 36.083 4.434 -34.058 1.00 52.97 388 ALA A N 1
ATOM 2772 C CA . ALA A 1 388 ? 36.091 2.993 -33.838 1.00 52.97 388 ALA A CA 1
ATOM 2773 C C . ALA A 1 388 ? 35.701 2.602 -32.393 1.00 52.97 388 ALA A C 1
ATOM 2775 O O . ALA A 1 388 ? 36.074 3.286 -31.431 1.00 52.97 388 ALA A O 1
ATOM 2776 N N . PRO A 1 389 ? 34.950 1.501 -32.204 1.00 55.31 389 PRO A N 1
ATOM 2777 C CA . PRO A 1 389 ? 34.627 0.976 -30.881 1.00 55.31 389 PRO A CA 1
ATOM 2778 C C . PRO A 1 389 ? 35.838 0.291 -30.242 1.00 55.31 389 PRO A C 1
ATOM 2780 O O . PRO A 1 389 ? 36.775 -0.130 -30.926 1.00 55.31 389 PRO A O 1
ATOM 2783 N N . LEU A 1 390 ? 35.801 0.150 -28.918 1.00 61.66 390 LEU A N 1
ATOM 2784 C CA . LEU A 1 390 ? 36.763 -0.692 -28.208 1.00 61.66 390 LEU A CA 1
ATOM 2785 C C . LEU A 1 390 ? 36.422 -2.167 -28.431 1.00 61.66 390 LEU A C 1
ATOM 2787 O O . LEU A 1 390 ? 35.243 -2.534 -28.455 1.00 61.66 390 LEU A O 1
ATOM 2791 N N . GLN A 1 391 ? 37.434 -3.034 -28.497 1.00 66.31 391 GLN A N 1
ATOM 2792 C CA . GLN A 1 391 ? 37.209 -4.482 -28.573 1.00 66.31 391 GLN A CA 1
ATOM 2793 C C . GLN A 1 391 ? 36.302 -5.002 -27.437 1.00 66.31 391 GLN A C 1
ATOM 2795 O O . GLN A 1 391 ? 35.386 -5.778 -27.692 1.00 66.31 391 GLN A O 1
ATOM 2800 N N . ALA A 1 392 ? 36.457 -4.488 -26.213 1.00 50.94 392 ALA A N 1
ATOM 2801 C CA . ALA A 1 392 ? 35.615 -4.870 -25.074 1.00 50.94 392 ALA A CA 1
ATOM 2802 C C . ALA A 1 392 ? 34.119 -4.542 -25.270 1.00 50.94 392 ALA A C 1
ATOM 2804 O O . ALA A 1 392 ? 33.253 -5.272 -24.795 1.00 50.94 392 ALA A O 1
ATOM 2805 N N . GLU A 1 393 ? 33.789 -3.462 -25.981 1.00 52.31 393 GLU A N 1
ATOM 2806 C CA . GLU A 1 393 ? 32.397 -3.089 -26.268 1.00 52.31 393 GLU A CA 1
ATOM 2807 C C . GLU A 1 393 ? 31.777 -4.033 -27.305 1.00 52.31 393 GLU A C 1
ATOM 2809 O O . GLU A 1 393 ? 30.623 -4.441 -27.170 1.00 52.31 393 GLU A O 1
ATOM 2814 N N . LYS A 1 394 ? 32.568 -4.442 -28.304 1.00 58.41 394 LYS A N 1
ATOM 2815 C CA . LYS A 1 394 ? 32.188 -5.474 -29.277 1.00 58.41 394 LYS A CA 1
ATOM 2816 C C . LYS A 1 394 ? 31.957 -6.821 -28.586 1.00 58.41 394 LYS A C 1
ATOM 2818 O O . LYS A 1 394 ? 30.960 -7.483 -28.867 1.00 58.41 394 LYS A O 1
ATOM 2823 N N . ASP A 1 395 ? 32.816 -7.191 -27.640 1.00 57.84 395 ASP A N 1
ATOM 2824 C CA . ASP A 1 395 ? 32.696 -8.443 -26.887 1.00 57.84 395 ASP A CA 1
ATOM 2825 C C . ASP A 1 395 ? 31.425 -8.483 -26.022 1.00 57.84 395 ASP A C 1
ATOM 2827 O O . ASP A 1 395 ? 30.761 -9.519 -25.955 1.00 57.84 395 ASP A O 1
ATOM 2831 N N . VAL A 1 396 ? 31.028 -7.353 -25.419 1.00 57.00 396 VAL A N 1
ATOM 2832 C CA . VAL A 1 396 ? 29.758 -7.229 -24.677 1.00 57.00 396 VAL A CA 1
ATOM 2833 C C . VAL A 1 396 ? 28.554 -7.460 -25.591 1.00 57.00 396 VAL A C 1
ATOM 2835 O O . VAL A 1 396 ? 27.655 -8.220 -25.230 1.00 57.00 396 VAL A O 1
ATOM 2838 N N . LEU A 1 397 ? 28.538 -6.859 -26.783 1.00 55.34 397 LEU A N 1
ATOM 2839 C CA . LEU A 1 397 ? 27.449 -7.036 -27.751 1.00 55.34 397 LEU A CA 1
ATOM 2840 C C . LEU A 1 397 ? 27.353 -8.488 -28.241 1.00 55.34 397 LEU A C 1
ATOM 2842 O O . LEU A 1 397 ? 26.262 -9.056 -28.300 1.00 55.34 397 LEU A O 1
ATOM 2846 N N . VAL A 1 398 ? 28.494 -9.123 -28.524 1.00 63.00 398 VAL A N 1
ATOM 2847 C CA . VAL A 1 398 ? 28.555 -10.545 -28.897 1.00 63.00 398 VAL A CA 1
ATOM 2848 C C . VAL A 1 398 ? 28.067 -11.434 -27.749 1.00 63.00 398 VAL A C 1
ATOM 2850 O O . VAL A 1 398 ? 27.326 -12.391 -27.981 1.00 63.00 398 VAL A O 1
ATOM 2853 N N . ALA A 1 399 ? 28.439 -11.132 -26.503 1.00 59.31 399 ALA A N 1
ATOM 2854 C CA . ALA A 1 399 ? 27.976 -11.873 -25.332 1.00 59.31 399 ALA A CA 1
ATOM 2855 C C . ALA A 1 399 ? 26.458 -11.734 -25.115 1.00 59.31 399 ALA A C 1
ATOM 2857 O O . ALA A 1 399 ? 25.789 -12.725 -24.816 1.00 59.31 399 ALA A O 1
ATOM 2858 N N . GLN A 1 400 ? 25.900 -10.537 -25.316 1.00 63.25 400 GLN A N 1
ATOM 2859 C CA . GLN A 1 400 ? 24.456 -10.292 -25.258 1.00 63.25 400 GLN A CA 1
ATOM 2860 C C . GLN A 1 400 ? 23.706 -11.065 -26.349 1.00 63.25 400 GLN A C 1
ATOM 2862 O O . GLN A 1 400 ? 22.748 -11.767 -26.034 1.00 63.25 400 GLN A O 1
ATOM 2867 N N . ALA A 1 401 ? 24.179 -11.026 -27.597 1.00 62.69 401 ALA A N 1
ATOM 2868 C CA . ALA A 1 401 ? 23.572 -11.774 -28.698 1.00 62.69 401 ALA A CA 1
ATOM 2869 C C . ALA A 1 401 ? 23.616 -13.298 -28.459 1.00 62.69 401 ALA A C 1
ATOM 2871 O O . ALA A 1 401 ? 22.620 -13.989 -28.670 1.00 62.69 401 ALA A O 1
ATOM 2872 N N . LYS A 1 402 ? 24.724 -13.830 -27.918 1.00 68.44 402 LYS A N 1
ATOM 2873 C CA . LYS A 1 402 ? 24.820 -15.244 -27.501 1.00 68.44 402 LYS A CA 1
ATOM 2874 C C . LYS A 1 402 ? 23.810 -15.599 -26.409 1.00 68.44 402 LYS A C 1
ATOM 2876 O O . LYS A 1 402 ? 23.228 -16.681 -26.445 1.00 68.44 402 LYS A O 1
ATOM 2881 N N . LEU A 1 403 ? 23.597 -14.707 -25.441 1.00 68.25 403 LEU A N 1
ATOM 2882 C CA . LEU A 1 403 ? 22.616 -14.907 -24.375 1.00 68.25 403 LEU A CA 1
ATOM 2883 C C . LEU A 1 403 ? 21.178 -14.889 -24.913 1.00 68.25 403 LEU A C 1
ATOM 2885 O O . LEU A 1 403 ? 20.372 -15.724 -24.511 1.00 68.25 403 LEU A O 1
ATOM 2889 N N . GLU A 1 404 ? 20.856 -13.958 -25.811 1.00 69.69 404 GLU A N 1
ATOM 2890 C CA . GLU A 1 404 ? 19.551 -13.880 -26.482 1.00 69.69 404 GLU A CA 1
ATOM 2891 C C . GLU A 1 404 ? 19.272 -15.139 -27.306 1.00 69.69 404 GLU A C 1
ATOM 2893 O O . GLU A 1 404 ? 18.207 -15.740 -27.152 1.00 69.69 404 GLU A O 1
ATOM 2898 N N . LYS A 1 405 ? 20.258 -15.599 -28.088 1.00 73.50 405 LYS A N 1
ATOM 2899 C CA . LYS A 1 405 ? 20.176 -16.856 -28.838 1.00 73.50 405 LYS A CA 1
ATOM 2900 C C . LYS A 1 405 ? 19.908 -18.040 -27.916 1.00 73.50 405 LYS A C 1
ATOM 2902 O O . LYS A 1 405 ? 18.941 -18.769 -28.112 1.00 73.50 405 LYS A O 1
ATOM 2907 N N . LYS A 1 406 ? 20.708 -18.182 -26.855 1.00 74.88 406 LYS A N 1
ATOM 2908 C CA . LYS A 1 406 ? 20.543 -19.264 -25.878 1.00 74.88 406 LYS A CA 1
ATOM 2909 C C . LYS A 1 406 ? 19.140 -19.264 -25.263 1.00 74.88 406 LYS A C 1
ATOM 2911 O O . LYS A 1 406 ? 18.531 -20.318 -25.150 1.00 74.88 406 LYS A O 1
ATOM 2916 N N . LYS A 1 407 ? 18.602 -18.095 -24.898 1.00 73.75 407 LYS A N 1
ATOM 2917 C CA . LYS A 1 407 ? 17.235 -17.978 -24.362 1.00 73.75 407 LYS A CA 1
ATOM 2918 C C . LYS A 1 407 ? 16.177 -18.434 -25.369 1.00 73.75 407 LYS A C 1
ATOM 2920 O O . LYS A 1 407 ? 15.231 -19.108 -24.972 1.00 73.75 407 LYS A O 1
ATOM 2925 N N . ALA A 1 408 ? 16.326 -18.068 -26.642 1.00 70.69 408 ALA A N 1
ATOM 2926 C CA . ALA A 1 408 ? 15.404 -18.484 -27.693 1.00 70.69 408 ALA A CA 1
ATOM 2927 C C . ALA A 1 408 ? 15.476 -20.002 -27.941 1.00 70.69 408 ALA A C 1
ATOM 2929 O O . ALA A 1 408 ? 14.436 -20.654 -28.009 1.00 70.69 408 ALA A O 1
ATOM 2930 N N . ASP A 1 409 ? 16.679 -20.576 -28.006 1.00 74.88 409 ASP A N 1
ATOM 2931 C CA . ASP A 1 409 ? 16.893 -22.012 -28.232 1.00 74.88 409 ASP A CA 1
ATOM 2932 C C . ASP A 1 409 ? 16.412 -22.869 -27.046 1.00 74.88 409 ASP A C 1
ATOM 2934 O O . ASP A 1 409 ? 15.735 -23.886 -27.241 1.00 74.88 409 ASP A O 1
ATOM 2938 N N . ASP A 1 410 ? 16.678 -22.424 -25.813 1.00 75.81 410 ASP A N 1
ATOM 2939 C CA . ASP A 1 410 ? 16.172 -23.059 -24.591 1.00 75.81 410 ASP A CA 1
ATOM 2940 C C . ASP A 1 410 ? 14.627 -23.042 -24.577 1.00 75.81 410 ASP A C 1
ATOM 2942 O O . ASP A 1 410 ? 13.991 -24.058 -24.287 1.00 75.81 410 ASP A O 1
ATOM 2946 N N . ALA A 1 411 ? 14.007 -21.915 -24.956 1.00 68.44 411 ALA A N 1
ATOM 2947 C CA . ALA A 1 411 ? 12.549 -21.775 -25.030 1.00 68.44 411 ALA A CA 1
ATOM 2948 C C . ALA A 1 411 ? 11.912 -22.645 -26.129 1.00 68.44 411 ALA A C 1
ATOM 2950 O O . ALA A 1 411 ? 10.829 -23.194 -25.925 1.00 68.44 411 ALA A O 1
ATOM 2951 N N . LYS A 1 412 ? 12.582 -22.820 -27.276 1.00 71.88 412 LYS A N 1
ATOM 2952 C CA . LYS A 1 412 ? 12.137 -23.740 -28.337 1.00 71.88 412 LYS A CA 1
ATOM 2953 C C . LYS A 1 412 ? 12.209 -25.198 -27.896 1.00 71.88 412 LYS A C 1
ATOM 2955 O O . LYS A 1 412 ? 11.281 -25.957 -28.157 1.00 71.88 412 LYS A O 1
ATOM 2960 N N . THR A 1 413 ? 13.288 -25.578 -27.210 1.00 77.56 413 THR A N 1
ATOM 2961 C CA . THR A 1 413 ? 13.513 -26.956 -26.745 1.00 77.56 413 THR A CA 1
ATOM 2962 C C . THR A 1 413 ? 12.519 -27.355 -25.653 1.00 77.56 413 THR A C 1
ATOM 2964 O O . THR A 1 413 ? 12.006 -28.471 -25.662 1.00 77.56 413 THR A O 1
ATOM 2967 N N . ALA A 1 414 ? 12.209 -26.438 -24.731 1.00 71.44 414 ALA A N 1
ATOM 2968 C CA . ALA A 1 414 ? 11.235 -26.665 -23.662 1.00 71.44 414 ALA A CA 1
ATOM 2969 C C . ALA A 1 414 ? 9.773 -26.687 -24.153 1.00 71.44 414 ALA A C 1
ATOM 2971 O O . ALA A 1 414 ? 8.899 -27.228 -23.474 1.00 71.44 414 ALA A O 1
ATOM 2972 N N . GLY A 1 415 ? 9.507 -26.116 -25.330 1.00 66.25 415 GLY A N 1
ATOM 2973 C CA . GLY A 1 415 ? 8.166 -25.935 -25.871 1.00 66.25 415 GLY A CA 1
ATOM 2974 C C . GLY A 1 415 ? 7.405 -24.755 -25.239 1.00 66.25 415 GLY A C 1
ATOM 2975 O O . GLY A 1 415 ? 7.737 -24.279 -24.151 1.00 66.25 415 GLY A O 1
ATOM 2976 N N . PRO A 1 416 ? 6.362 -24.248 -25.921 1.00 67.69 416 PRO A N 1
ATOM 2977 C CA . PRO A 1 416 ? 5.605 -23.088 -25.464 1.00 67.69 416 PRO A CA 1
ATOM 2978 C C . PRO A 1 416 ? 4.781 -23.411 -24.211 1.00 67.69 416 PRO A C 1
ATOM 2980 O O . PRO A 1 416 ? 3.927 -24.297 -24.231 1.00 67.69 416 PRO A O 1
ATOM 2983 N N . THR A 1 417 ? 5.016 -22.670 -23.126 1.00 72.31 417 THR A N 1
ATOM 2984 C CA . THR A 1 417 ? 4.255 -22.815 -21.877 1.00 72.31 417 THR A CA 1
ATOM 2985 C C . THR A 1 417 ? 2.829 -22.291 -22.032 1.00 72.31 417 THR A C 1
ATOM 2987 O O . THR A 1 417 ? 2.570 -21.391 -22.832 1.00 72.31 417 THR A O 1
ATOM 2990 N N . ASP A 1 418 ? 1.903 -22.784 -21.206 1.00 62.41 418 ASP A N 1
ATOM 2991 C CA . ASP A 1 418 ? 0.529 -22.272 -21.187 1.00 62.41 418 ASP A CA 1
ATOM 2992 C C . ASP A 1 418 ? 0.487 -20.758 -20.946 1.00 62.41 418 ASP A C 1
ATOM 2994 O O . ASP A 1 418 ? -0.258 -20.054 -21.618 1.00 62.41 418 ASP A O 1
ATOM 2998 N N . ALA A 1 419 ? 1.334 -20.227 -20.057 1.00 57.66 419 ALA A N 1
ATOM 2999 C CA . ALA A 1 419 ? 1.440 -18.787 -19.815 1.00 57.66 419 ALA A CA 1
ATOM 3000 C C . ALA A 1 419 ? 1.866 -18.009 -21.074 1.00 57.66 419 ALA A C 1
ATOM 3002 O O . ALA A 1 419 ? 1.305 -16.953 -21.365 1.00 57.66 419 ALA A O 1
ATOM 3003 N N . ALA A 1 420 ? 2.813 -18.550 -21.846 1.00 62.72 420 ALA A N 1
ATOM 3004 C CA . ALA A 1 420 ? 3.248 -17.947 -23.099 1.00 62.72 420 ALA A CA 1
ATOM 3005 C C . ALA A 1 420 ? 2.147 -18.019 -24.168 1.00 62.72 420 ALA A C 1
ATOM 3007 O O . ALA A 1 420 ? 1.895 -17.029 -24.839 1.00 62.72 420 ALA A O 1
ATOM 3008 N N . ILE A 1 421 ? 1.421 -19.137 -24.283 1.00 65.50 421 ILE A N 1
ATOM 3009 C CA . ILE A 1 421 ? 0.287 -19.269 -25.217 1.00 65.50 421 ILE A CA 1
ATOM 3010 C C . ILE A 1 421 ? -0.837 -18.282 -24.853 1.00 65.50 421 ILE A C 1
ATOM 3012 O O . ILE A 1 421 ? -1.418 -17.651 -25.736 1.00 65.50 421 ILE A O 1
ATOM 3016 N N . GLN A 1 422 ? -1.120 -18.095 -23.560 1.00 61.00 422 GLN A N 1
ATOM 3017 C CA . GLN A 1 422 ? -2.143 -17.157 -23.083 1.00 61.00 422 GLN A CA 1
ATOM 3018 C C . GLN A 1 422 ? -1.829 -15.692 -23.418 1.00 61.00 422 GLN A C 1
ATOM 3020 O O . GLN A 1 422 ? -2.751 -14.938 -23.724 1.00 61.00 422 GLN A O 1
ATOM 3025 N N . ALA A 1 423 ? -0.552 -15.299 -23.446 1.00 59.66 423 ALA A N 1
ATOM 3026 C CA . ALA A 1 423 ? -0.145 -13.954 -23.860 1.00 59.66 423 ALA A CA 1
ATOM 3027 C C . ALA A 1 423 ? -0.513 -13.637 -25.326 1.00 59.66 423 ALA A C 1
ATOM 3029 O O . ALA A 1 423 ? -0.782 -12.485 -25.656 1.00 59.66 423 ALA A O 1
ATOM 3030 N N . TYR A 1 424 ? -0.566 -14.655 -26.194 1.00 57.81 424 TYR A N 1
ATOM 3031 C CA . TYR A 1 424 ? -0.896 -14.516 -27.619 1.00 57.81 424 TYR A CA 1
ATOM 3032 C C . TYR A 1 424 ? -2.389 -14.628 -27.928 1.00 57.81 424 TYR A C 1
ATOM 3034 O O . TYR A 1 424 ? -2.859 -14.074 -28.921 1.00 57.81 424 TYR A O 1
ATOM 3042 N N . LEU A 1 425 ? -3.147 -15.330 -27.084 1.00 54.88 425 LEU A N 1
ATOM 3043 C CA . LEU A 1 425 ? -4.593 -15.454 -27.245 1.00 54.88 425 LEU A CA 1
ATOM 3044 C C . LEU A 1 425 ? -5.297 -14.096 -27.130 1.00 54.88 425 LEU A C 1
ATOM 3046 O O . LEU A 1 425 ? -6.196 -13.824 -27.921 1.00 54.88 425 LEU A O 1
ATOM 3050 N N . GLY A 1 426 ? -4.858 -13.228 -26.209 1.00 49.66 426 GLY A N 1
ATOM 3051 C CA . GLY A 1 426 ? -5.548 -11.980 -25.852 1.00 49.66 426 GLY A CA 1
ATOM 3052 C C . GLY A 1 426 ? -6.956 -12.279 -25.300 1.00 49.66 426 GLY A C 1
ATOM 3053 O O . GLY A 1 426 ? -7.739 -12.987 -25.911 1.00 49.66 426 GLY A O 1
ATOM 3054 N N . GLY A 1 427 ? -7.356 -11.874 -24.099 1.00 51.09 427 GLY A N 1
ATOM 3055 C CA . GLY A 1 427 ? -7.989 -10.573 -23.875 1.00 51.09 427 GLY A CA 1
ATOM 3056 C C . GLY A 1 427 ? -7.015 -9.402 -23.882 1.00 51.09 427 GLY A C 1
ATOM 3057 O O . GLY A 1 427 ? -5.823 -9.642 -23.757 1.00 51.09 427 GLY A O 1
ATOM 3058 N N . ALA A 1 428 ? -7.460 -8.146 -23.908 1.00 50.09 428 ALA A N 1
ATOM 3059 C CA . ALA A 1 428 ? -6.567 -6.983 -23.748 1.00 50.09 428 ALA A CA 1
ATOM 3060 C C . ALA A 1 428 ? -5.788 -6.956 -22.406 1.00 50.09 428 ALA A C 1
ATOM 3062 O O . ALA A 1 428 ? -5.079 -5.992 -22.120 1.00 50.09 428 ALA A O 1
ATOM 3063 N N . GLY A 1 429 ? -5.921 -7.998 -21.574 1.00 61.88 429 GLY A N 1
ATOM 3064 C CA . GLY A 1 429 ? -5.492 -8.011 -20.189 1.00 61.88 429 GLY A CA 1
ATOM 3065 C C . GLY A 1 429 ? -6.171 -6.889 -19.412 1.00 61.88 429 GLY A C 1
ATOM 3066 O O . GLY A 1 429 ? -6.991 -6.125 -19.925 1.00 61.88 429 GLY A O 1
ATOM 3067 N N . ALA A 1 430 ? -5.826 -6.774 -18.145 1.00 76.75 430 ALA A N 1
ATOM 3068 C CA . ALA A 1 430 ? -5.930 -5.489 -17.491 1.00 76.75 430 ALA A CA 1
ATOM 3069 C C . ALA A 1 430 ? -4.828 -4.564 -18.027 1.00 76.75 430 ALA A C 1
ATOM 3071 O O . ALA A 1 430 ? -3.702 -5.002 -18.267 1.00 76.75 430 ALA A O 1
ATOM 3072 N N . LYS A 1 431 ? -5.108 -3.266 -18.136 1.00 85.69 431 LYS A N 1
ATOM 3073 C CA . LYS A 1 431 ? -4.063 -2.251 -18.269 1.00 85.69 431 LYS A CA 1
ATOM 3074 C C . LYS A 1 431 ? -3.119 -2.372 -17.071 1.00 85.69 431 LYS A C 1
ATOM 3076 O O . LYS A 1 431 ? -3.564 -2.278 -15.931 1.00 85.69 431 LYS A O 1
ATOM 3081 N N . ALA A 1 432 ? -1.831 -2.558 -17.325 1.00 86.31 432 ALA A N 1
ATOM 3082 C CA . ALA A 1 432 ? -0.813 -2.514 -16.286 1.00 86.31 432 ALA A CA 1
ATOM 3083 C C . ALA A 1 432 ? -0.302 -1.078 -16.118 1.00 86.31 432 ALA A C 1
ATOM 3085 O O . ALA A 1 432 ? 0.048 -0.419 -17.099 1.00 86.31 432 ALA A O 1
ATOM 3086 N N . SER A 1 433 ? -0.237 -0.590 -14.885 1.00 93.12 433 SER A N 1
ATOM 3087 C CA . SER A 1 433 ? 0.412 0.679 -14.546 1.00 93.12 433 SER A CA 1
ATOM 3088 C C . SER A 1 433 ? 1.168 0.561 -13.221 1.00 93.12 433 SER A C 1
ATOM 3090 O O . SER A 1 433 ? 1.128 -0.476 -12.553 1.00 93.12 433 SER A O 1
ATOM 3092 N N . ARG A 1 434 ? 1.928 1.595 -12.856 1.00 96.50 434 ARG A N 1
ATOM 3093 C CA . ARG A 1 434 ? 2.740 1.617 -11.637 1.00 96.50 434 ARG A CA 1
ATOM 3094 C C . ARG A 1 434 ? 2.710 3.004 -11.013 1.00 96.50 434 ARG A C 1
ATOM 3096 O O . ARG A 1 434 ? 2.838 3.996 -11.723 1.00 96.50 434 ARG A O 1
ATOM 3103 N N . ILE A 1 435 ? 2.609 3.042 -9.691 1.00 97.44 435 ILE A N 1
ATOM 3104 C CA . ILE A 1 435 ? 2.830 4.230 -8.868 1.00 97.44 435 ILE A CA 1
ATOM 3105 C C . ILE A 1 435 ? 4.085 3.958 -8.042 1.00 97.44 435 ILE A C 1
ATOM 3107 O O . ILE A 1 435 ? 4.091 3.087 -7.169 1.00 97.44 435 ILE A O 1
ATOM 3111 N N . ALA A 1 436 ? 5.172 4.653 -8.370 1.00 94.69 436 ALA A N 1
ATOM 3112 C CA . ALA A 1 436 ? 6.477 4.448 -7.756 1.00 94.69 436 ALA A CA 1
ATOM 3113 C C . ALA A 1 436 ? 7.321 5.720 -7.802 1.00 94.69 436 ALA A C 1
ATOM 3115 O O . ALA A 1 436 ? 7.305 6.446 -8.793 1.00 94.69 436 ALA A O 1
ATOM 3116 N N . GLY A 1 437 ? 8.101 5.930 -6.746 1.00 91.69 437 GLY A N 1
ATOM 3117 C CA . GLY A 1 437 ? 9.215 6.870 -6.722 1.00 91.69 437 GLY A CA 1
ATOM 3118 C C . GLY A 1 437 ? 10.558 6.138 -6.701 1.00 91.69 437 GLY A C 1
ATOM 3119 O O . GLY A 1 437 ? 10.611 4.909 -6.755 1.00 91.69 437 GLY A O 1
ATOM 3120 N N . ALA A 1 438 ? 11.653 6.895 -6.598 1.00 90.94 438 ALA A N 1
ATOM 3121 C CA . ALA A 1 438 ? 13.003 6.322 -6.546 1.00 90.94 438 ALA A CA 1
ATOM 3122 C C . ALA A 1 438 ? 13.248 5.461 -5.289 1.00 90.94 438 ALA A C 1
ATOM 3124 O O . ALA A 1 438 ? 14.097 4.573 -5.295 1.00 90.94 438 ALA A O 1
ATOM 3125 N N . ASP A 1 439 ? 12.492 5.709 -4.220 1.00 91.19 439 ASP A N 1
ATOM 3126 C CA . ASP A 1 439 ? 12.532 4.959 -2.972 1.00 91.19 439 ASP A CA 1
ATOM 3127 C C . ASP A 1 439 ? 11.133 4.878 -2.328 1.00 91.19 439 ASP A C 1
ATOM 3129 O O . ASP A 1 439 ? 10.124 5.287 -2.915 1.00 91.19 439 ASP A O 1
ATOM 3133 N N . ARG A 1 440 ? 11.059 4.345 -1.103 1.00 92.25 440 ARG A N 1
ATOM 3134 C CA . ARG A 1 440 ? 9.802 4.222 -0.344 1.00 92.25 440 ARG A CA 1
ATOM 3135 C C . ARG A 1 440 ? 9.156 5.571 -0.025 1.00 92.25 440 ARG A C 1
ATOM 3137 O O . ARG A 1 440 ? 7.935 5.668 0.010 1.00 92.25 440 ARG A O 1
ATOM 3144 N N . TYR A 1 441 ? 9.957 6.608 0.216 1.00 95.06 441 TYR A N 1
ATOM 3145 C CA . TYR A 1 441 ? 9.448 7.920 0.596 1.00 95.06 441 TYR A CA 1
ATOM 3146 C C . TYR A 1 441 ? 8.800 8.605 -0.597 1.00 95.06 441 TYR A C 1
ATOM 3148 O O . TYR A 1 441 ? 7.681 9.105 -0.500 1.00 95.06 441 TYR A O 1
ATOM 3156 N N . LEU A 1 442 ? 9.479 8.560 -1.742 1.00 96.12 442 LEU A N 1
ATOM 3157 C CA . LEU A 1 442 ? 8.955 9.110 -2.981 1.00 96.12 442 LEU A CA 1
ATOM 3158 C C . LEU A 1 442 ? 7.810 8.258 -3.535 1.00 96.12 442 LEU A C 1
ATOM 3160 O O . LEU A 1 442 ? 6.871 8.811 -4.088 1.00 96.12 442 LEU A O 1
ATOM 3164 N N . THR A 1 443 ? 7.808 6.940 -3.320 1.00 95.69 443 THR A N 1
ATOM 3165 C CA . THR A 1 443 ? 6.644 6.096 -3.647 1.00 95.69 443 THR A CA 1
ATOM 3166 C C . THR A 1 443 ? 5.417 6.501 -2.834 1.00 95.69 443 THR A C 1
ATOM 3168 O O . THR A 1 443 ? 4.350 6.715 -3.408 1.00 95.69 443 THR A O 1
ATOM 3171 N N . ALA A 1 444 ? 5.561 6.679 -1.517 1.00 96.06 444 ALA A N 1
ATOM 3172 C CA . ALA A 1 444 ? 4.479 7.177 -0.672 1.00 96.06 444 ALA A CA 1
ATOM 3173 C C . ALA A 1 444 ? 3.997 8.568 -1.109 1.00 96.06 444 ALA A C 1
ATOM 3175 O O . ALA A 1 444 ? 2.798 8.838 -1.116 1.00 96.06 444 ALA A O 1
ATOM 3176 N N . LEU A 1 445 ? 4.922 9.432 -1.532 1.00 96.94 445 LEU A N 1
ATOM 3177 C CA . LEU A 1 445 ? 4.593 10.740 -2.082 1.00 96.94 445 LEU A CA 1
ATOM 3178 C C . LEU A 1 445 ? 3.815 10.645 -3.407 1.00 96.94 445 LEU A C 1
ATOM 3180 O O . LEU A 1 445 ? 2.858 11.392 -3.590 1.00 96.94 445 LEU A O 1
ATOM 3184 N N . GLU A 1 446 ? 4.171 9.741 -4.320 1.00 97.50 446 GLU A N 1
ATOM 3185 C CA . GLU A 1 446 ? 3.415 9.534 -5.565 1.00 97.50 446 GLU A CA 1
ATOM 3186 C C . GLU A 1 446 ? 2.012 8.957 -5.300 1.00 97.50 446 GLU A C 1
ATOM 3188 O O . GLU A 1 446 ? 1.038 9.377 -5.932 1.00 97.50 446 GLU A O 1
ATOM 3193 N N . ILE A 1 447 ? 1.866 8.076 -4.301 1.00 95.81 447 ILE A N 1
ATOM 3194 C CA . ILE A 1 447 ? 0.551 7.626 -3.811 1.00 95.81 447 ILE A CA 1
ATOM 3195 C C . ILE A 1 447 ? -0.254 8.821 -3.279 1.00 95.81 447 ILE A C 1
ATOM 3197 O O . ILE A 1 447 ? -1.401 9.025 -3.683 1.00 95.81 447 ILE A O 1
ATOM 3201 N N . ALA A 1 448 ? 0.362 9.653 -2.436 1.00 95.12 448 ALA A N 1
ATOM 3202 C CA . ALA A 1 448 ? -0.264 10.848 -1.883 1.00 95.12 448 ALA A CA 1
ATOM 3203 C C . ALA A 1 448 ? -0.690 11.840 -2.974 1.00 95.12 448 ALA A C 1
ATOM 3205 O O . ALA A 1 448 ? -1.802 12.349 -2.916 1.00 95.12 448 ALA A O 1
ATOM 3206 N N . LYS A 1 449 ? 0.136 12.089 -3.995 1.00 95.38 449 LYS A N 1
ATOM 3207 C CA . LYS A 1 449 ? -0.215 12.960 -5.131 1.00 95.38 449 LYS A CA 1
ATOM 3208 C C . LYS A 1 449 ? -1.367 12.402 -5.963 1.00 95.38 449 LYS A C 1
ATOM 3210 O O . LYS A 1 449 ? -2.170 13.180 -6.468 1.00 95.38 449 LYS A O 1
ATOM 3215 N N . THR A 1 450 ? -1.445 11.078 -6.098 1.00 93.69 450 THR A N 1
ATOM 3216 C CA . THR A 1 450 ? -2.522 10.406 -6.837 1.00 93.69 450 THR A CA 1
ATOM 3217 C C . THR A 1 450 ? -3.866 10.582 -6.130 1.00 93.69 450 THR A C 1
ATOM 3219 O O . THR A 1 450 ? -4.860 10.905 -6.775 1.00 93.69 450 THR A O 1
ATOM 3222 N N . GLN A 1 451 ? -3.899 10.407 -4.805 1.00 92.06 451 GLN A N 1
ATOM 3223 C CA . GLN A 1 451 ? -5.130 10.485 -4.012 1.00 92.06 451 GLN A CA 1
ATOM 3224 C C . GLN A 1 451 ? -5.495 11.922 -3.590 1.00 92.06 451 GLN A C 1
ATOM 3226 O O . GLN A 1 451 ? -6.669 12.287 -3.551 1.00 92.06 451 GLN A O 1
ATOM 3231 N N . TYR A 1 452 ? -4.488 12.738 -3.283 1.00 94.19 452 TYR A N 1
ATOM 3232 C CA . TYR A 1 452 ? -4.591 14.098 -2.755 1.00 94.19 452 TYR A CA 1
ATOM 3233 C C . TYR A 1 452 ? -3.742 15.066 -3.596 1.00 94.19 452 TYR A C 1
ATOM 3235 O O . TYR A 1 452 ? -2.773 15.648 -3.089 1.00 94.19 452 TYR A O 1
ATOM 3243 N N . PRO A 1 453 ? -4.069 15.269 -4.887 1.00 93.44 453 PRO A N 1
ATOM 3244 C CA . PRO A 1 453 ? -3.313 16.174 -5.747 1.00 93.44 453 PRO A CA 1
ATOM 3245 C C . PRO A 1 453 ? -3.291 17.574 -5.128 1.00 93.44 453 PRO A C 1
ATOM 3247 O O . PRO A 1 453 ? -4.339 18.149 -4.832 1.00 93.44 453 PRO A O 1
ATOM 3250 N N . ASN A 1 454 ? -2.093 18.108 -4.876 1.00 88.19 454 ASN A N 1
ATOM 3251 C CA . ASN A 1 454 ? -1.878 19.374 -4.162 1.00 88.19 454 ASN A CA 1
ATOM 3252 C C . ASN A 1 454 ? -2.630 19.475 -2.815 1.00 88.19 454 ASN A C 1
ATOM 3254 O O . ASN A 1 454 ? -3.091 20.549 -2.444 1.00 88.19 454 ASN A O 1
ATOM 3258 N N . GLY A 1 455 ? -2.810 18.365 -2.091 1.00 89.38 455 GLY A N 1
ATOM 3259 C CA . GLY A 1 455 ? -3.533 18.349 -0.812 1.00 89.38 455 GLY A CA 1
ATOM 3260 C C . GLY A 1 455 ? -5.042 18.588 -0.924 1.00 89.38 455 GLY A C 1
ATOM 3261 O O . GLY A 1 455 ? -5.693 18.868 0.086 1.00 89.38 455 GLY A O 1
ATOM 3262 N N . THR A 1 456 ? -5.613 18.500 -2.129 1.00 89.06 456 THR A N 1
ATOM 3263 C CA . THR A 1 456 ? -7.056 18.668 -2.354 1.00 89.06 456 THR A CA 1
ATOM 3264 C C . THR A 1 456 ? -7.835 17.639 -1.540 1.00 89.06 456 THR A C 1
ATOM 3266 O O . THR A 1 456 ? -7.466 16.472 -1.524 1.00 89.06 456 THR A O 1
ATOM 3269 N N . ASN A 1 457 ? -8.914 18.061 -0.875 1.00 88.88 457 ASN A N 1
ATOM 3270 C CA . ASN A 1 457 ? -9.771 17.250 0.008 1.00 88.88 457 ASN A CA 1
ATOM 3271 C C . ASN A 1 457 ? -9.130 16.730 1.307 1.00 88.88 457 ASN A C 1
ATOM 3273 O O . ASN A 1 457 ? -9.860 16.213 2.155 1.00 88.88 457 ASN A O 1
ATOM 3277 N N . ALA A 1 458 ? -7.826 16.928 1.519 1.00 95.88 458 ALA A N 1
ATOM 3278 C CA . ALA A 1 458 ? -7.177 16.571 2.775 1.00 95.88 458 ALA A CA 1
ATOM 3279 C C . ALA A 1 458 ? -7.659 17.468 3.933 1.00 95.88 458 ALA A C 1
ATOM 3281 O O . ALA A 1 458 ? -7.826 18.683 3.783 1.00 95.88 458 ALA A O 1
ATOM 3282 N N . LYS A 1 459 ? -7.865 16.853 5.097 1.00 96.75 459 LYS A N 1
ATOM 3283 C CA . LYS A 1 459 ? -8.208 17.476 6.385 1.00 96.75 459 LYS A CA 1
ATOM 3284 C C . LYS A 1 459 ? -6.978 17.702 7.255 1.00 96.75 459 LYS A C 1
ATOM 3286 O O . LYS A 1 459 ? -6.963 18.638 8.050 1.00 96.75 459 LYS A O 1
ATOM 3291 N N . ALA A 1 460 ? -5.959 16.866 7.086 1.00 96.94 460 ALA A N 1
ATOM 3292 C CA . ALA A 1 460 ? -4.647 17.004 7.698 1.00 96.94 460 ALA A CA 1
ATOM 3293 C C . ALA A 1 460 ? -3.582 16.303 6.841 1.00 96.94 460 ALA A C 1
ATOM 3295 O O . ALA A 1 460 ? -3.907 15.481 5.986 1.00 96.94 460 ALA A O 1
ATOM 3296 N N . LEU A 1 461 ? -2.309 16.620 7.079 1.00 97.31 461 LEU A N 1
ATOM 3297 C CA . LEU A 1 461 ? -1.178 15.836 6.576 1.00 97.31 461 LEU A CA 1
ATOM 3298 C C . LEU A 1 461 ? -0.681 14.877 7.664 1.00 97.31 461 LEU A C 1
ATOM 3300 O O . LEU A 1 461 ? -0.499 15.287 8.811 1.00 97.31 461 LEU A O 1
ATOM 3304 N N . TYR A 1 462 ? -0.431 13.618 7.317 1.00 97.31 462 TYR A N 1
ATOM 3305 C CA . TYR A 1 462 ? 0.060 12.617 8.262 1.00 97.31 462 TYR A CA 1
ATOM 3306 C C . TYR A 1 462 ? 1.504 12.261 7.943 1.00 97.31 462 TYR A C 1
ATOM 3308 O O . TYR A 1 462 ? 1.810 11.873 6.821 1.00 97.31 462 TYR A O 1
ATOM 3316 N N . PHE A 1 463 ? 2.392 12.368 8.927 1.00 96.69 463 PHE A N 1
ATOM 3317 C CA . PHE A 1 463 ? 3.806 12.037 8.774 1.00 96.69 463 PHE A CA 1
ATOM 3318 C C . PHE A 1 463 ? 4.128 10.768 9.548 1.00 96.69 463 PHE A C 1
ATOM 3320 O O . PHE A 1 463 ? 3.910 10.698 10.755 1.00 96.69 463 PHE A O 1
ATOM 3327 N N . ALA A 1 464 ? 4.656 9.767 8.856 1.00 95.06 464 ALA A N 1
ATOM 3328 C CA . ALA A 1 464 ? 5.000 8.473 9.425 1.00 95.06 464 ALA A CA 1
ATOM 3329 C C . ALA A 1 464 ? 6.462 8.123 9.141 1.00 95.06 464 ALA A C 1
ATOM 3331 O O . ALA A 1 464 ? 7.000 8.455 8.086 1.00 95.06 464 ALA A O 1
ATOM 3332 N N . ASN A 1 465 ? 7.124 7.417 10.058 1.00 93.94 465 ASN A N 1
ATOM 3333 C CA . ASN A 1 465 ? 8.507 7.014 9.827 1.00 93.94 465 ASN A CA 1
ATOM 3334 C C . ASN A 1 465 ? 8.583 5.833 8.837 1.00 93.94 465 ASN A C 1
ATOM 3336 O O . ASN A 1 465 ? 8.063 4.748 9.100 1.00 93.94 465 ASN A O 1
ATOM 3340 N N . GLY A 1 466 ? 9.276 6.028 7.711 1.00 89.69 466 GLY A N 1
ATOM 3341 C CA . GLY A 1 466 ? 9.415 5.021 6.648 1.00 89.69 466 GLY A CA 1
ATOM 3342 C C . GLY A 1 466 ? 10.375 3.859 6.957 1.00 89.69 466 GLY A C 1
ATOM 3343 O O . GLY A 1 466 ? 10.398 2.871 6.221 1.00 89.69 466 GLY A O 1
ATOM 3344 N N . MET A 1 467 ? 11.172 3.959 8.025 1.00 85.81 467 MET A N 1
ATOM 3345 C CA . MET A 1 467 ? 12.099 2.916 8.499 1.00 85.81 467 MET A CA 1
ATOM 3346 C C . MET A 1 467 ? 11.567 2.193 9.739 1.00 85.81 467 MET A C 1
ATOM 3348 O O . MET A 1 467 ? 11.724 0.981 9.860 1.00 85.81 467 MET A O 1
ATOM 3352 N N . ALA A 1 468 ? 10.906 2.925 10.637 1.00 82.50 468 ALA A N 1
ATOM 3353 C CA . ALA A 1 468 ? 10.279 2.417 11.854 1.00 82.50 468 ALA A CA 1
ATOM 3354 C C . ALA A 1 468 ? 8.747 2.416 11.712 1.00 82.50 468 ALA A C 1
ATOM 3356 O O . ALA A 1 468 ? 8.034 3.110 12.432 1.00 82.50 468 ALA A O 1
ATOM 3357 N N . SER A 1 469 ? 8.230 1.628 10.766 1.00 77.06 469 SER A N 1
ATOM 3358 C CA . SER A 1 469 ? 6.823 1.687 10.337 1.00 77.06 469 SER A CA 1
ATOM 3359 C C . SER A 1 469 ? 5.813 1.055 11.302 1.00 77.06 469 SER A C 1
ATOM 3361 O O . SER A 1 469 ? 4.632 0.987 10.979 1.00 77.06 469 SER A O 1
ATOM 3363 N N . ALA A 1 470 ? 6.232 0.581 12.479 1.00 80.50 470 ALA A N 1
ATOM 3364 C CA . ALA A 1 470 ? 5.320 -0.052 13.435 1.00 80.50 470 ALA A CA 1
ATOM 3365 C C . ALA A 1 470 ? 4.155 0.877 13.822 1.00 80.50 470 ALA A C 1
ATOM 3367 O O . ALA A 1 470 ? 3.001 0.448 13.819 1.00 80.50 470 ALA A O 1
ATOM 3368 N N . ASP A 1 471 ? 4.454 2.155 14.058 1.00 81.00 471 ASP A N 1
ATOM 3369 C CA . ASP A 1 471 ? 3.462 3.195 14.357 1.00 81.00 471 ASP A CA 1
ATOM 3370 C C . ASP A 1 471 ? 2.669 3.629 13.113 1.00 81.00 471 ASP A C 1
ATOM 3372 O O . ASP A 1 471 ? 1.554 4.132 13.221 1.00 81.00 471 ASP A O 1
ATOM 3376 N N . ALA A 1 472 ? 3.213 3.384 11.919 1.00 83.38 472 ALA A N 1
ATOM 3377 C CA . ALA A 1 472 ? 2.573 3.707 10.650 1.00 83.38 472 ALA A CA 1
ATOM 3378 C C . ALA A 1 472 ? 1.494 2.688 10.252 1.00 83.38 472 ALA A C 1
ATOM 3380 O O . ALA A 1 472 ? 0.677 2.990 9.391 1.00 83.38 472 ALA A O 1
ATOM 3381 N N . THR A 1 473 ? 1.465 1.490 10.852 1.00 83.50 473 THR A N 1
ATOM 3382 C CA . THR A 1 473 ? 0.547 0.393 10.471 1.00 83.50 473 THR A CA 1
ATOM 3383 C C . THR A 1 473 ? -0.916 0.837 10.392 1.00 83.50 473 THR A C 1
ATOM 3385 O O . THR A 1 473 ? -1.665 0.406 9.521 1.00 83.50 473 THR A O 1
ATOM 3388 N N . VAL A 1 474 ? -1.323 1.723 11.302 1.00 90.31 474 VAL A N 1
ATOM 3389 C CA . VAL A 1 474 ? -2.695 2.239 11.399 1.00 90.31 474 VAL A CA 1
ATOM 3390 C C . VAL A 1 474 ? -2.997 3.361 10.407 1.00 90.31 474 VAL A C 1
ATOM 3392 O O . VAL A 1 474 ? -4.160 3.698 10.204 1.00 90.31 474 VAL A O 1
ATOM 3395 N N . ALA A 1 475 ? -1.972 3.932 9.770 1.00 89.69 475 ALA A N 1
ATOM 3396 C CA . ALA A 1 475 ? -2.104 5.087 8.891 1.00 89.69 475 ALA A CA 1
ATOM 3397 C C . ALA A 1 475 ? -2.963 4.778 7.658 1.00 89.69 475 ALA A C 1
ATOM 3399 O O . ALA A 1 475 ? -3.749 5.617 7.231 1.00 89.69 475 ALA A O 1
ATOM 3400 N N . GLY A 1 476 ? -2.889 3.543 7.149 1.00 91.12 476 GLY A N 1
ATOM 3401 C CA . GLY A 1 476 ? -3.706 3.084 6.024 1.00 91.12 476 GLY A CA 1
ATOM 3402 C C . GLY A 1 476 ? -5.214 3.046 6.300 1.00 91.12 476 GLY A C 1
ATOM 3403 O O . GLY A 1 476 ? -5.973 2.889 5.357 1.00 91.12 476 GLY A O 1
ATOM 3404 N N . PHE A 1 477 ? -5.646 3.195 7.558 1.00 94.81 477 PHE A N 1
ATOM 3405 C CA . PHE A 1 477 ? -7.056 3.206 7.962 1.00 94.81 477 PHE A CA 1
ATOM 3406 C C . PHE A 1 477 ? -7.575 4.615 8.268 1.00 94.81 477 PHE A C 1
ATOM 3408 O O . PHE A 1 477 ? -8.756 4.770 8.554 1.00 94.81 477 PHE A O 1
ATOM 3415 N N . ILE A 1 478 ? -6.726 5.648 8.248 1.00 93.69 478 ILE A N 1
ATOM 3416 C CA . ILE A 1 478 ? -7.117 7.018 8.623 1.00 93.69 478 ILE A CA 1
ATOM 3417 C C . ILE A 1 478 ? -8.261 7.537 7.737 1.00 93.69 478 ILE A C 1
ATOM 3419 O O . ILE A 1 478 ? -9.220 8.118 8.247 1.00 93.69 478 ILE A O 1
ATOM 3423 N N . ASP A 1 479 ? -8.222 7.219 6.443 1.00 93.00 479 ASP A N 1
ATOM 3424 C CA . ASP A 1 479 ? -9.234 7.635 5.465 1.00 93.00 479 ASP A CA 1
ATOM 3425 C C . ASP A 1 479 ? -10.584 6.916 5.620 1.00 93.00 479 ASP A C 1
ATOM 3427 O O . ASP A 1 479 ? -11.574 7.318 5.008 1.00 93.00 479 ASP A O 1
ATOM 3431 N N . ASN A 1 480 ? -10.687 5.937 6.528 1.00 93.75 480 ASN A N 1
ATOM 3432 C CA . ASN A 1 480 ? -11.967 5.334 6.903 1.00 93.75 480 ASN A CA 1
ATOM 3433 C C . ASN A 1 480 ? -12.886 6.293 7.671 1.00 93.75 480 ASN A C 1
ATOM 3435 O O . ASN A 1 480 ? -14.032 5.939 7.971 1.00 93.75 480 ASN A O 1
ATOM 3439 N N . LYS A 1 481 ? -12.397 7.490 8.010 1.00 93.88 481 LYS A N 1
ATOM 3440 C CA . LYS A 1 481 ? -13.180 8.584 8.574 1.00 93.88 481 LYS A CA 1
ATOM 3441 C C . LYS A 1 481 ? -12.934 9.863 7.782 1.00 93.88 481 LYS A C 1
ATOM 3443 O O . LYS A 1 481 ? -11.835 10.408 7.784 1.00 93.88 481 LYS A O 1
ATOM 3448 N N . ALA A 1 482 ? -13.988 10.385 7.160 1.00 93.00 482 ALA A N 1
ATOM 3449 C CA . ALA A 1 482 ? -13.905 11.547 6.277 1.00 93.00 482 ALA A CA 1
ATOM 3450 C C . ALA A 1 482 ? -13.339 12.809 6.960 1.00 93.00 482 ALA A C 1
ATOM 3452 O O . ALA A 1 482 ? -12.697 13.628 6.302 1.00 93.00 482 ALA A O 1
ATOM 3453 N N . GLU A 1 483 ? -13.540 12.982 8.273 1.00 94.56 483 GLU A N 1
ATOM 3454 C CA . GLU A 1 483 ? -12.974 14.109 9.031 1.00 94.56 483 GLU A CA 1
ATOM 3455 C C . GLU A 1 483 ? -11.466 13.990 9.278 1.00 94.56 483 GLU A C 1
ATOM 3457 O O . GLU A 1 483 ? -10.825 14.984 9.618 1.00 94.56 483 GLU A O 1
ATOM 3462 N N . LEU A 1 484 ? -10.904 12.793 9.106 1.00 95.19 484 LEU A N 1
ATOM 3463 C CA . LEU A 1 484 ? -9.475 12.521 9.220 1.00 95.19 484 LEU A CA 1
ATOM 3464 C C . LEU A 1 484 ? -8.809 12.339 7.853 1.00 95.19 484 LEU A C 1
ATOM 3466 O O . LEU A 1 484 ? -7.612 12.093 7.811 1.00 95.19 484 LEU A O 1
ATOM 3470 N N . ALA A 1 485 ? -9.549 12.467 6.749 1.00 94.62 485 ALA A N 1
ATOM 3471 C CA . ALA A 1 485 ? -9.026 12.125 5.434 1.00 94.62 485 ALA A CA 1
ATOM 3472 C C . ALA A 1 485 ? -7.745 12.911 5.104 1.00 94.62 485 ALA A C 1
ATOM 3474 O O . ALA A 1 485 ? -7.731 14.138 5.226 1.00 94.62 485 ALA A O 1
ATOM 3475 N N . GLY A 1 486 ? -6.673 12.252 4.677 1.00 95.06 486 GLY A N 1
ATOM 3476 C CA . GLY A 1 486 ? -5.434 12.947 4.346 1.00 95.06 486 GLY A CA 1
ATOM 3477 C C . GLY A 1 486 ? -4.270 12.052 3.931 1.00 95.06 486 GLY A C 1
ATOM 3478 O O . GLY A 1 486 ? -4.220 10.872 4.271 1.00 95.06 486 GLY A O 1
ATOM 3479 N N . PRO A 1 487 ? -3.285 12.612 3.205 1.00 95.25 487 PRO A N 1
ATOM 3480 C CA . PRO A 1 487 ? -2.151 11.843 2.722 1.00 95.25 487 PRO A CA 1
ATOM 3481 C C . PRO A 1 487 ? -1.246 11.399 3.872 1.00 95.25 487 PRO A C 1
ATOM 3483 O O . PRO A 1 487 ? -0.900 12.190 4.755 1.00 95.25 487 PRO A O 1
ATOM 3486 N N . VAL A 1 488 ? -0.789 10.150 3.788 1.00 95.38 488 VAL A N 1
ATOM 3487 C CA . VAL A 1 488 ? 0.284 9.612 4.628 1.00 95.38 488 VAL A CA 1
ATOM 3488 C C . VAL A 1 488 ? 1.609 9.774 3.891 1.00 95.38 488 VAL A C 1
ATOM 3490 O O . VAL A 1 488 ? 1.872 9.127 2.880 1.00 95.38 488 VAL A O 1
ATOM 3493 N N . LEU A 1 489 ? 2.445 10.662 4.412 1.00 96.62 489 LEU A N 1
ATOM 3494 C CA . LEU A 1 489 ? 3.768 10.989 3.909 1.00 96.62 489 LEU A CA 1
ATOM 3495 C C . LEU A 1 489 ? 4.820 10.300 4.773 1.00 96.62 489 LEU A C 1
ATOM 3497 O O . LEU A 1 489 ? 4.777 10.363 6.004 1.00 96.62 489 LEU A O 1
ATOM 3501 N N . LEU A 1 490 ? 5.786 9.649 4.131 1.00 96.44 490 LEU A N 1
ATOM 3502 C CA . LEU A 1 490 ? 6.876 9.007 4.853 1.00 96.44 490 LEU A CA 1
ATOM 3503 C C . LEU A 1 490 ? 8.037 9.974 5.066 1.00 96.44 490 LEU A C 1
ATOM 3505 O O . LEU A 1 490 ? 8.433 10.705 4.159 1.00 96.44 490 LEU A O 1
ATOM 3509 N N . VAL A 1 491 ? 8.626 9.907 6.254 1.00 97.00 491 VAL A N 1
ATOM 3510 C CA . VAL A 1 491 ? 9.788 10.696 6.675 1.00 97.00 491 VAL A CA 1
ATOM 3511 C C . VAL A 1 491 ? 10.801 9.821 7.413 1.00 97.00 491 VAL A C 1
ATOM 3513 O O . VAL A 1 491 ? 10.521 8.670 7.765 1.00 97.00 491 VAL A O 1
ATOM 3516 N N . GLN A 1 492 ? 12.006 10.339 7.624 1.00 95.94 492 GLN A N 1
ATOM 3517 C CA . GLN A 1 492 ? 12.967 9.757 8.558 1.00 95.94 492 GLN A CA 1
ATOM 3518 C C . GLN A 1 492 ? 12.716 10.308 9.965 1.00 95.94 492 GLN A C 1
ATOM 3520 O O . GLN A 1 492 ? 11.850 11.153 10.176 1.00 95.94 492 GLN A O 1
ATOM 3525 N N . LYS A 1 493 ? 13.468 9.807 10.949 1.00 95.06 493 LYS A N 1
ATOM 3526 C CA . LYS A 1 493 ? 13.324 10.242 12.342 1.00 95.06 493 LYS A CA 1
ATOM 3527 C C . LYS A 1 493 ? 13.567 11.744 12.499 1.00 95.06 493 LYS A C 1
ATOM 3529 O O . LYS A 1 493 ? 12.782 12.410 13.163 1.00 95.06 493 LYS A O 1
ATOM 3534 N N . ASP A 1 494 ? 14.638 12.237 11.884 1.00 95.94 494 ASP A N 1
ATOM 3535 C CA . ASP A 1 494 ? 15.160 13.593 12.094 1.00 95.94 494 ASP A CA 1
ATOM 3536 C C . ASP A 1 494 ? 15.166 14.443 10.818 1.00 95.94 494 ASP A C 1
ATOM 3538 O O . ASP A 1 494 ? 15.646 15.573 10.817 1.00 95.94 494 ASP A O 1
ATOM 3542 N N . SER A 1 495 ? 14.653 13.907 9.711 1.00 96.31 495 SER A N 1
ATOM 3543 C CA . SER A 1 495 ? 14.625 14.600 8.428 1.00 96.31 495 SER A CA 1
ATOM 3544 C C . SER A 1 495 ? 13.460 14.138 7.556 1.00 96.31 495 SER A C 1
ATOM 3546 O O . SER A 1 495 ? 12.930 13.033 7.701 1.00 96.31 495 SER A O 1
ATOM 3548 N N . ALA A 1 496 ? 13.074 14.988 6.611 1.00 96.62 496 ALA A N 1
ATOM 3549 C CA . ALA A 1 496 ? 12.145 14.651 5.545 1.00 96.62 496 ALA A CA 1
ATOM 3550 C C . ALA A 1 496 ? 12.823 14.857 4.184 1.00 96.62 496 ALA A C 1
ATOM 3552 O O . ALA A 1 496 ? 13.591 15.813 4.037 1.00 96.62 496 ALA A O 1
ATOM 3553 N N . PRO A 1 497 ? 12.545 14.004 3.182 1.00 97.06 497 PRO A N 1
ATOM 3554 C CA . PRO A 1 497 ? 12.981 14.261 1.814 1.00 97.06 497 PRO A CA 1
ATOM 3555 C C . PRO A 1 497 ? 12.496 15.628 1.326 1.00 97.06 497 PRO A C 1
ATOM 3557 O O . PRO A 1 497 ? 11.383 16.057 1.651 1.00 97.06 497 PRO A O 1
ATOM 3560 N N . ALA A 1 498 ? 13.316 16.307 0.523 1.00 96.62 498 ALA A N 1
ATOM 3561 C CA . ALA A 1 498 ? 13.022 17.660 0.057 1.00 96.62 498 ALA A CA 1
ATOM 3562 C C . ALA A 1 498 ? 11.691 17.728 -0.711 1.00 96.62 498 ALA A C 1
ATOM 3564 O O . ALA A 1 498 ? 10.933 18.685 -0.568 1.00 96.62 498 ALA A O 1
ATOM 3565 N N . GLU A 1 499 ? 11.370 16.682 -1.469 1.00 97.31 499 GLU A N 1
ATOM 3566 C CA . GLU A 1 499 ? 10.139 16.531 -2.239 1.00 97.31 499 GLU A CA 1
ATOM 3567 C C . GLU A 1 499 ? 8.902 16.407 -1.343 1.00 97.31 499 GLU A C 1
ATOM 3569 O O . GLU A 1 499 ? 7.842 16.932 -1.686 1.00 97.31 499 GLU A O 1
ATOM 3574 N N . VAL A 1 500 ? 9.029 15.760 -0.179 1.00 97.50 500 VAL A N 1
ATOM 3575 C CA . VAL A 1 500 ? 7.944 15.645 0.808 1.00 97.50 500 VAL A CA 1
ATOM 3576 C C . VAL A 1 500 ? 7.650 17.014 1.418 1.00 97.50 500 VAL A C 1
ATOM 3578 O O . VAL A 1 500 ? 6.494 17.435 1.465 1.00 97.50 500 VAL A O 1
ATOM 3581 N N . THR A 1 501 ? 8.690 17.754 1.809 1.00 96.88 501 THR A N 1
ATOM 3582 C CA . THR A 1 501 ? 8.564 19.130 2.315 1.00 96.88 501 THR A CA 1
ATOM 3583 C C . THR A 1 501 ? 7.992 20.067 1.246 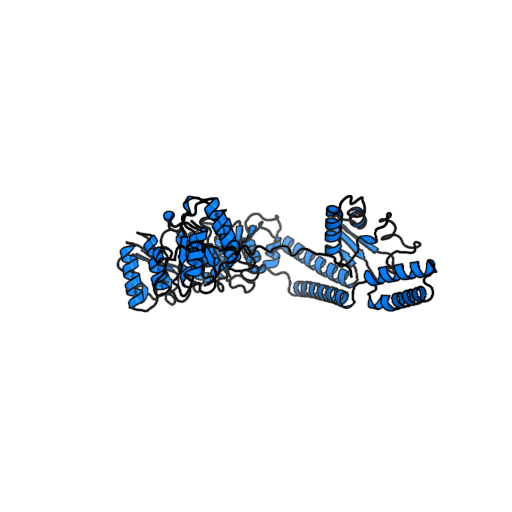1.00 96.88 501 THR A C 1
ATOM 3585 O O . THR A 1 501 ? 7.096 20.865 1.525 1.00 96.88 501 THR A O 1
ATOM 3588 N N . ALA A 1 502 ? 8.448 19.945 -0.004 1.00 96.88 502 ALA A N 1
ATOM 3589 C CA . ALA A 1 502 ? 7.930 20.726 -1.123 1.00 96.88 502 ALA A CA 1
ATOM 3590 C C . ALA A 1 502 ? 6.441 20.445 -1.375 1.00 96.88 502 ALA A C 1
ATOM 3592 O O . ALA A 1 502 ? 5.661 21.385 -1.542 1.00 96.88 502 ALA A O 1
ATOM 3593 N N . PHE A 1 503 ? 6.026 19.175 -1.339 1.00 97.19 503 PHE A N 1
ATOM 3594 C CA . PHE A 1 503 ? 4.619 18.800 -1.452 1.00 97.19 503 PHE A CA 1
ATOM 3595 C C . PHE A 1 503 ? 3.783 19.343 -0.295 1.00 97.19 503 PHE A C 1
ATOM 3597 O O . PHE A 1 503 ? 2.739 19.930 -0.550 1.00 97.19 503 PHE A O 1
ATOM 3604 N N . ALA A 1 504 ? 4.234 19.210 0.955 1.00 97.06 504 ALA A N 1
ATOM 3605 C CA . ALA A 1 504 ? 3.506 19.726 2.115 1.00 97.06 504 ALA A CA 1
ATOM 3606 C C . ALA A 1 504 ? 3.282 21.247 2.013 1.00 97.06 504 ALA A C 1
ATOM 3608 O O . ALA A 1 504 ? 2.171 21.733 2.234 1.00 97.06 504 ALA A O 1
ATOM 3609 N N . LYS A 1 505 ? 4.301 21.996 1.570 1.00 95.62 505 LYS A N 1
ATOM 3610 C CA . LYS A 1 505 ? 4.195 23.438 1.304 1.00 95.62 505 LYS A CA 1
ATOM 3611 C C . LYS A 1 505 ? 3.214 23.756 0.173 1.00 95.62 505 LYS A C 1
ATOM 3613 O O . LYS A 1 505 ? 2.385 24.659 0.306 1.00 95.62 505 LYS A O 1
ATOM 3618 N N . ALA A 1 506 ? 3.294 23.026 -0.939 1.00 95.81 506 ALA A N 1
ATOM 3619 C CA . ALA A 1 506 ? 2.381 23.197 -2.067 1.00 95.81 506 ALA A CA 1
ATOM 3620 C C . ALA A 1 506 ? 0.932 22.872 -1.668 1.00 95.81 506 ALA A C 1
ATOM 3622 O O . ALA A 1 506 ? 0.025 23.641 -1.977 1.00 95.81 506 ALA A O 1
ATOM 3623 N N . ALA A 1 507 ? 0.731 21.796 -0.905 1.00 96.50 507 ALA A N 1
ATOM 3624 C CA . ALA A 1 507 ? -0.557 21.384 -0.368 1.00 96.50 507 ALA A CA 1
ATOM 3625 C C . ALA A 1 507 ? -1.160 22.453 0.546 1.00 96.50 507 ALA A C 1
ATOM 3627 O O . ALA A 1 507 ? -2.309 22.839 0.365 1.00 96.50 507 ALA A O 1
ATOM 3628 N N . ARG A 1 508 ? -0.372 23.006 1.474 1.00 95.50 508 ARG A N 1
ATOM 3629 C CA . ARG A 1 508 ? -0.793 24.123 2.331 1.00 95.50 508 ARG A CA 1
ATOM 3630 C C . ARG A 1 508 ? -1.159 25.379 1.545 1.00 95.50 508 ARG A C 1
ATOM 3632 O O . ARG A 1 508 ? -2.081 26.097 1.934 1.00 95.50 508 ARG A O 1
ATOM 3639 N N . THR A 1 509 ? -0.428 25.656 0.468 1.00 94.94 509 THR A N 1
ATOM 3640 C CA . THR A 1 509 ? -0.679 26.814 -0.402 1.00 94.94 509 THR A CA 1
ATOM 3641 C C . THR A 1 509 ? -1.984 26.642 -1.180 1.00 94.94 509 THR A C 1
ATOM 3643 O O . THR A 1 509 ? -2.770 27.579 -1.273 1.00 94.94 509 THR A O 1
ATOM 3646 N N . ALA A 1 510 ? -2.236 25.441 -1.707 1.00 95.75 510 ALA A N 1
ATOM 3647 C CA . ALA A 1 510 ? -3.433 25.129 -2.483 1.00 95.75 510 ALA A CA 1
ATOM 3648 C C . ALA A 1 510 ? -4.682 24.895 -1.612 1.00 95.75 510 ALA A C 1
ATOM 3650 O O . ALA A 1 510 ? -5.797 25.171 -2.049 1.00 95.75 510 ALA A O 1
ATOM 3651 N N . ASN A 1 511 ? -4.510 24.413 -0.379 1.00 95.50 511 ASN A N 1
ATOM 3652 C CA . ASN A 1 511 ? -5.584 24.111 0.562 1.00 95.50 511 ASN A CA 1
ATOM 3653 C C . ASN A 1 511 ? -5.361 24.856 1.889 1.00 95.50 511 ASN A C 1
ATOM 3655 O O . ASN A 1 511 ? -4.689 24.374 2.803 1.00 95.50 511 ASN A O 1
ATOM 3659 N N . ALA A 1 512 ? -5.979 26.035 2.012 1.00 94.44 512 ALA A N 1
ATOM 3660 C CA . ALA A 1 512 ? -5.871 26.881 3.202 1.00 94.44 512 ALA A CA 1
ATOM 3661 C C . ALA A 1 512 ? -6.398 26.217 4.490 1.00 94.44 512 ALA A C 1
ATOM 3663 O O . ALA A 1 512 ? -5.972 26.590 5.581 1.00 94.44 512 ALA A O 1
ATOM 3664 N N . ALA A 1 513 ? -7.277 25.210 4.385 1.00 94.94 513 ALA A N 1
ATOM 3665 C CA . ALA A 1 513 ? -7.776 24.472 5.545 1.00 94.94 513 ALA A CA 1
ATOM 3666 C C . ALA A 1 513 ? -6.690 23.618 6.222 1.00 94.94 513 ALA A C 1
ATOM 3668 O O . ALA A 1 513 ? -6.876 23.210 7.366 1.00 94.94 513 ALA A O 1
ATOM 3669 N N . LEU A 1 514 ? -5.551 23.388 5.554 1.00 96.31 514 LEU A N 1
ATOM 3670 C CA . LEU A 1 514 ? -4.406 22.675 6.124 1.00 96.31 514 LEU A CA 1
ATOM 3671 C C . LEU A 1 514 ? -3.554 23.527 7.079 1.00 96.31 514 LEU A C 1
ATOM 3673 O O . LEU A 1 514 ? -2.561 23.024 7.601 1.00 96.31 514 LEU A O 1
ATOM 3677 N N . ALA A 1 515 ? -3.921 24.789 7.333 1.00 94.88 515 ALA A N 1
ATOM 3678 C CA . ALA A 1 515 ? -3.209 25.658 8.269 1.00 94.88 515 ALA A CA 1
ATOM 3679 C C . ALA A 1 515 ? -3.081 25.016 9.662 1.00 94.88 515 ALA A C 1
ATOM 3681 O O . ALA A 1 515 ? -4.072 24.813 10.369 1.00 94.88 515 ALA A O 1
ATOM 3682 N N . GLY A 1 516 ? -1.850 24.650 10.032 1.00 92.06 516 GLY A N 1
ATOM 3683 C CA . GLY A 1 516 ? -1.537 23.922 11.264 1.00 92.06 516 GLY A CA 1
ATOM 3684 C C . GLY A 1 516 ? -2.192 22.537 11.382 1.00 92.06 516 GLY A C 1
ATOM 3685 O O . GLY A 1 516 ? -2.243 21.986 12.480 1.00 92.06 516 GLY A O 1
ATOM 3686 N N . LYS A 1 517 ? -2.733 21.963 10.297 1.00 95.25 517 LYS A N 1
ATOM 3687 C CA . LYS A 1 517 ? -3.400 20.651 10.315 1.00 95.25 517 LYS A CA 1
ATOM 3688 C C . LYS A 1 517 ? -2.456 19.560 9.840 1.00 95.25 517 LYS A C 1
ATOM 3690 O O . LYS A 1 517 ? -2.396 19.216 8.660 1.00 95.25 517 LYS A O 1
ATOM 3695 N N . PHE A 1 518 ? -1.748 18.974 10.792 1.00 96.50 518 PHE A N 1
ATOM 3696 C CA . PHE A 1 518 ? -0.950 17.783 10.560 1.00 96.50 518 PHE A CA 1
ATOM 3697 C C . PHE A 1 518 ? -0.864 16.918 11.814 1.00 96.50 518 PHE A C 1
ATOM 3699 O O . PHE A 1 518 ? -1.246 17.353 12.904 1.00 96.50 518 PHE A O 1
ATOM 3706 N N . LYS A 1 519 ? -0.375 15.687 11.648 1.00 97.12 519 LYS A N 1
ATOM 3707 C CA . LYS A 1 519 ? -0.044 14.775 12.744 1.00 97.12 519 LYS A CA 1
ATOM 3708 C C . LYS A 1 519 ? 1.207 13.975 12.424 1.00 97.12 519 LYS A C 1
ATOM 3710 O O . LYS A 1 519 ? 1.281 13.338 11.375 1.00 97.12 519 LYS A O 1
ATOM 3715 N N . ALA A 1 520 ? 2.155 13.943 13.352 1.00 96.44 520 ALA A N 1
ATOM 3716 C CA . ALA A 1 520 ? 3.194 12.919 13.357 1.00 96.44 520 ALA A CA 1
ATOM 3717 C C . ALA A 1 520 ? 2.657 11.631 14.007 1.00 96.44 520 ALA A C 1
ATOM 3719 O O . ALA A 1 520 ? 2.046 11.670 15.076 1.00 96.44 520 ALA A O 1
ATOM 3720 N N . LEU A 1 521 ? 2.868 10.492 13.351 1.00 95.25 521 LEU A N 1
ATOM 3721 C CA . LEU A 1 521 ? 2.469 9.172 13.832 1.00 95.25 521 LEU A CA 1
ATOM 3722 C C . LEU A 1 521 ? 3.652 8.526 14.556 1.00 95.25 521 LEU A C 1
ATOM 3724 O O . LEU A 1 521 ? 4.636 8.129 13.928 1.00 95.25 521 LEU A O 1
ATOM 3728 N N . GLY A 1 522 ? 3.547 8.445 15.880 1.00 92.94 522 GLY A N 1
ATOM 3729 C CA . GLY A 1 522 ? 4.590 7.936 16.764 1.00 92.94 522 GLY A CA 1
ATOM 3730 C C . GLY A 1 522 ? 5.244 9.002 17.647 1.00 92.94 522 GLY A C 1
ATOM 3731 O O . GLY A 1 522 ? 5.136 10.216 17.436 1.00 92.94 522 GLY A O 1
ATOM 3732 N N . GLY A 1 523 ? 5.912 8.518 18.695 1.00 92.44 523 GLY A N 1
ATOM 3733 C CA . GLY A 1 523 ? 6.572 9.360 19.694 1.00 92.44 523 GLY A CA 1
ATOM 3734 C C . GLY A 1 523 ? 7.910 9.950 19.231 1.00 92.44 523 GLY A C 1
ATOM 3735 O O . GLY A 1 523 ? 8.358 9.741 18.102 1.00 92.44 523 GLY A O 1
ATOM 3736 N N . LEU A 1 524 ? 8.599 10.628 20.154 1.00 91.06 524 LEU A N 1
ATOM 3737 C CA . LEU A 1 524 ? 9.906 11.281 19.942 1.00 91.06 524 LEU A CA 1
ATOM 3738 C C . LEU A 1 524 ? 10.990 10.330 19.417 1.00 91.06 524 LEU A C 1
ATOM 3740 O O . LEU A 1 524 ? 11.879 10.712 18.654 1.00 91.06 524 LEU A O 1
ATOM 3744 N N . GLY A 1 525 ? 10.914 9.061 19.828 1.00 89.44 525 GLY A N 1
ATOM 3745 C CA . GLY A 1 525 ? 11.795 7.993 19.365 1.00 89.44 525 GLY A CA 1
ATOM 3746 C C . GLY A 1 525 ? 11.674 7.720 17.863 1.00 89.44 525 GLY A C 1
ATOM 3747 O O . GLY A 1 525 ? 12.662 7.317 17.252 1.00 89.44 525 GLY A O 1
ATOM 3748 N N . VAL A 1 526 ? 10.517 8.018 17.269 1.00 92.75 526 VAL A N 1
ATOM 3749 C CA . VAL A 1 526 ? 10.146 7.662 15.894 1.00 92.75 526 VAL A CA 1
ATOM 3750 C C . VAL A 1 526 ? 10.188 8.873 14.968 1.00 92.75 526 VAL A C 1
ATOM 3752 O O . VAL A 1 526 ? 10.727 8.762 13.874 1.00 92.75 526 VAL A O 1
ATOM 3755 N N . ILE A 1 527 ? 9.693 10.030 15.405 1.00 95.62 527 ILE A N 1
ATOM 3756 C CA . ILE A 1 527 ? 9.791 11.312 14.687 1.00 95.62 527 ILE A CA 1
ATOM 3757 C C . ILE A 1 527 ? 10.194 12.361 15.721 1.00 95.62 527 ILE A C 1
ATOM 3759 O O . ILE A 1 527 ? 9.455 12.558 16.687 1.00 95.62 527 ILE A O 1
ATOM 3763 N N . SER A 1 528 ? 11.345 13.013 15.568 1.00 95.94 528 SER A N 1
ATOM 3764 C CA . SER A 1 528 ? 11.836 13.971 16.564 1.00 95.94 528 SER A CA 1
ATOM 3765 C C . SER A 1 528 ? 11.011 15.254 16.603 1.00 95.94 528 SER A C 1
ATOM 3767 O O . SER A 1 528 ? 10.296 15.585 15.656 1.00 95.94 528 SER A O 1
ATOM 3769 N N . ASP A 1 529 ? 11.082 15.976 17.723 1.00 95.56 529 ASP A N 1
ATOM 3770 C CA . ASP A 1 529 ? 10.409 17.273 17.851 1.00 95.56 529 ASP A CA 1
ATOM 3771 C C . ASP A 1 529 ? 10.963 18.294 16.870 1.00 95.56 529 ASP A C 1
ATOM 3773 O O . ASP A 1 529 ? 10.182 19.006 16.262 1.00 95.56 529 ASP A O 1
ATOM 3777 N N . SER A 1 530 ? 12.271 18.277 16.595 1.00 95.31 530 SER A N 1
ATOM 3778 C CA . SER A 1 530 ? 12.860 19.181 15.603 1.00 95.31 530 SER A CA 1
ATOM 3779 C C . SER A 1 530 ? 12.226 19.029 14.214 1.00 95.31 530 SER A C 1
ATOM 3781 O O . SER A 1 530 ? 12.022 20.027 13.523 1.00 95.31 530 SER A O 1
ATOM 3783 N N . LEU A 1 531 ? 11.875 17.805 13.805 1.00 95.94 531 LEU A N 1
ATOM 3784 C CA . LEU A 1 531 ? 11.178 17.587 12.539 1.00 95.94 531 LEU A CA 1
ATOM 3785 C C . LEU A 1 531 ? 9.699 18.007 12.612 1.00 95.94 531 LEU A C 1
ATOM 3787 O O . LEU A 1 531 ? 9.159 18.544 11.645 1.00 95.94 531 LEU A O 1
ATOM 3791 N N . VAL A 1 532 ? 9.038 17.803 13.755 1.00 96.50 532 VAL A N 1
ATOM 3792 C CA . VAL A 1 532 ? 7.667 18.295 13.976 1.00 96.50 532 VAL A CA 1
ATOM 3793 C C . VAL A 1 532 ? 7.616 19.823 13.958 1.00 96.50 532 VAL A C 1
ATOM 3795 O O . VAL A 1 532 ? 6.729 20.372 13.309 1.00 96.50 532 VAL A O 1
ATOM 3798 N N . ASP A 1 533 ? 8.582 20.502 14.575 1.00 94.94 533 ASP A N 1
ATOM 3799 C CA . ASP A 1 533 ? 8.741 21.960 14.549 1.00 94.94 533 ASP A CA 1
ATOM 3800 C C . ASP A 1 533 ? 8.859 22.462 13.111 1.00 94.94 533 ASP A C 1
ATOM 3802 O O . ASP A 1 533 ? 8.145 23.384 12.715 1.00 94.94 533 ASP A O 1
ATOM 3806 N N . GLN A 1 534 ? 9.690 21.804 12.292 1.00 94.50 534 GLN A N 1
ATOM 3807 C CA . GLN A 1 534 ? 9.823 22.141 10.873 1.00 94.50 534 GLN A CA 1
ATOM 3808 C C . GLN A 1 534 ? 8.489 22.053 10.132 1.00 94.50 534 GLN A C 1
ATOM 3810 O O . GLN A 1 534 ? 8.144 22.978 9.399 1.00 94.50 534 GLN A O 1
ATOM 3815 N N . PHE A 1 535 ? 7.720 20.974 10.306 1.00 95.06 535 PHE A N 1
ATOM 3816 C CA . PHE A 1 535 ? 6.417 20.853 9.646 1.00 95.06 535 PHE A CA 1
ATOM 3817 C C . PHE A 1 535 ? 5.386 21.833 10.191 1.00 95.06 535 PHE A C 1
ATOM 3819 O O . PHE A 1 535 ? 4.581 22.363 9.425 1.00 95.06 535 PHE A O 1
ATOM 3826 N N . LYS A 1 536 ? 5.425 22.117 11.490 1.00 93.81 536 LYS A N 1
ATOM 3827 C CA . LYS A 1 536 ? 4.562 23.113 12.113 1.00 93.81 536 LYS A CA 1
ATOM 3828 C C . LYS A 1 536 ? 4.829 24.491 11.533 1.00 93.81 536 LYS A C 1
ATOM 3830 O O . LYS A 1 536 ? 3.888 25.163 11.132 1.00 93.81 536 LYS A O 1
ATOM 3835 N N . ASP A 1 537 ? 6.093 24.882 11.418 1.00 92.25 537 ASP A N 1
ATOM 3836 C CA . ASP A 1 537 ? 6.498 26.139 10.794 1.00 92.25 537 ASP A CA 1
ATOM 3837 C C . ASP A 1 537 ? 6.138 26.186 9.304 1.00 92.25 537 ASP A C 1
ATOM 3839 O O . ASP A 1 537 ? 5.649 27.207 8.826 1.00 92.25 537 ASP A O 1
ATOM 3843 N N . LEU A 1 538 ? 6.311 25.074 8.585 1.00 92.44 538 LEU A N 1
ATOM 3844 C CA . LEU A 1 538 ? 5.981 24.950 7.164 1.00 92.44 538 LEU A CA 1
ATOM 3845 C C . LEU A 1 538 ? 4.477 25.087 6.873 1.00 92.44 538 LEU A C 1
ATOM 3847 O O . LEU A 1 538 ? 4.105 25.538 5.790 1.00 92.44 538 LEU A O 1
ATOM 3851 N N . LEU A 1 539 ? 3.627 24.637 7.802 1.00 92.25 539 LEU A N 1
ATOM 3852 C CA . LEU A 1 539 ? 2.176 24.532 7.618 1.00 92.25 539 LEU A CA 1
ATOM 3853 C C . LEU A 1 539 ? 1.372 25.626 8.327 1.00 92.25 539 LEU A C 1
ATOM 3855 O O . LEU A 1 539 ? 0.145 25.633 8.196 1.00 92.25 539 LEU A O 1
ATOM 3859 N N . LYS A 1 540 ? 2.014 26.540 9.060 1.00 86.38 540 LYS A N 1
ATOM 3860 C CA . LYS A 1 540 ? 1.382 27.796 9.499 1.00 86.38 540 LYS A CA 1
ATOM 3861 C C . LYS A 1 540 ? 0.881 28.567 8.283 1.00 86.38 540 LYS A C 1
ATOM 3863 O O . LYS A 1 540 ? -0.316 28.938 8.281 1.00 86.38 540 LYS A O 1
#

Foldseek 3Di:
DDDDDDDDDDDDPPPPPPPPPPLDFDDPVQAQADPDLQSSQLSLQVVLQAWQEEEEWALVDLLQQLLVLLPFTGFYGHDDPDLVSLVSLLVSCVRNVHQEYEYGEDCVTPNPVSCVSRQVNHHYHYQYDPDSQSSLLSSLCVLAPQPAADQEAEEWASVLSLLSLLLSQFHSSHTYGHAPQPLARDPSRLVSLLRRLYLAYAYQADCSTPPPSNLVSSLLSNLPAAWPPDDLVRLQVVLLVVLVVLLVQLVCVLQQKFKDPFQDEPVNLLVQLQPDPPDDVSVVVNVVNCCVRDVFDDSPLDDRDSPDQQADDDDDPQHQDLVDGKDKDWDAPPVRGTGIIMIHSNDQQALVNLVVQLVVLVVQCVVPVPDPVSVVSNVRSVVNSVRGHHPVVVVVSNVVSVVSNVVSVVDVVVGQDPSSSSVRGDDVGRHYYYQYDPDSQSSLVSSQCVRQVLNPLAQAEEEFASVPCSLSSRVSNQSSRSNSRHRYGHQHQEGRPPVSLVSLLSSCVVDVSHQQGYYYRYDCVGHNSNNSSVSNVSRD